Protein AF-0000000078889049 (afdb_homodimer)

Secondary structure (DSSP, 8-state):
-----------------------EEPEEEEEETTS-HHHHTHHHHGGGGGGHHHHHHHHHTTS-GGGHHHHHHHHTTGGGGSPTTHHHHHHHHHHHHT--HHHHHHHHHHHHHS-EEEEEEEE-TT--EEEEEEEE-SSHHHHHHTEEEEEEEETTEEEEEEEEETT--S-SEEEETTTEEEEEEE---S-HHHHHHHHHH-TT-B-HHHHHHHHHHSTT--HHHHHHHHHHS-BSS-EEEEEE-SSTT-EEEEEE-SSSEEEEEE-BGGGTB-EEEE-SS-TTSPPPGGG--HHHHHHHHHHH-GGG-SHHHHHHHHTSTTTS-TTEEEEEEE-TTSGGG-EEEE------/-----------------------EEPEEEEEETTS-HHHHTHHHHGGGGGGHHHHHHHHHTTS-GGGHHHHHHHHTTGGGGSPTTHHHHHHHHHHHHT--HHHHHHHHHHGGGS-EEEEEEEE-TT--EEEEEEEE-SSHHHHHHTEEEEEEEETTEEEEEEEEETT--S-SEEEETTTEEEEEEE---S-HHHHHHHHHH-TT-B-HHHHHHHHHHSTT--HHHHHHHHHHS-BSS-EEEEEE-SSTT-EEEEEE-SSSEEEEEE-BGGGTB-EEEE-SS-TTSPPPGGG--HHHHHHHHHHH-GGG-SHHHHHHHHTSTTTS-TTEEEEEEE-TTSGGG-EEEE------

InterPro domains:
  IPR016699 Acid ceramidase-like [PIRSF017632] (19-340)
  IPR029130 Acid ceramidase, N-terminal [PF15508] (26-80)

Radius of gyration: 31.76 Å; Cα contacts (8 Å, |Δi|>4): 1484; chains: 2; bounding box: 72×90×96 Å

Sequence (704 aa):
MRVNQTLSVFVLISLFSLVSSGPVQAKRFTLNLDLPPEERWNEIIKDYTEYASVLTKDIRKRFPKELLPLVDKLVTNMDQSFPAPFAGEMRGIAKTFRLNVTEIILLNVIYDISAYCTSIVAQDRKGNIFLARNLDYDFSNTLRKITFIVDFMSKGEIIYSGVTMAGMVGLFTAQKPNALTIDLDERDKGYLWENIIIALLNKKAVPVSFEIRKIVSTEGMDFQRAIHELSTVSLIADCYYIVGGIKPDQGVVVTRNRLSTADVWRLDAAKGRWFLVETNYDHWTSPPPSDDRRDPAIKALTSIGQENINATTLFKVLNQHPVLNSHTIFTAIMEANNPGLLNAWVQELDKNMRVNQTLSVFVLISLFSLVSSGPVQAKRFTLNLDLPPEERWNEIIKDYTEYASVLTKDIRKRFPKELLPLVDKLVTNMDQSFPAPFAGEMRGIAKTFRLNVTEIILLNVIYDISAYCTSIVAQDRKGNIFLARNLDYDFSNTLRKITFIVDFMSKGEIIYSGVTMAGMVGLFTAQKPNALTIDLDERDKGYLWENIIIALLNKKAVPVSFEIRKIVSTEGMDFQRAIHELSTVSLIADCYYIVGGIKPDQGVVVTRNRLSTADVWRLDAAKGRWFLVETNYDHWTSPPPSDDRRDPAIKALTSIGQENINATTLFKVLNQHPVLNSHTIFTAIMEANNPGLLNAWVQELDKN

Structure (mmCIF, N/CA/C/O backbone):
data_AF-0000000078889049-model_v1
#
loop_
_entity.id
_entity.type
_entity.pdbx_description
1 polymer 'N-acylethanolamine-hydrolyzing acid amidase'
#
loop_
_atom_site.group_PDB
_atom_site.id
_atom_site.type_symbol
_atom_site.label_atom_id
_atom_site.label_alt_id
_atom_site.label_comp_id
_atom_site.label_asym_id
_atom_site.label_entity_id
_atom_site.label_seq_id
_atom_site.pdbx_PDB_ins_code
_atom_site.Cartn_x
_atom_site.Cartn_y
_atom_site.Cartn_z
_atom_site.occupancy
_atom_site.B_iso_or_equiv
_atom_site.auth_seq_id
_atom_site.auth_comp_id
_atom_site.auth_asym_id
_atom_site.auth_atom_id
_atom_site.pdbx_PDB_model_num
ATOM 1 N N . MET A 1 1 ? -23.141 -44.875 60.094 1 22.72 1 MET A N 1
ATOM 2 C CA . MET A 1 1 ? -22.562 -45.406 58.875 1 22.72 1 MET A CA 1
ATOM 3 C C . MET A 1 1 ? -23.062 -44.625 57.656 1 22.72 1 MET A C 1
ATOM 5 O O . MET A 1 1 ? -24.156 -44.906 57.125 1 22.72 1 MET A O 1
ATOM 9 N N . ARG A 1 2 ? -22.953 -43.188 57.719 1 28.39 2 ARG A N 1
ATOM 10 C CA . ARG A 1 2 ? -23.406 -42.219 56.75 1 28.39 2 ARG A CA 1
ATOM 11 C C . ARG A 1 2 ? -22.75 -42.438 55.406 1 28.39 2 ARG A C 1
ATOM 13 O O . ARG A 1 2 ? -21.531 -42.312 55.281 1 28.39 2 ARG A O 1
ATOM 20 N N . VAL A 1 3 ? -23.406 -43.375 54.562 1 26.67 3 VAL A N 1
ATOM 21 C CA . VAL A 1 3 ? -23.016 -43.812 53.219 1 26.67 3 VAL A CA 1
ATOM 22 C C . VAL A 1 3 ? -22.922 -42.625 52.312 1 26.67 3 VAL A C 1
ATOM 24 O O . VAL A 1 3 ? -23.906 -41.906 52.094 1 26.67 3 VAL A O 1
ATOM 27 N N . ASN A 1 4 ? -21.828 -41.906 52.312 1 29.31 4 ASN A N 1
ATOM 28 C CA . ASN A 1 4 ? -21.469 -40.812 51.438 1 29.31 4 ASN A CA 1
ATOM 29 C C . ASN A 1 4 ? -21.547 -41.188 49.938 1 29.31 4 ASN A C 1
ATOM 31 O O . ASN A 1 4 ? -20.781 -42.062 49.5 1 29.31 4 ASN A O 1
ATOM 35 N N . GLN A 1 5 ? -22.766 -41.25 49.375 1 27.38 5 GLN A N 1
ATOM 36 C CA . GLN A 1 5 ? -23.031 -41.5 47.969 1 27.38 5 GLN A CA 1
ATOM 37 C C . GLN A 1 5 ? -22.297 -40.5 47.062 1 27.38 5 GLN A C 1
ATOM 39 O O . GLN A 1 5 ? -22.531 -39.281 47.156 1 27.38 5 GLN A O 1
ATOM 44 N N . THR A 1 6 ? -21.031 -40.75 46.781 1 28.78 6 THR A N 1
ATOM 45 C CA . THR A 1 6 ? -20.203 -40.031 45.812 1 28.78 6 THR A CA 1
ATOM 46 C C . THR A 1 6 ? -20.844 -40.062 44.438 1 28.78 6 THR A C 1
ATOM 48 O O . THR A 1 6 ? -21.062 -41.125 43.875 1 28.78 6 THR A O 1
ATOM 51 N N . LEU A 1 7 ? -21.766 -39.094 44.062 1 31.11 7 LEU A N 1
ATOM 52 C CA . LEU A 1 7 ? -22.344 -38.938 42.75 1 31.11 7 LEU A CA 1
ATOM 53 C C . LEU A 1 7 ? -21.25 -38.719 41.688 1 31.11 7 LEU A C 1
ATOM 55 O O . LEU A 1 7 ? -20.469 -37.75 41.781 1 31.11 7 LEU A O 1
ATOM 59 N N . SER A 1 8 ? -20.766 -39.812 41.094 1 27 8 SER A N 1
ATOM 60 C CA . SER A 1 8 ? -19.859 -39.719 39.969 1 27 8 SER A CA 1
ATOM 61 C C . SER A 1 8 ? -20.484 -38.969 38.812 1 27 8 SER A C 1
ATOM 63 O O . SER A 1 8 ? -21.547 -39.375 38.281 1 27 8 SER A O 1
ATOM 65 N N . VAL A 1 9 ? -20.344 -37.656 38.688 1 32.5 9 VAL A N 1
ATOM 66 C CA . VAL A 1 9 ? -20.75 -36.875 37.531 1 32.5 9 VAL A CA 1
ATOM 67 C C . VAL A 1 9 ? -20 -37.344 36.281 1 32.5 9 VAL A C 1
ATOM 69 O O . VAL A 1 9 ? -18.781 -37.281 36.219 1 32.5 9 VAL A O 1
ATOM 72 N N . PHE A 1 10 ? -20.562 -38.375 35.625 1 28.44 10 PHE A N 1
ATOM 73 C CA . PHE A 1 10 ? -20.078 -38.719 34.312 1 28.44 10 PHE A CA 1
ATOM 74 C C . PHE A 1 10 ? -20.219 -37.531 33.344 1 28.44 10 PHE A C 1
ATOM 76 O O . PHE A 1 10 ? -21.328 -37.094 33.062 1 28.44 10 PHE A O 1
ATOM 83 N N . VAL A 1 11 ? -19.266 -36.656 33.312 1 30.47 11 VAL A N 1
ATOM 84 C CA . VAL A 1 11 ? -19.234 -35.656 32.25 1 30.47 11 VAL A CA 1
ATOM 85 C C . VAL A 1 11 ? -19.156 -36.344 30.906 1 30.47 11 VAL A C 1
ATOM 87 O O . VAL A 1 11 ? -18.172 -37.062 30.609 1 30.47 11 VAL A O 1
ATOM 90 N N . LEU A 1 12 ? -20.25 -36.656 30.312 1 29.28 12 LEU A N 1
ATOM 91 C CA . LEU A 1 12 ? -20.297 -37.031 28.906 1 29.28 12 LEU A CA 1
ATOM 92 C C . LEU A 1 12 ? -19.625 -35.969 28.047 1 29.28 12 LEU A C 1
ATOM 94 O O . LEU A 1 12 ? -20.141 -34.844 27.938 1 29.28 12 LEU A O 1
ATOM 98 N N . ILE A 1 13 ? -18.344 -36 27.906 1 30.69 13 ILE A N 1
ATOM 99 C CA . ILE A 1 13 ? -17.703 -35.219 26.875 1 30.69 13 ILE A CA 1
ATOM 100 C C . ILE A 1 13 ? -18.219 -35.625 25.5 1 30.69 13 ILE A C 1
ATOM 102 O O . ILE A 1 13 ? -18.031 -36.781 25.078 1 30.69 13 ILE A O 1
ATOM 106 N N . SER A 1 14 ? -19.328 -35.125 25.109 1 32.78 14 SER A N 1
ATOM 107 C CA . SER A 1 14 ? -19.719 -35.25 23.703 1 32.78 14 SER A CA 1
ATOM 108 C C . SER A 1 14 ? -18.578 -34.844 22.766 1 32.78 14 SER A C 1
ATOM 110 O O . SER A 1 14 ? -18.109 -33.719 22.797 1 32.78 14 SER A O 1
ATOM 112 N N . LEU A 1 15 ? -17.766 -35.781 22.422 1 32.84 15 LEU A N 1
ATOM 113 C CA . LEU A 1 15 ? -16.891 -35.594 21.266 1 32.84 15 LEU A CA 1
ATOM 114 C C . LEU A 1 15 ? -17.688 -35.156 20.047 1 32.84 15 LEU A C 1
ATOM 116 O O . LEU A 1 15 ? -18.484 -35.938 19.516 1 32.84 15 LEU A O 1
ATOM 120 N N . PHE A 1 16 ? -18.109 -33.969 19.969 1 33.84 16 PHE A N 1
ATOM 121 C CA . PHE A 1 16 ? -18.531 -33.438 18.656 1 33.84 16 PHE A CA 1
ATOM 122 C C . PHE A 1 16 ? -17.547 -33.844 17.578 1 33.84 16 PHE A C 1
ATOM 124 O O . PHE A 1 16 ? -16.391 -33.438 17.594 1 33.84 16 PHE A O 1
ATOM 131 N N . SER A 1 17 ? -17.625 -35.031 17.094 1 34.09 17 SER A N 1
ATOM 132 C CA . SER A 1 17 ? -16.969 -35.344 15.828 1 34.09 17 SER A CA 1
ATOM 133 C C . SER A 1 17 ? -17.25 -34.25 14.789 1 34.09 17 SER A C 1
ATOM 135 O O . SER A 1 17 ? -18.406 -34 14.445 1 34.09 17 SER A O 1
ATOM 137 N N . LEU A 1 18 ? -16.562 -33.25 14.695 1 39.12 18 LEU A N 1
ATOM 138 C CA . LEU A 1 18 ? -16.531 -32.438 13.492 1 39.12 18 LEU A CA 1
ATOM 139 C C . LEU A 1 18 ? -16.578 -33.281 12.242 1 39.12 18 LEU A C 1
ATOM 141 O O . LEU A 1 18 ? -15.641 -34.031 11.969 1 39.12 18 LEU A O 1
ATOM 145 N N . VAL A 1 19 ? -17.641 -33.875 11.922 1 40.38 19 VAL A N 1
ATOM 146 C CA . VAL A 1 19 ? -17.797 -34.469 10.602 1 40.38 19 VAL A CA 1
ATOM 147 C C . VAL A 1 19 ? -17.266 -33.531 9.531 1 40.38 19 VAL A C 1
ATOM 149 O O . VAL A 1 19 ? -17.844 -32.469 9.281 1 40.38 19 VAL A O 1
ATOM 152 N N . SER A 1 20 ? -16.031 -33.125 9.477 1 49.41 20 SER A N 1
ATOM 153 C CA . SER A 1 20 ? -15.383 -32.469 8.352 1 49.41 20 SER A CA 1
ATOM 154 C C . SER A 1 20 ? -15.742 -33.156 7.031 1 49.41 20 SER A C 1
ATOM 156 O O . SER A 1 20 ? -15.648 -34.375 6.91 1 49.41 20 SER A O 1
ATOM 158 N N . SER A 1 21 ? -16.734 -32.812 6.383 1 61.72 21 SER A N 1
ATOM 159 C CA . SER A 1 21 ? -16.906 -33.344 5.039 1 61.72 21 SER A CA 1
ATOM 160 C C . SER A 1 21 ? -15.57 -33.406 4.297 1 61.72 21 SER A C 1
ATOM 162 O O . SER A 1 21 ? -14.727 -32.531 4.461 1 61.72 21 SER A O 1
ATOM 164 N N . GLY A 1 22 ? -14.914 -34.531 4.152 1 76.56 22 GLY A N 1
ATOM 165 C CA . GLY A 1 22 ? -13.672 -34.875 3.482 1 76.56 22 GLY A CA 1
ATOM 166 C C . GLY A 1 22 ? -13.492 -34.156 2.154 1 76.56 22 GLY A C 1
ATOM 167 O O . GLY A 1 22 ? -14.375 -33.406 1.728 1 76.56 22 GLY A O 1
ATOM 168 N N . PRO A 1 23 ? -12.359 -34.188 1.555 1 90.94 23 PRO A N 1
ATOM 169 C CA . PRO A 1 23 ? -12.078 -33.594 0.236 1 90.94 23 PRO A CA 1
ATOM 170 C C . PRO A 1 23 ? -12.992 -34.156 -0.855 1 90.94 23 PRO A C 1
ATOM 172 O O . PRO A 1 23 ? -13.359 -35.344 -0.822 1 90.94 23 PRO A O 1
ATOM 175 N N . VAL A 1 24 ? -13.469 -33.312 -1.69 1 93.81 24 VAL A N 1
ATOM 176 C CA . VAL A 1 24 ? -14.352 -33.688 -2.791 1 93.81 24 VAL A CA 1
ATOM 177 C C . VAL A 1 24 ? -13.625 -33.5 -4.121 1 93.81 24 VAL A C 1
ATOM 179 O O . VAL A 1 24 ? -12.945 -32.5 -4.324 1 93.81 24 VAL A O 1
ATOM 182 N N . GLN A 1 25 ? -13.867 -34.469 -5.031 1 96.25 25 GLN A N 1
ATOM 183 C CA . GLN A 1 25 ? -13.273 -34.375 -6.359 1 96.25 25 GLN A CA 1
ATOM 184 C C . GLN A 1 25 ? -13.75 -33.125 -7.086 1 96.25 25 GLN A C 1
ATOM 186 O O . GLN A 1 25 ? -14.953 -32.875 -7.191 1 96.25 25 GLN A O 1
ATOM 191 N N . ALA A 1 26 ? -12.805 -32.344 -7.613 1 97.75 26 ALA A N 1
ATOM 192 C CA . ALA A 1 26 ? -13.172 -31.156 -8.375 1 97.75 26 ALA A CA 1
ATOM 193 C C . ALA A 1 26 ? -13.812 -31.516 -9.703 1 97.75 26 ALA A C 1
ATOM 195 O O . ALA A 1 26 ? -13.438 -32.531 -10.328 1 97.75 26 ALA A O 1
ATOM 196 N N . LYS A 1 27 ? -14.734 -30.688 -10.102 1 97.81 27 LYS A N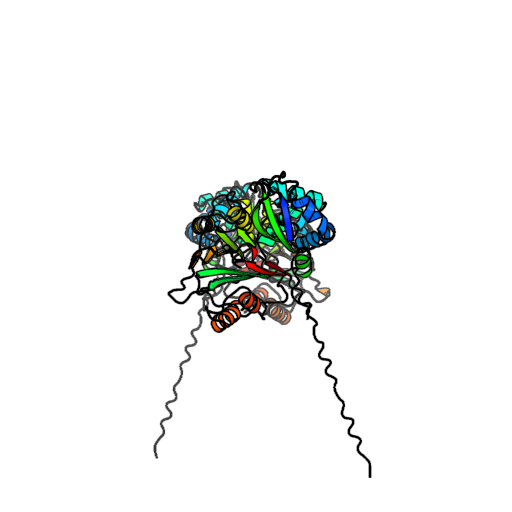 1
ATOM 197 C CA . LYS A 1 27 ? -15.273 -30.859 -11.445 1 97.81 27 LYS A CA 1
ATOM 198 C C . LYS A 1 27 ? -14.18 -30.672 -12.5 1 97.81 27 LYS A C 1
ATOM 200 O O . LYS A 1 27 ? -13.172 -30.016 -12.242 1 97.81 27 LYS A O 1
ATOM 205 N N . ARG A 1 28 ? -14.414 -31.328 -13.602 1 98.31 28 ARG A N 1
ATOM 206 C CA . ARG A 1 28 ? -13.461 -31.219 -14.703 1 98.31 28 ARG A CA 1
ATOM 207 C C . ARG A 1 28 ? -14.164 -30.812 -15.992 1 98.31 28 ARG A C 1
ATOM 209 O O . ARG A 1 28 ? -15.18 -31.391 -16.375 1 98.31 28 ARG A O 1
ATOM 216 N N . PHE A 1 29 ? -13.664 -29.75 -16.625 1 98.5 29 PHE A N 1
ATOM 217 C CA . PHE A 1 29 ? -14.234 -29.219 -17.859 1 98.5 29 PHE A CA 1
ATOM 218 C C . PHE A 1 29 ? -13.203 -29.25 -18.984 1 98.5 29 PHE A C 1
ATOM 220 O O . PHE A 1 29 ? -12.016 -29.453 -18.734 1 98.5 29 PHE A O 1
ATOM 227 N N . THR A 1 30 ? -13.742 -29.125 -20.172 1 98.12 30 THR A N 1
ATOM 228 C CA . THR A 1 30 ? -12.906 -28.891 -21.344 1 98.12 30 THR A CA 1
ATOM 229 C C . THR A 1 30 ? -13.125 -27.484 -21.891 1 98.12 30 THR A C 1
ATOM 231 O O . THR A 1 30 ? -14.258 -27 -21.922 1 98.12 30 THR A O 1
ATOM 234 N N . LEU A 1 31 ? -12.117 -26.812 -22.234 1 98.62 31 LEU A N 1
ATOM 235 C CA . LEU A 1 31 ? -12.148 -25.5 -22.875 1 98.62 31 LEU A CA 1
ATOM 236 C C . LEU A 1 31 ? -11.555 -25.578 -24.281 1 98.62 31 LEU A C 1
ATOM 238 O O . LEU A 1 31 ? -10.422 -26.031 -24.453 1 98.62 31 LEU A O 1
ATOM 242 N N . ASN A 1 32 ? -12.273 -25.141 -25.281 1 98.5 32 ASN A N 1
ATOM 243 C CA . ASN A 1 32 ? -11.867 -25.219 -26.688 1 98.5 32 ASN A CA 1
ATOM 244 C C . ASN A 1 32 ? -11.055 -24 -27.094 1 98.5 32 ASN A C 1
ATOM 246 O O . ASN A 1 32 ? -11.609 -22.906 -27.281 1 98.5 32 ASN A O 1
ATOM 250 N N . LEU A 1 33 ? -9.828 -24.188 -27.359 1 98.38 33 LEU A N 1
ATOM 251 C CA . LEU A 1 33 ? -8.914 -23.094 -27.703 1 98.38 33 LEU A CA 1
ATOM 252 C C . LEU A 1 33 ? -9.125 -22.641 -29.141 1 98.38 33 LEU A C 1
ATOM 254 O O . LEU A 1 33 ? -8.625 -21.578 -29.547 1 98.38 33 LEU A O 1
ATOM 258 N N . ASP A 1 34 ? -9.844 -23.344 -29.891 1 98.12 34 ASP A N 1
ATOM 259 C CA . ASP A 1 34 ? -10.055 -23 -31.297 1 98.12 34 ASP A CA 1
ATOM 260 C C . ASP A 1 34 ? -11.172 -21.969 -31.453 1 98.12 34 ASP A C 1
ATOM 262 O O . ASP A 1 34 ? -11.344 -21.391 -32.531 1 98.12 34 ASP A O 1
ATOM 266 N N . LEU A 1 35 ? -11.883 -21.734 -30.422 1 98.19 35 LEU A N 1
ATOM 267 C CA . LEU A 1 35 ? -12.906 -20.688 -30.422 1 98.19 35 LEU A CA 1
ATOM 268 C C . LEU A 1 35 ? -12.273 -19.312 -30.219 1 98.19 35 LEU A C 1
ATOM 270 O O . LEU A 1 35 ? -11.18 -19.203 -29.672 1 98.19 35 LEU A O 1
ATOM 274 N N . PRO A 1 36 ? -13.031 -18.266 -30.719 1 98.12 36 PRO A N 1
ATOM 275 C CA . PRO A 1 36 ? -12.562 -16.938 -30.344 1 98.12 36 PRO A CA 1
ATOM 276 C C . PRO A 1 36 ? -12.461 -16.75 -28.828 1 98.12 36 PRO A C 1
ATOM 278 O O . PRO A 1 36 ? -13.289 -17.266 -28.078 1 98.12 36 PRO A O 1
ATOM 281 N N . PRO A 1 37 ? -11.477 -16.062 -28.375 1 98.12 37 PRO A N 1
ATOM 282 C CA . PRO A 1 37 ? -11.258 -15.898 -26.938 1 98.12 37 PRO A CA 1
ATOM 283 C C . PRO A 1 37 ? -12.523 -15.492 -26.188 1 98.12 37 PRO A C 1
ATOM 285 O O . PRO A 1 37 ? -12.773 -15.977 -25.078 1 98.12 37 PRO A O 1
ATOM 288 N N . GLU A 1 38 ? -13.391 -14.672 -26.719 1 98.06 38 GLU A N 1
ATOM 289 C CA . GLU A 1 38 ? -14.578 -14.117 -26.062 1 98.06 38 GLU A CA 1
ATOM 290 C C . GLU A 1 38 ? -15.625 -15.203 -25.828 1 98.06 38 GLU A C 1
ATOM 292 O O . GLU A 1 38 ? -16.594 -14.977 -25.094 1 98.06 38 GLU A O 1
ATOM 297 N N . GLU A 1 39 ? -15.367 -16.391 -26.344 1 98.5 39 GLU A N 1
ATOM 298 C CA . GLU A 1 39 ? -16.391 -17.422 -26.25 1 98.5 39 GLU A CA 1
ATOM 299 C C . GLU A 1 39 ? -15.883 -18.641 -25.5 1 98.5 39 GLU A C 1
ATOM 301 O O . GLU A 1 39 ? -16.656 -19.531 -25.156 1 98.5 39 GLU A O 1
ATOM 306 N N . ARG A 1 40 ? -14.672 -18.734 -25.219 1 98.62 40 ARG A N 1
ATOM 307 C CA . ARG A 1 40 ? -14.008 -19.938 -24.766 1 98.62 40 ARG A CA 1
ATOM 308 C C . ARG A 1 40 ? -14.555 -20.391 -23.422 1 98.62 40 ARG A C 1
ATOM 310 O O . ARG A 1 40 ? -14.758 -21.594 -23.188 1 98.62 40 ARG A O 1
ATOM 317 N N . TRP A 1 41 ? -14.805 -19.406 -22.562 1 98.62 41 TRP A N 1
ATOM 318 C CA . TRP A 1 41 ? -15.133 -19.75 -21.172 1 98.62 41 TRP A CA 1
ATOM 319 C C . TRP A 1 41 ? -16.641 -19.828 -20.969 1 98.62 41 TRP A C 1
ATOM 321 O O . TRP A 1 41 ? -17.125 -20.203 -19.906 1 98.62 41 TRP A O 1
ATOM 331 N N . ASN A 1 42 ? -17.453 -19.516 -21.969 1 97.69 42 ASN A N 1
ATOM 332 C CA . ASN A 1 42 ? -18.875 -19.297 -21.812 1 97.69 42 ASN A CA 1
ATOM 333 C C . ASN A 1 42 ? -19.578 -20.531 -21.219 1 97.69 42 ASN A C 1
ATOM 335 O O . ASN A 1 42 ? -20.297 -20.422 -20.234 1 97.69 42 ASN A O 1
ATOM 339 N N . GLU A 1 43 ? -19.312 -21.641 -21.781 1 97.38 43 GLU A N 1
ATOM 340 C CA . GLU A 1 43 ? -20.016 -22.859 -21.375 1 97.38 43 GLU A CA 1
ATOM 341 C C . GLU A 1 43 ? -19.688 -23.219 -19.922 1 97.38 43 GLU A C 1
ATOM 343 O O . GLU A 1 43 ? -20.547 -23.703 -19.188 1 97.38 43 GLU A O 1
ATOM 348 N N . ILE A 1 44 ? -18.531 -23.031 -19.5 1 98.44 44 ILE A N 1
ATOM 349 C CA . ILE A 1 44 ? -18.109 -23.344 -18.125 1 98.44 44 ILE A CA 1
ATOM 350 C C . ILE A 1 44 ? -18.719 -22.344 -17.156 1 98.44 44 ILE A C 1
ATOM 352 O O . ILE A 1 44 ? -19.266 -22.734 -16.125 1 98.44 44 ILE A O 1
ATOM 356 N N . ILE A 1 45 ? -18.656 -21.094 -17.484 1 98.31 45 ILE A N 1
ATOM 357 C CA . ILE A 1 45 ? -19.062 -20.016 -16.594 1 98.31 45 ILE A CA 1
ATOM 358 C C . ILE A 1 45 ? -20.578 -20.078 -16.375 1 98.31 45 ILE A C 1
ATOM 360 O O . ILE A 1 45 ? -21.062 -19.672 -15.32 1 98.31 45 ILE A O 1
ATOM 364 N N . LYS A 1 46 ? -21.312 -20.547 -17.297 1 97.88 46 LYS A N 1
ATOM 365 C CA . LYS A 1 46 ? -22.766 -20.688 -17.156 1 97.88 46 LYS A CA 1
ATOM 366 C C . LYS A 1 46 ? -23.125 -21.5 -15.914 1 97.88 46 LYS A C 1
ATOM 368 O O . LYS A 1 46 ? -24.141 -21.234 -15.273 1 97.88 46 LYS A O 1
ATOM 373 N N . ASP A 1 47 ? -22.25 -22.406 -15.547 1 97.38 47 ASP A N 1
ATOM 374 C CA . ASP A 1 47 ? -22.5 -23.281 -14.398 1 97.38 47 ASP A CA 1
ATOM 375 C C . ASP A 1 47 ? -22.297 -22.531 -13.086 1 97.38 47 ASP A C 1
ATOM 377 O O . ASP A 1 47 ? -22.656 -23.016 -12.016 1 97.38 47 ASP A O 1
ATOM 381 N N . TYR A 1 48 ? -21.828 -21.312 -13.203 1 98.06 48 TYR A N 1
ATOM 382 C CA . TYR A 1 48 ? -21.406 -20.656 -11.969 1 98.06 48 TYR A CA 1
ATOM 383 C C . TYR A 1 48 ? -22 -19.25 -11.883 1 98.06 48 TYR A C 1
ATOM 385 O O . TYR A 1 48 ? -21.547 -18.438 -11.062 1 98.06 48 TYR A O 1
ATOM 393 N N . THR A 1 49 ? -22.938 -18.891 -12.656 1 97.62 49 THR A N 1
ATOM 394 C CA . THR A 1 49 ? -23.484 -17.531 -12.734 1 97.62 49 THR A CA 1
ATOM 395 C C . THR A 1 49 ? -24.078 -17.109 -11.398 1 97.62 49 THR A C 1
ATOM 397 O O . THR A 1 49 ? -24.094 -15.914 -11.07 1 97.62 49 THR A O 1
ATOM 400 N N . GLU A 1 50 ? -24.531 -18.062 -10.609 1 97.12 50 GLU A N 1
ATOM 401 C CA . GLU A 1 50 ? -25.156 -17.734 -9.328 1 97.12 50 GLU A CA 1
ATOM 402 C C . GLU A 1 50 ? -24.156 -17.125 -8.359 1 97.12 50 GLU A C 1
ATOM 404 O O . GLU A 1 50 ? -24.547 -16.5 -7.371 1 97.12 50 GLU A O 1
ATOM 409 N N . TYR A 1 51 ? -22.875 -17.281 -8.648 1 96.62 51 TYR A N 1
ATOM 410 C CA . TYR A 1 51 ? -21.844 -16.812 -7.723 1 96.62 51 TYR A CA 1
ATOM 411 C C . TYR A 1 51 ? -21.344 -15.438 -8.117 1 96.62 51 TYR A C 1
ATOM 413 O O . TYR A 1 51 ? -20.531 -14.836 -7.41 1 96.62 51 TYR A O 1
ATOM 421 N N . ALA A 1 52 ? -21.812 -14.867 -9.211 1 96.19 52 ALA A N 1
ATOM 422 C CA . ALA A 1 52 ? -21.328 -13.602 -9.742 1 96.19 52 ALA A CA 1
ATOM 423 C C . ALA A 1 52 ? -21.469 -12.484 -8.703 1 96.19 52 ALA A C 1
ATOM 425 O O . ALA A 1 52 ? -20.516 -11.734 -8.461 1 96.19 52 ALA A O 1
ATOM 426 N N . SER A 1 53 ? -22.562 -12.391 -8.055 1 94.56 53 SER A N 1
ATOM 427 C CA . SER A 1 53 ? -22.828 -11.32 -7.098 1 94.56 53 SER A CA 1
ATOM 428 C C . SER A 1 53 ? -21.922 -11.43 -5.883 1 94.56 53 SER A C 1
ATOM 430 O O . SER A 1 53 ? -21.391 -10.422 -5.406 1 94.56 53 SER A O 1
ATOM 432 N N . VAL A 1 54 ? -21.766 -12.594 -5.391 1 94.38 54 VAL A N 1
ATOM 433 C CA . VAL A 1 54 ? -20.953 -12.789 -4.199 1 94.38 54 VAL A CA 1
ATOM 434 C C . VAL A 1 54 ? -19.484 -12.492 -4.527 1 94.38 54 VAL A C 1
ATOM 436 O O . VAL A 1 54 ? -18.766 -11.906 -3.709 1 94.38 54 VAL A O 1
ATOM 439 N N . LEU A 1 55 ? -19.078 -12.875 -5.703 1 92.62 55 LEU A N 1
ATOM 440 C CA . LEU A 1 55 ? -17.703 -12.602 -6.129 1 92.62 55 LEU A CA 1
ATOM 441 C C . LEU A 1 55 ? -17.438 -11.102 -6.176 1 92.62 55 LEU A C 1
ATOM 443 O O . LEU A 1 55 ? -16.422 -10.633 -5.66 1 92.62 55 LEU A O 1
ATOM 447 N N . THR A 1 56 ? -18.359 -10.383 -6.727 1 92.31 56 THR A N 1
ATOM 448 C CA . THR A 1 56 ? -18.219 -8.93 -6.832 1 92.31 56 THR A CA 1
ATOM 449 C C . THR A 1 56 ? -18.203 -8.289 -5.449 1 92.31 56 THR A C 1
ATOM 451 O O . THR A 1 56 ? -17.391 -7.391 -5.188 1 92.31 56 THR A O 1
ATOM 454 N N . LYS A 1 57 ? -19.047 -8.727 -4.633 1 92.12 57 LYS A N 1
ATOM 455 C CA . LYS A 1 57 ? -19.109 -8.195 -3.275 1 92.12 57 LYS A CA 1
ATOM 456 C C . LYS A 1 57 ? -17.812 -8.461 -2.514 1 92.12 57 LYS A C 1
ATOM 458 O O . LYS A 1 57 ? -17.312 -7.574 -1.82 1 92.12 57 LYS A O 1
ATOM 463 N N . ASP A 1 58 ? -17.312 -9.703 -2.652 1 87.19 58 ASP A N 1
ATOM 464 C CA . ASP A 1 58 ? -16.094 -10.094 -1.964 1 87.19 58 ASP A CA 1
ATOM 465 C C . ASP A 1 58 ? -14.914 -9.234 -2.422 1 87.19 58 ASP A C 1
ATOM 467 O O . ASP A 1 58 ? -14.07 -8.852 -1.61 1 87.19 58 ASP A O 1
ATOM 471 N N . ILE A 1 59 ? -14.883 -8.938 -3.625 1 87.19 59 ILE A N 1
ATOM 472 C CA . ILE A 1 59 ? -13.797 -8.133 -4.176 1 87.19 59 ILE A CA 1
ATOM 473 C C . ILE A 1 59 ? -13.914 -6.691 -3.678 1 87.19 59 ILE A C 1
ATOM 475 O O . ILE A 1 59 ? -12.93 -6.094 -3.252 1 87.19 59 ILE A O 1
ATOM 479 N N . ARG A 1 60 ? -15.094 -6.18 -3.744 1 88.06 60 ARG A N 1
ATOM 480 C CA . ARG A 1 60 ? -15.32 -4.785 -3.385 1 88.06 60 ARG A CA 1
ATOM 481 C C . ARG A 1 60 ? -15.055 -4.551 -1.9 1 88.06 60 ARG A C 1
ATOM 483 O O . ARG A 1 60 ? -14.617 -3.471 -1.506 1 88.06 60 ARG A O 1
ATOM 490 N N . LYS A 1 61 ? -15.219 -5.523 -1.141 1 87.19 61 LYS A N 1
ATOM 491 C CA . LYS A 1 61 ? -14.984 -5.434 0.298 1 87.19 61 LYS A CA 1
ATOM 492 C C . LYS A 1 61 ? -13.508 -5.207 0.6 1 87.19 61 LYS A C 1
ATOM 494 O O . LYS A 1 61 ? -13.148 -4.777 1.699 1 87.19 61 LYS A O 1
ATOM 499 N N . ARG A 1 62 ? -12.656 -5.484 -0.324 1 83.88 62 ARG A N 1
ATOM 500 C CA . ARG A 1 62 ? -11.219 -5.34 -0.128 1 83.88 62 ARG A CA 1
ATOM 501 C C . ARG A 1 62 ? -10.797 -3.877 -0.212 1 83.88 62 ARG A C 1
ATOM 503 O O . ARG A 1 62 ? -9.672 -3.527 0.151 1 83.88 62 ARG A O 1
ATOM 510 N N . PHE A 1 63 ? -11.727 -3.025 -0.615 1 86.06 63 PHE A N 1
ATOM 511 C CA . PHE A 1 63 ? -11.422 -1.611 -0.798 1 86.06 63 PHE A CA 1
ATOM 512 C C . PHE A 1 63 ? -12.328 -0.746 0.07 1 86.06 63 PHE A C 1
ATOM 514 O O . PHE A 1 63 ? -13.508 -1.061 0.251 1 86.06 63 PHE A O 1
ATOM 521 N N . PRO A 1 64 ? -11.734 0.357 0.574 1 86.69 64 PRO A N 1
ATOM 522 C CA . PRO A 1 64 ? -12.656 1.323 1.175 1 86.69 64 PRO A CA 1
ATOM 523 C C . PRO A 1 64 ? -13.727 1.802 0.198 1 86.69 64 PRO A C 1
ATOM 525 O O . PRO A 1 64 ? -13.43 2.066 -0.969 1 86.69 64 PRO A O 1
ATOM 528 N N . LYS A 1 65 ? -14.914 1.923 0.691 1 89 65 LYS A N 1
ATOM 529 C CA . LYS A 1 65 ? -16.062 2.256 -0.137 1 89 65 LYS A CA 1
ATOM 530 C C . LYS A 1 65 ? -15.836 3.547 -0.917 1 89 65 LYS A C 1
ATOM 532 O O . LYS A 1 65 ? -16.156 3.629 -2.102 1 89 65 LYS A O 1
ATOM 537 N N . GLU A 1 66 ? -15.227 4.508 -0.313 1 88.19 66 GLU A N 1
ATOM 538 C CA . GLU A 1 66 ? -15.07 5.824 -0.922 1 88.19 66 GLU A CA 1
ATOM 539 C C . GLU A 1 66 ? -14.07 5.781 -2.076 1 88.19 66 GLU A C 1
ATOM 541 O O . GLU A 1 66 ? -14.039 6.695 -2.904 1 88.19 66 GLU A O 1
ATOM 546 N N . LEU A 1 67 ? -13.336 4.734 -2.17 1 89.94 67 LEU A N 1
ATOM 547 C CA . LEU A 1 67 ? -12.305 4.664 -3.203 1 89.94 67 LEU A CA 1
ATOM 548 C C . LEU A 1 67 ? -12.766 3.807 -4.375 1 89.94 67 LEU A C 1
ATOM 550 O O . LEU A 1 67 ? -12.117 3.771 -5.418 1 89.94 67 LEU A O 1
ATOM 554 N N . LEU A 1 68 ? -13.867 3.141 -4.234 1 91.19 68 LEU A N 1
ATOM 555 C CA . LEU A 1 68 ? -14.328 2.172 -5.223 1 91.19 68 LEU A CA 1
ATOM 556 C C . LEU A 1 68 ? -14.469 2.822 -6.594 1 91.19 68 LEU A C 1
ATOM 558 O O . LEU A 1 68 ? -14.008 2.271 -7.598 1 91.19 68 LEU A O 1
ATOM 562 N N . PRO A 1 69 ? -15.008 4.066 -6.648 1 91.12 69 PRO A N 1
ATOM 563 C CA . PRO A 1 69 ? -15.109 4.684 -7.973 1 91.12 69 PRO A CA 1
ATOM 564 C C . PRO A 1 69 ? -13.75 4.945 -8.609 1 91.12 69 PRO A C 1
ATOM 566 O O . PRO A 1 69 ? -13.602 4.832 -9.828 1 91.12 69 PRO A O 1
ATOM 569 N N . LEU A 1 70 ? -12.805 5.277 -7.855 1 90.56 70 LEU A N 1
ATOM 570 C CA . LEU A 1 70 ? -11.461 5.535 -8.367 1 90.56 70 LEU A CA 1
ATOM 571 C C . LEU A 1 70 ? -10.781 4.238 -8.789 1 90.56 70 LEU A C 1
ATOM 573 O O . LEU A 1 70 ? -10.07 4.203 -9.797 1 90.56 70 LEU A O 1
ATOM 577 N N . VAL A 1 71 ? -11.016 3.207 -8.047 1 90.19 71 VAL A N 1
ATOM 578 C CA . VAL A 1 71 ? -10.484 1.895 -8.398 1 90.19 71 VAL A CA 1
ATOM 579 C C . VAL A 1 71 ? -11.07 1.438 -9.727 1 90.19 71 VAL A C 1
ATOM 581 O O . VAL A 1 71 ? -10.352 0.958 -10.602 1 90.19 71 VAL A O 1
ATOM 584 N N . ASP A 1 72 ? -12.344 1.64 -9.836 1 90.88 72 ASP A N 1
ATOM 585 C CA . ASP A 1 72 ? -13 1.299 -11.094 1 90.88 72 ASP A CA 1
ATOM 586 C C . ASP A 1 72 ? -12.391 2.066 -12.266 1 90.88 72 ASP A C 1
ATOM 588 O O . ASP A 1 72 ? -12.125 1.494 -13.328 1 90.88 72 ASP A O 1
ATOM 592 N N . LYS A 1 73 ? -12.164 3.299 -12.023 1 89.94 73 LYS A N 1
ATOM 593 C CA . LYS A 1 73 ? -11.555 4.129 -13.055 1 89.94 73 LYS A CA 1
ATOM 594 C C . LYS A 1 73 ? -10.148 3.635 -13.391 1 89.94 73 LYS A C 1
ATOM 596 O O . LYS A 1 73 ? -9.758 3.6 -14.562 1 89.94 73 LYS A O 1
ATOM 601 N N . LEU A 1 74 ? -9.469 3.268 -12.445 1 86.81 74 LEU A N 1
ATOM 602 C CA . LEU A 1 74 ? -8.094 2.816 -12.602 1 86.81 74 LEU A CA 1
ATOM 603 C C . LEU A 1 74 ? -8.023 1.585 -13.5 1 86.81 74 LEU A C 1
ATOM 605 O O . LEU A 1 74 ? -7.105 1.451 -14.312 1 86.81 74 LEU A O 1
ATOM 609 N N . VAL A 1 75 ? -8.977 0.74 -13.344 1 88.25 75 VAL A N 1
ATOM 610 C CA . VAL A 1 75 ? -8.867 -0.545 -14.023 1 88.25 75 VAL A CA 1
ATOM 611 C C . VAL A 1 75 ? -9.664 -0.512 -15.32 1 88.25 75 VAL A C 1
ATOM 613 O O . VAL A 1 75 ? -9.695 -1.492 -16.062 1 88.25 75 VAL A O 1
ATOM 616 N N . THR A 1 76 ? -10.312 0.597 -15.492 1 87.94 76 THR A N 1
ATOM 617 C CA . THR A 1 76 ? -11.07 0.73 -16.734 1 87.94 76 THR A CA 1
ATOM 618 C C . THR A 1 76 ? -10.148 0.585 -17.953 1 87.94 76 THR A C 1
ATOM 620 O O . THR A 1 76 ? -9.094 1.216 -18 1 87.94 76 THR A O 1
ATOM 623 N N . ASN A 1 77 ? -10.414 -0.331 -18.812 1 83.06 77 ASN A N 1
ATOM 624 C CA . ASN A 1 77 ? -9.75 -0.611 -20.078 1 83.06 77 ASN A CA 1
ATOM 625 C C . ASN A 1 77 ? -8.375 -1.245 -19.875 1 83.06 77 ASN A C 1
ATOM 627 O O . ASN A 1 77 ? -7.57 -1.315 -20.797 1 83.06 77 ASN A O 1
ATOM 631 N N . MET A 1 78 ? -8.102 -1.589 -18.656 1 85.19 78 MET A N 1
ATOM 632 C CA . MET A 1 78 ? -6.82 -2.229 -18.375 1 85.19 78 MET A CA 1
ATOM 633 C C . MET A 1 78 ? -6.691 -3.543 -19.141 1 85.19 78 MET A C 1
ATOM 635 O O . MET A 1 78 ? -5.582 -4.023 -19.375 1 85.19 78 MET A O 1
ATOM 639 N N . ASP A 1 79 ? -7.793 -4.199 -19.422 1 85.44 79 ASP A N 1
ATOM 640 C CA . ASP A 1 79 ? -7.773 -5.457 -20.172 1 85.44 79 ASP A CA 1
ATOM 641 C C . ASP A 1 79 ? -7.051 -5.289 -21.5 1 85.44 79 ASP A C 1
ATOM 643 O O . ASP A 1 79 ? -6.406 -6.223 -21.984 1 85.44 79 ASP A O 1
ATOM 647 N N . GLN A 1 80 ? -7.07 -4.125 -22 1 85 80 GLN A N 1
ATOM 648 C CA . GLN A 1 80 ? -6.465 -3.861 -23.297 1 85 80 GLN A CA 1
ATOM 649 C C . GLN A 1 80 ? -4.941 -3.961 -23.234 1 85 80 GLN A C 1
ATOM 651 O O . GLN A 1 80 ? -4.277 -4.121 -24.25 1 85 80 GLN A O 1
ATOM 656 N N . SER A 1 81 ? -4.418 -3.846 -22.078 1 84.12 81 SER A N 1
ATOM 657 C CA . SER A 1 81 ? -2.971 -3.9 -21.922 1 84.12 81 SER A CA 1
ATOM 658 C C . SER A 1 81 ? -2.488 -5.336 -21.734 1 84.12 81 SER A C 1
ATOM 660 O O . SER A 1 81 ? -1.287 -5.605 -21.797 1 84.12 81 SER A O 1
ATOM 662 N N . PHE A 1 82 ? -3.424 -6.266 -21.531 1 88.12 82 PHE A N 1
ATOM 663 C CA . PHE A 1 82 ? -3.037 -7.66 -21.344 1 88.12 82 PHE A CA 1
ATOM 664 C C . PHE A 1 82 ? -2.836 -8.344 -22.703 1 88.12 82 PHE A C 1
ATOM 666 O O . PHE A 1 82 ? -3.57 -8.07 -23.656 1 88.12 82 PHE A O 1
ATOM 673 N N . PRO A 1 83 ? -1.875 -9.172 -22.766 1 88.31 83 PRO A N 1
ATOM 674 C CA . PRO A 1 83 ? -1.689 -9.891 -24.016 1 88.31 83 PRO A CA 1
ATOM 675 C C . PRO A 1 83 ? -2.861 -10.812 -24.344 1 88.31 83 PRO A C 1
ATOM 677 O O . PRO A 1 83 ? -3.566 -11.273 -23.453 1 88.31 83 PRO A O 1
ATOM 680 N N . ALA A 1 84 ? -3.012 -10.945 -25.656 1 90.94 84 ALA A N 1
ATOM 681 C CA . ALA A 1 84 ? -3.965 -11.977 -26.062 1 90.94 84 ALA A CA 1
ATOM 682 C C . ALA A 1 84 ? -3.584 -13.336 -25.469 1 90.94 84 ALA A C 1
ATOM 684 O O . ALA A 1 84 ? -2.4 -13.664 -25.375 1 90.94 84 ALA A O 1
ATOM 685 N N . PRO A 1 85 ? -4.543 -14.062 -25.094 1 96.19 85 PRO A N 1
ATOM 686 C CA . PRO A 1 85 ? -5.984 -13.945 -25.312 1 96.19 85 PRO A CA 1
ATOM 687 C C . PRO A 1 85 ? -6.727 -13.391 -24.094 1 96.19 85 PRO A C 1
ATOM 689 O O . PRO A 1 85 ? -7.961 -13.414 -24.062 1 96.19 85 PRO A O 1
ATOM 692 N N . PHE A 1 86 ? -6.055 -12.945 -23.141 1 96.31 86 PHE A N 1
ATOM 693 C CA . PHE A 1 86 ? -6.605 -12.734 -21.797 1 96.31 86 PHE A CA 1
ATOM 694 C C . PHE A 1 86 ? -7.711 -11.688 -21.844 1 96.31 86 PHE A C 1
ATOM 696 O O . PHE A 1 86 ? -8.781 -11.883 -21.25 1 96.31 86 PHE A O 1
ATOM 703 N N . ALA A 1 87 ? -7.52 -10.648 -22.578 1 95.06 87 ALA A N 1
ATOM 704 C CA . ALA A 1 87 ? -8.516 -9.586 -22.641 1 95.06 87 ALA A CA 1
ATOM 705 C C . ALA A 1 87 ? -9.828 -10.102 -23.219 1 95.06 87 ALA A C 1
ATOM 707 O O . ALA A 1 87 ? -10.898 -9.852 -22.656 1 95.06 87 ALA A O 1
ATOM 708 N N . GLY A 1 88 ? -9.719 -10.773 -24.312 1 97.25 88 GLY A N 1
ATOM 709 C CA . GLY A 1 88 ? -10.922 -11.344 -24.922 1 97.25 88 GLY A CA 1
ATOM 710 C C . GLY A 1 88 ? -11.641 -12.32 -24.016 1 97.25 88 GLY A C 1
ATOM 711 O O . GLY A 1 88 ? -12.867 -12.32 -23.938 1 97.25 88 GLY A O 1
ATOM 712 N N . GLU A 1 89 ? -10.914 -13.133 -23.344 1 98.31 89 GLU A N 1
ATOM 713 C CA . GLU A 1 89 ? -11.508 -14.102 -22.438 1 98.31 89 GLU A CA 1
ATOM 714 C C . GLU A 1 89 ? -12.211 -13.406 -21.266 1 98.31 89 GLU A C 1
ATOM 716 O O . GLU A 1 89 ? -13.305 -13.812 -20.875 1 98.31 89 GLU A O 1
ATOM 721 N N . MET A 1 90 ? -11.648 -12.383 -20.781 1 97.25 90 MET A N 1
ATOM 722 C CA . MET A 1 90 ? -12.266 -11.625 -19.703 1 97.25 90 MET A CA 1
ATOM 723 C C . MET A 1 90 ? -13.586 -11.008 -20.156 1 97.25 90 MET A C 1
ATOM 725 O O . MET A 1 90 ? -14.562 -11 -19.406 1 97.25 90 MET A O 1
ATOM 729 N N . ARG A 1 91 ? -13.578 -10.5 -21.344 1 97.25 91 ARG A N 1
ATOM 730 C CA . ARG A 1 91 ? -14.805 -9.914 -21.875 1 97.25 91 ARG A CA 1
ATOM 731 C C . ARG A 1 91 ? -15.891 -10.977 -22.031 1 97.25 91 ARG A C 1
ATOM 733 O O . ARG A 1 91 ? -17.062 -10.703 -21.75 1 97.25 91 ARG A O 1
ATOM 740 N N . GLY A 1 92 ? -15.508 -12.141 -22.484 1 98.25 92 GLY A N 1
ATOM 741 C CA . GLY A 1 92 ? -16.469 -13.234 -22.562 1 98.25 92 GLY A CA 1
ATOM 742 C C . GLY A 1 92 ? -17.047 -13.625 -21.219 1 98.25 92 GLY A C 1
ATOM 743 O O . GLY A 1 92 ? -18.25 -13.812 -21.094 1 98.25 92 GLY A O 1
ATOM 744 N N . ILE A 1 93 ? -16.188 -13.703 -20.266 1 98.25 93 ILE A N 1
ATOM 745 C CA . ILE A 1 93 ? -16.609 -14.055 -18.906 1 98.25 93 ILE A CA 1
ATOM 746 C C . ILE A 1 93 ? -17.547 -12.977 -18.359 1 98.25 93 ILE A C 1
ATOM 748 O O . ILE A 1 93 ? -18.578 -13.289 -17.781 1 98.25 93 ILE A O 1
ATOM 752 N N . ALA A 1 94 ? -17.141 -11.766 -18.562 1 97.62 94 ALA A N 1
ATOM 753 C CA . ALA A 1 94 ? -17.969 -10.641 -18.094 1 97.62 94 ALA A CA 1
ATOM 754 C C . ALA A 1 94 ? -19.375 -10.727 -18.672 1 97.62 94 ALA A C 1
ATOM 756 O O . ALA A 1 94 ? -20.359 -10.57 -17.938 1 97.62 94 ALA A O 1
ATOM 757 N N . LYS A 1 95 ? -19.469 -10.953 -19.938 1 97.88 95 LYS A N 1
ATOM 758 C CA . LYS A 1 95 ? -20.75 -11.062 -20.594 1 97.88 95 LYS A CA 1
ATOM 759 C C . LYS A 1 95 ? -21.594 -12.188 -20 1 97.88 95 LYS A C 1
ATOM 761 O O . LYS A 1 95 ? -22.766 -12 -19.688 1 97.88 95 LYS A O 1
ATOM 766 N N . THR A 1 96 ? -20.984 -13.328 -19.797 1 98.12 96 THR A N 1
ATOM 767 C CA . THR A 1 96 ? -21.703 -14.5 -19.297 1 98.12 96 THR A CA 1
ATOM 768 C C . THR A 1 96 ? -22.141 -14.289 -17.844 1 98.12 96 THR A C 1
ATOM 770 O O . THR A 1 96 ? -23.25 -14.656 -17.469 1 98.12 96 THR A O 1
ATOM 773 N N . PHE A 1 97 ? -21.281 -13.719 -17.047 1 97.56 97 PHE A N 1
ATOM 774 C CA . PHE A 1 97 ? -21.594 -13.414 -15.664 1 97.56 97 PHE A CA 1
ATOM 775 C C . PHE A 1 97 ? -22.562 -12.242 -15.57 1 97.56 97 PHE A C 1
ATOM 777 O O . PHE A 1 97 ? -23.156 -12 -14.516 1 97.56 97 PHE A O 1
ATOM 784 N N . ARG A 1 98 ? -22.719 -11.492 -16.609 1 96.69 98 ARG A N 1
ATOM 785 C CA . ARG A 1 98 ? -23.453 -10.242 -16.641 1 96.69 98 ARG A CA 1
ATOM 786 C C . ARG A 1 98 ? -22.844 -9.227 -15.68 1 96.69 98 ARG A C 1
ATOM 788 O O . ARG A 1 98 ? -23.547 -8.602 -14.875 1 96.69 98 ARG A O 1
ATOM 795 N N . LEU A 1 99 ? -21.531 -9.188 -15.773 1 96.31 99 LEU A N 1
ATOM 796 C CA . LEU A 1 99 ? -20.75 -8.211 -15.023 1 96.31 99 LEU A CA 1
ATOM 797 C C . LEU A 1 99 ? -20.016 -7.273 -15.969 1 96.31 99 LEU A C 1
ATOM 799 O O . LEU A 1 99 ? -19.938 -7.531 -17.172 1 96.31 99 LEU A O 1
ATOM 803 N N . ASN A 1 100 ? -19.562 -6.16 -15.367 1 94.44 100 ASN A N 1
ATOM 804 C CA . ASN A 1 100 ? -18.656 -5.301 -16.125 1 94.44 100 ASN A CA 1
ATOM 805 C C . ASN A 1 100 ? -17.266 -5.906 -16.234 1 94.44 100 ASN A C 1
ATOM 807 O O . ASN A 1 100 ? -16.812 -6.605 -15.328 1 94.44 100 ASN A O 1
ATOM 811 N N . VAL A 1 101 ? -16.594 -5.633 -17.359 1 95.25 101 VAL A N 1
ATOM 812 C CA . VAL A 1 101 ? -15.234 -6.141 -17.578 1 95.25 101 VAL A CA 1
ATOM 813 C C . VAL A 1 101 ? -14.32 -5.695 -16.438 1 95.25 101 VAL A C 1
ATOM 815 O O . VAL A 1 101 ? -13.43 -6.438 -16.031 1 95.25 101 VAL A O 1
ATOM 818 N N . THR A 1 102 ? -14.594 -4.547 -15.898 1 92.75 102 THR A N 1
ATOM 819 C CA . THR A 1 102 ? -13.805 -4.008 -14.797 1 92.75 102 THR A CA 1
ATOM 820 C C . THR A 1 102 ? -13.859 -4.938 -13.586 1 92.75 102 THR A C 1
ATOM 822 O O . THR A 1 102 ? -12.852 -5.121 -12.898 1 92.75 102 THR A O 1
ATOM 825 N N . GLU A 1 103 ? -14.977 -5.484 -13.375 1 93.44 103 GLU A N 1
ATOM 826 C CA . GLU A 1 103 ? -15.125 -6.41 -12.258 1 93.44 103 GLU A CA 1
ATOM 827 C C . GLU A 1 103 ? -14.305 -7.676 -12.484 1 93.44 103 GLU A C 1
ATOM 829 O O . GLU A 1 103 ? -13.703 -8.211 -11.547 1 93.44 103 GLU A O 1
ATOM 834 N N . ILE A 1 104 ? -14.227 -8.148 -13.664 1 95 104 ILE A N 1
ATOM 835 C CA . ILE A 1 104 ? -13.469 -9.352 -14 1 95 104 ILE A CA 1
ATOM 836 C C . ILE A 1 104 ? -11.969 -9.055 -13.898 1 95 104 ILE A C 1
ATOM 838 O O . ILE A 1 104 ? -11.203 -9.891 -13.414 1 95 104 ILE A O 1
ATOM 842 N N . ILE A 1 105 ? -11.609 -7.871 -14.336 1 92.81 105 ILE A N 1
ATOM 843 C CA . ILE A 1 105 ? -10.211 -7.465 -14.211 1 92.81 105 ILE A CA 1
ATOM 844 C C . ILE A 1 105 ? -9.805 -7.461 -12.742 1 92.81 105 ILE A C 1
ATOM 846 O O . ILE A 1 105 ? -8.773 -8.031 -12.375 1 92.81 105 ILE A O 1
ATOM 850 N N . LEU A 1 106 ? -10.617 -6.859 -11.914 1 90.06 106 LEU A N 1
ATOM 851 C CA . LEU A 1 106 ? -10.328 -6.789 -10.484 1 90.06 106 LEU A CA 1
ATOM 852 C C . LEU A 1 106 ? -10.227 -8.18 -9.875 1 90.06 106 LEU A C 1
ATOM 854 O O . LEU A 1 106 ? -9.336 -8.445 -9.055 1 90.06 106 LEU A O 1
ATOM 858 N N . LEU A 1 107 ? -11.047 -9.023 -10.297 1 90.88 107 LEU A N 1
ATOM 859 C CA . LEU A 1 107 ? -11.023 -10.406 -9.828 1 90.88 107 LEU A CA 1
ATOM 860 C C . LEU A 1 107 ? -9.688 -11.062 -10.156 1 90.88 107 LEU A C 1
ATOM 862 O O . LEU A 1 107 ? -9.07 -11.695 -9.297 1 90.88 107 LEU A O 1
ATOM 866 N N . ASN A 1 108 ? -9.234 -10.898 -11.297 1 90.81 108 ASN A N 1
ATOM 867 C CA . ASN A 1 108 ? -8.016 -11.555 -11.766 1 90.81 108 ASN A CA 1
ATOM 868 C C . ASN A 1 108 ? -6.77 -10.914 -11.148 1 90.81 108 ASN A C 1
ATOM 870 O O . ASN A 1 108 ? -5.77 -11.602 -10.914 1 90.81 108 ASN A O 1
ATOM 874 N N . VAL A 1 109 ? -6.832 -9.688 -10.844 1 83.12 109 VAL A N 1
ATOM 875 C CA . VAL A 1 109 ? -5.672 -8.984 -10.305 1 83.12 109 VAL A CA 1
ATOM 876 C C . VAL A 1 109 ? -5.598 -9.203 -8.789 1 83.12 109 VAL A C 1
ATOM 878 O O . VAL A 1 109 ? -4.523 -9.469 -8.25 1 83.12 109 VAL A O 1
ATOM 881 N N . ILE A 1 110 ? -6.652 -9.047 -8.07 1 79.12 110 ILE A N 1
ATOM 882 C CA . ILE A 1 110 ? -6.672 -9.156 -6.617 1 79.12 110 ILE A CA 1
ATOM 883 C C . ILE A 1 110 ? -6.297 -10.578 -6.203 1 79.12 110 ILE A C 1
ATOM 885 O O . ILE A 1 110 ? -5.531 -10.773 -5.258 1 79.12 110 ILE A O 1
ATOM 889 N N . TYR A 1 111 ? -6.715 -11.438 -6.918 1 68.19 111 TYR A N 1
ATOM 890 C CA . TYR A 1 111 ? -6.414 -12.82 -6.566 1 68.19 111 TYR A CA 1
ATOM 891 C C . TYR A 1 111 ? -4.957 -13.156 -6.863 1 68.19 111 TYR A C 1
ATOM 893 O O . TYR A 1 111 ? -4.359 -14.008 -6.195 1 68.19 111 TYR A O 1
ATOM 901 N N . ASP A 1 112 ? -4.5 -12.414 -7.688 1 73.69 112 ASP A N 1
ATOM 902 C CA . ASP A 1 112 ? -3.107 -12.625 -8.07 1 73.69 112 ASP A CA 1
ATOM 903 C C . ASP A 1 112 ? -2.156 -12.148 -6.977 1 73.69 112 ASP A C 1
ATOM 905 O O . ASP A 1 112 ? -0.999 -12.57 -6.926 1 73.69 112 ASP A O 1
ATOM 909 N N . ILE A 1 113 ? -2.801 -11.43 -6.023 1 67.94 113 ILE A N 1
ATOM 910 C CA . ILE A 1 113 ? -1.875 -10.812 -5.078 1 67.94 113 ILE A CA 1
ATOM 911 C C . ILE A 1 113 ? -2.223 -11.25 -3.658 1 67.94 113 ILE A C 1
ATOM 913 O O . ILE A 1 113 ? -1.627 -10.766 -2.691 1 67.94 113 ILE A O 1
ATOM 917 N N . SER A 1 114 ? -3.178 -12.086 -3.299 1 66.88 114 SER A N 1
ATOM 918 C CA . SER A 1 114 ? -3.605 -12.383 -1.937 1 66.88 114 SER A CA 1
ATOM 919 C C . SER A 1 114 ? -3.686 -13.891 -1.701 1 66.88 114 SER A C 1
ATOM 921 O O . SER A 1 114 ? -4.379 -14.344 -0.79 1 66.88 114 SER A O 1
ATOM 923 N N . ALA A 1 115 ? -2.891 -14.664 -2.117 1 69.5 115 ALA A N 1
ATOM 924 C CA . ALA A 1 115 ? -2.973 -16.109 -1.928 1 69.5 115 ALA A CA 1
ATOM 925 C C . ALA A 1 115 ? -1.987 -16.578 -0.859 1 69.5 115 ALA A C 1
ATOM 927 O O . ALA A 1 115 ? -1.068 -15.844 -0.488 1 69.5 115 ALA A O 1
ATOM 928 N N . TYR A 1 116 ? -2.453 -17.766 -0.184 1 75.5 116 TYR A N 1
ATOM 929 C CA . TYR A 1 116 ? -1.614 -18.531 0.732 1 75.5 116 TYR A CA 1
ATOM 930 C C . TYR A 1 116 ? -1.421 -19.953 0.234 1 75.5 116 TYR A C 1
ATOM 932 O O . TYR A 1 116 ? -2.361 -20.578 -0.262 1 75.5 116 TYR A O 1
ATOM 940 N N . CYS A 1 117 ? -0.159 -20.297 0.114 1 89.25 117 CYS A N 1
ATOM 941 C CA . CYS A 1 117 ? 0.006 -21.547 -0.604 1 89.25 117 CYS A CA 1
ATOM 942 C C . CYS A 1 117 ? 1.081 -22.422 0.047 1 89.25 117 CYS A C 1
ATOM 944 O O . CYS A 1 117 ? 1.853 -21.938 0.877 1 89.25 117 CYS A O 1
ATOM 946 N N . THR A 1 118 ? 0.939 -23.656 -0.1 1 95.88 118 THR A N 1
ATOM 947 C CA . THR A 1 118 ? 1.992 -24.641 0.126 1 95.88 118 THR A CA 1
ATOM 948 C C . THR A 1 118 ? 2.213 -25.5 -1.121 1 95.88 118 THR A C 1
ATOM 950 O O . THR A 1 118 ? 1.263 -26.047 -1.677 1 95.88 118 THR A O 1
ATOM 953 N N . SER A 1 119 ? 3.432 -25.609 -1.536 1 98.5 119 SER A N 1
ATOM 954 C CA . SER A 1 119 ? 3.785 -26.422 -2.701 1 98.5 119 SER A CA 1
ATOM 955 C C . SER A 1 119 ? 4.93 -27.375 -2.387 1 98.5 119 SER A C 1
ATOM 957 O O . SER A 1 119 ? 5.844 -27.031 -1.631 1 98.5 119 SER A O 1
ATOM 959 N N . ILE A 1 120 ? 4.867 -28.562 -2.959 1 98.88 120 ILE A N 1
ATOM 960 C CA . ILE A 1 120 ? 5.902 -29.578 -2.826 1 98.88 120 ILE A CA 1
ATOM 961 C C . ILE A 1 120 ? 6.281 -30.125 -4.207 1 98.88 120 ILE A C 1
ATOM 963 O O . ILE A 1 120 ? 5.418 -30.594 -4.949 1 98.88 120 ILE A O 1
ATOM 967 N N . VAL A 1 121 ? 7.473 -30.016 -4.547 1 98.94 121 VAL A N 1
ATOM 968 C CA . VAL A 1 121 ? 8.008 -30.75 -5.688 1 98.94 121 VAL A CA 1
ATOM 969 C C . VAL A 1 121 ? 8.945 -31.859 -5.199 1 98.94 121 VAL A C 1
ATOM 971 O O . VAL A 1 121 ? 9.844 -31.594 -4.387 1 98.94 121 VAL A O 1
ATOM 974 N N . ALA A 1 122 ? 8.742 -33.094 -5.609 1 98.88 122 ALA A N 1
ATOM 975 C CA . ALA A 1 122 ? 9.469 -34.219 -5.074 1 98.88 122 ALA A CA 1
ATOM 976 C C . ALA A 1 122 ? 9.805 -35.219 -6.176 1 98.88 122 ALA A C 1
ATOM 978 O O . ALA A 1 122 ? 9.078 -35.344 -7.168 1 98.88 122 ALA A O 1
ATOM 979 N N . GLN A 1 123 ? 10.859 -35.938 -5.941 1 98.81 123 GLN A N 1
ATOM 980 C CA . GLN A 1 123 ? 11.344 -37 -6.84 1 98.81 123 GLN A CA 1
ATOM 981 C C . GLN A 1 123 ? 11.344 -38.344 -6.148 1 98.81 123 GLN A C 1
ATOM 983 O O . GLN A 1 123 ? 11.867 -38.5 -5.043 1 98.81 123 GLN A O 1
ATOM 988 N N . ASP A 1 124 ? 10.734 -39.312 -6.773 1 98.44 124 ASP A N 1
ATOM 989 C CA . ASP A 1 124 ? 10.844 -40.656 -6.215 1 98.44 124 ASP A CA 1
ATOM 990 C C . ASP A 1 124 ? 12.141 -41.344 -6.656 1 98.44 124 ASP A C 1
ATOM 992 O O . ASP A 1 124 ? 12.961 -40.719 -7.344 1 98.44 124 ASP A O 1
ATOM 996 N N . ARG A 1 125 ? 12.336 -42.594 -6.266 1 97.56 125 ARG A N 1
ATOM 997 C CA . ARG A 1 125 ? 13.594 -43.281 -6.527 1 97.56 125 ARG A CA 1
ATOM 998 C C . ARG A 1 125 ? 13.719 -43.625 -8.008 1 97.56 125 ARG A C 1
ATOM 1000 O O . ARG A 1 125 ? 14.828 -43.844 -8.5 1 97.56 125 ARG A O 1
ATOM 1007 N N . LYS A 1 126 ? 12.648 -43.656 -8.711 1 97.56 126 LYS A N 1
ATOM 1008 C CA . LYS A 1 126 ? 12.664 -44 -10.133 1 97.56 126 LYS A CA 1
ATOM 1009 C C . LYS A 1 126 ? 12.938 -42.75 -10.977 1 97.56 126 LYS A C 1
ATOM 1011 O O . LYS A 1 126 ? 13.062 -42.844 -12.203 1 97.56 126 LYS A O 1
ATOM 1016 N N . GLY A 1 127 ? 12.961 -41.594 -10.367 1 97.94 127 GLY A N 1
ATOM 1017 C CA . GLY A 1 127 ? 13.266 -40.375 -11.07 1 97.94 127 GLY A CA 1
ATOM 1018 C C . GLY A 1 127 ? 12.031 -39.594 -11.484 1 97.94 127 GLY A C 1
ATOM 1019 O O . GLY A 1 127 ? 12.133 -38.562 -12.156 1 97.94 127 GLY A O 1
ATOM 1020 N N . ASN A 1 128 ? 10.867 -40.094 -11.102 1 98.12 128 ASN A N 1
ATOM 1021 C CA . ASN A 1 128 ? 9.633 -39.344 -11.406 1 98.12 128 ASN A CA 1
ATOM 1022 C C . ASN A 1 128 ? 9.5 -38.094 -10.555 1 98.12 128 ASN A C 1
ATOM 1024 O O . ASN A 1 128 ? 9.836 -38.094 -9.375 1 98.12 128 ASN A O 1
ATOM 1028 N N . ILE A 1 129 ? 9.047 -37.062 -11.195 1 98.81 129 ILE A N 1
ATOM 1029 C CA . ILE A 1 129 ? 8.875 -35.781 -10.5 1 98.81 129 ILE A CA 1
ATOM 1030 C C . ILE A 1 129 ? 7.387 -35.531 -10.266 1 98.81 129 ILE A C 1
ATOM 1032 O O . ILE A 1 129 ? 6.59 -35.531 -11.203 1 98.81 129 ILE A O 1
ATOM 1036 N N . PHE A 1 130 ? 7.027 -35.281 -8.992 1 98.88 130 PHE A N 1
ATOM 1037 C CA . PHE A 1 130 ? 5.668 -34.906 -8.602 1 98.88 130 PHE A CA 1
ATOM 1038 C C . PHE A 1 130 ? 5.605 -33.469 -8.148 1 98.88 130 PHE A C 1
ATOM 1040 O O . PHE A 1 130 ? 6.535 -32.969 -7.504 1 98.88 130 PHE A O 1
ATOM 1047 N N . LEU A 1 131 ? 4.594 -32.812 -8.523 1 98.88 131 LEU A N 1
ATOM 1048 C CA . LEU A 1 131 ? 4.266 -31.484 -7.969 1 98.88 131 LEU A CA 1
ATOM 1049 C C . LEU A 1 131 ? 2.891 -31.5 -7.312 1 98.88 131 LEU A C 1
ATOM 1051 O O . LEU A 1 131 ? 1.903 -31.891 -7.938 1 98.88 131 LEU A O 1
ATOM 1055 N N . ALA A 1 132 ? 2.838 -31.156 -6.074 1 98.88 132 ALA A N 1
ATOM 1056 C CA . ALA A 1 132 ? 1.595 -31.141 -5.309 1 98.88 132 ALA A CA 1
ATOM 1057 C C . ALA A 1 132 ? 1.462 -29.844 -4.512 1 98.88 132 ALA A C 1
ATOM 1059 O O . ALA A 1 132 ? 2.465 -29.25 -4.102 1 98.88 132 ALA A O 1
ATOM 1060 N N . ARG A 1 133 ? 0.168 -29.391 -4.289 1 98 133 ARG A N 1
ATOM 1061 C CA . ARG A 1 133 ? 0.052 -28.109 -3.6 1 98 133 ARG A CA 1
ATOM 1062 C C . ARG A 1 133 ? -1.313 -27.969 -2.936 1 98 133 ARG A C 1
ATOM 1064 O O . ARG A 1 133 ? -2.279 -28.625 -3.342 1 98 133 ARG A O 1
ATOM 1071 N N . ASN A 1 134 ? -1.319 -27.281 -1.835 1 97 134 ASN A N 1
ATOM 1072 C CA . ASN A 1 134 ? -2.529 -26.656 -1.299 1 97 134 ASN A CA 1
ATOM 1073 C C . ASN A 1 134 ? -2.629 -25.188 -1.688 1 97 134 ASN A C 1
ATOM 1075 O O . ASN A 1 134 ? -1.673 -24.438 -1.518 1 97 134 ASN A O 1
ATOM 1079 N N . LEU A 1 135 ? -3.754 -24.844 -2.266 1 96 135 LEU A N 1
ATOM 1080 C CA . LEU A 1 135 ? -4.055 -23.422 -2.418 1 96 135 LEU A CA 1
ATOM 1081 C C . LEU A 1 135 ? -4.926 -22.938 -1.27 1 96 135 LEU A C 1
ATOM 1083 O O . LEU A 1 135 ? -6.02 -23.453 -1.039 1 96 135 LEU A O 1
ATOM 1087 N N . ASP A 1 136 ? -4.402 -22 -0.594 1 92 136 ASP A N 1
ATOM 1088 C CA . ASP A 1 136 ? -5.141 -21.375 0.498 1 92 136 ASP A CA 1
ATOM 1089 C C . ASP A 1 136 ? -5.555 -19.953 0.132 1 92 136 ASP A C 1
ATOM 1091 O O . ASP A 1 136 ? -4.785 -19.219 -0.496 1 92 136 ASP A O 1
ATOM 1095 N N . TYR A 1 137 ? -6.719 -19.625 0.503 1 88.75 137 TYR A N 1
ATOM 1096 C CA . TYR A 1 137 ? -7.215 -18.281 0.223 1 88.75 137 TYR A CA 1
ATOM 1097 C C . TYR A 1 137 ? -8.219 -17.844 1.277 1 88.75 137 TYR A C 1
ATOM 1099 O O . TYR A 1 137 ? -8.836 -18.672 1.949 1 88.75 137 TYR A O 1
ATOM 1107 N N . ASP A 1 138 ? -8.281 -16.516 1.138 1 81.19 138 ASP A N 1
ATOM 1108 C CA . ASP A 1 138 ? -9.42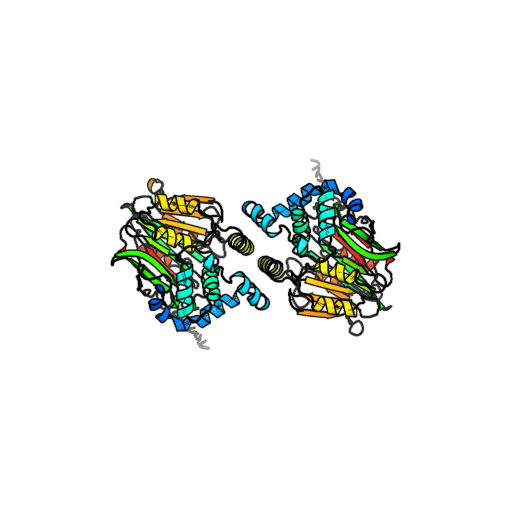2 -15.961 1.872 1 81.19 138 ASP A CA 1
ATOM 1109 C C . ASP A 1 138 ? -10.727 -16.188 1.112 1 81.19 138 ASP A C 1
ATOM 1111 O O . ASP A 1 138 ? -10.711 -16.656 -0.031 1 81.19 138 ASP A O 1
ATOM 1115 N N . PHE A 1 139 ? -11.82 -16.062 1.623 1 82.25 139 PHE A N 1
ATOM 1116 C CA . PHE A 1 139 ? -13.133 -16.266 1.025 1 82.25 139 PHE A CA 1
ATOM 1117 C C . PHE A 1 139 ? -13.312 -17.734 0.629 1 82.25 139 PHE A C 1
ATOM 1119 O O . PHE A 1 139 ? -13.781 -18.031 -0.473 1 82.25 139 PHE A O 1
ATOM 1126 N N . SER A 1 140 ? -12.836 -18.531 1.393 1 86.38 140 SER A N 1
ATOM 1127 C CA . SER A 1 140 ? -12.68 -19.953 1.106 1 86.38 140 SER A CA 1
ATOM 1128 C C . SER A 1 140 ? -14.016 -20.594 0.74 1 86.38 140 SER A C 1
ATOM 1130 O O . SER A 1 140 ? -14.086 -21.406 -0.19 1 86.38 140 SER A O 1
ATOM 1132 N N . ASN A 1 141 ? -15.07 -20.125 1.351 1 87.69 141 ASN A N 1
ATOM 1133 C CA . ASN A 1 141 ? -16.375 -20.734 1.106 1 87.69 141 ASN A CA 1
ATOM 1134 C C . ASN A 1 141 ? -16.812 -20.562 -0.341 1 87.69 141 ASN A C 1
ATOM 1136 O O . ASN A 1 141 ? -17.281 -21.5 -0.979 1 87.69 141 ASN A O 1
ATOM 1140 N N . THR A 1 142 ? -16.641 -19.453 -0.831 1 90.44 142 THR A N 1
ATOM 1141 C CA . THR A 1 142 ? -17.047 -19.172 -2.203 1 90.44 142 THR A CA 1
ATOM 1142 C C . THR A 1 142 ? -16.078 -19.812 -3.197 1 90.44 142 THR A C 1
ATOM 1144 O O . THR A 1 142 ? -16.516 -20.438 -4.164 1 90.44 142 THR A O 1
ATOM 1147 N N . LEU A 1 143 ? -14.828 -19.719 -2.973 1 92.62 143 LEU A N 1
ATOM 1148 C CA . LEU A 1 143 ? -13.828 -20.188 -3.922 1 92.62 143 LEU A CA 1
ATOM 1149 C C . LEU A 1 143 ? -13.867 -21.703 -4.047 1 92.62 143 LEU A C 1
ATOM 1151 O O . LEU A 1 143 ? -13.633 -22.25 -5.125 1 92.62 143 LEU A O 1
ATOM 1155 N N . ARG A 1 144 ? -14.195 -22.375 -2.998 1 94.5 144 ARG A N 1
ATOM 1156 C CA . ARG A 1 144 ? -14.344 -23.828 -3.031 1 94.5 144 ARG A CA 1
ATOM 1157 C C . ARG A 1 144 ? -15.445 -24.25 -3.994 1 94.5 144 ARG A C 1
ATOM 1159 O O . ARG A 1 144 ? -15.312 -25.25 -4.695 1 94.5 144 ARG A O 1
ATOM 1166 N N . LYS A 1 145 ? -16.422 -23.484 -4.059 1 95.12 145 LYS A N 1
ATOM 1167 C CA . LYS A 1 145 ? -17.609 -23.828 -4.84 1 95.12 145 LYS A CA 1
ATOM 1168 C C . LYS A 1 145 ? -17.375 -23.578 -6.328 1 95.12 145 LYS A C 1
ATOM 1170 O O . LYS A 1 145 ? -18.125 -24.078 -7.172 1 95.12 145 LYS A O 1
ATOM 1175 N N . ILE A 1 146 ? -16.328 -22.828 -6.602 1 96.5 146 ILE A N 1
ATOM 1176 C CA . ILE A 1 146 ? -16.203 -22.422 -8 1 96.5 146 ILE A CA 1
ATOM 1177 C C . ILE A 1 146 ? -14.859 -22.922 -8.547 1 96.5 146 ILE A C 1
ATOM 1179 O O . ILE A 1 146 ? -14.375 -22.422 -9.57 1 96.5 146 ILE A O 1
ATOM 1183 N N . THR A 1 147 ? -14.195 -23.797 -7.859 1 97 147 THR A N 1
ATOM 1184 C CA . THR A 1 147 ? -12.922 -24.391 -8.266 1 97 147 THR A CA 1
ATOM 1185 C C . THR A 1 147 ? -13.156 -25.594 -9.156 1 97 147 THR A C 1
ATOM 1187 O O . THR A 1 147 ? -14.039 -26.422 -8.883 1 97 147 THR A O 1
ATOM 1190 N N . PHE A 1 148 ? -12.383 -25.75 -10.18 1 98.5 148 PHE A N 1
ATOM 1191 C CA . PHE A 1 148 ? -12.492 -26.891 -11.086 1 98.5 148 PHE A CA 1
ATOM 1192 C C . PHE A 1 148 ? -11.188 -27.125 -11.828 1 98.5 148 PHE A C 1
ATOM 1194 O O . PHE A 1 148 ? -10.289 -26.281 -11.805 1 98.5 148 PHE A O 1
ATOM 1201 N N . ILE A 1 149 ? -11.086 -28.266 -12.422 1 98.75 149 ILE A N 1
ATOM 1202 C CA . ILE A 1 149 ? -10.023 -28.609 -13.359 1 98.75 149 ILE A CA 1
ATOM 1203 C C . ILE A 1 149 ? -10.461 -28.25 -14.781 1 98.75 149 ILE A C 1
ATOM 1205 O O . ILE A 1 149 ? -11.625 -28.469 -15.148 1 98.75 149 ILE A O 1
ATOM 1209 N N . VAL A 1 150 ? -9.57 -27.75 -15.586 1 98.75 150 VAL A N 1
ATOM 1210 C CA . VAL A 1 150 ? -9.906 -27.453 -16.969 1 98.75 150 VAL A CA 1
ATOM 1211 C C . VAL A 1 150 ? -8.844 -28.031 -17.906 1 98.75 150 VAL A C 1
ATOM 1213 O O . VAL A 1 150 ? -7.645 -27.859 -17.672 1 98.75 150 VAL A O 1
ATOM 1216 N N . ASP A 1 151 ? -9.25 -28.781 -18.906 1 98.75 151 ASP A N 1
ATOM 1217 C CA . ASP A 1 151 ? -8.414 -29.234 -20 1 98.75 151 ASP A CA 1
ATOM 1218 C C . ASP A 1 151 ? -8.547 -28.312 -21.219 1 98.75 151 ASP A C 1
ATOM 1220 O O . ASP A 1 151 ? -9.625 -28.219 -21.812 1 98.75 151 ASP A O 1
ATOM 1224 N N . PHE A 1 152 ? -7.477 -27.641 -21.578 1 98.81 152 PHE A N 1
ATOM 1225 C CA . PHE A 1 152 ? -7.449 -26.781 -22.75 1 98.81 152 PHE A CA 1
ATOM 1226 C C . PHE A 1 152 ? -7.125 -27.578 -24 1 98.81 152 PHE A C 1
ATOM 1228 O O . PHE A 1 152 ? -6.043 -28.156 -24.109 1 98.81 152 PHE A O 1
ATOM 1235 N N . MET A 1 153 ? -8.047 -27.547 -24.906 1 98.44 153 MET A N 1
ATOM 1236 C CA . MET A 1 153 ? -7.941 -28.438 -26.062 1 98.44 153 MET A CA 1
ATOM 1237 C C . MET A 1 153 ? -7.848 -27.656 -27.359 1 98.44 153 MET A C 1
ATOM 1239 O O . MET A 1 153 ? -8.438 -26.578 -27.484 1 98.44 153 MET A O 1
ATOM 1243 N N . SER A 1 154 ? -7.199 -28.125 -28.219 1 98 154 SER A N 1
ATOM 1244 C CA . SER A 1 154 ? -7.145 -27.688 -29.609 1 98 154 SER A CA 1
ATOM 1245 C C . SER A 1 154 ? -7.094 -28.875 -30.562 1 98 154 SER A C 1
ATOM 1247 O O . SER A 1 154 ? -6.355 -29.828 -30.328 1 98 154 SER A O 1
ATOM 1249 N N . LYS A 1 155 ? -7.977 -28.812 -31.609 1 96.69 155 LYS A N 1
ATOM 1250 C CA . LYS A 1 155 ? -8.047 -29.859 -32.625 1 96.69 155 LYS A CA 1
ATOM 1251 C C . LYS A 1 155 ? -8.188 -31.234 -32 1 96.69 155 LYS A C 1
ATOM 1253 O O . LYS A 1 155 ? -7.492 -32.188 -32.375 1 96.69 155 LYS A O 1
ATOM 1258 N N . GLY A 1 156 ? -8.844 -31.281 -30.875 1 94.31 156 GLY A N 1
ATOM 1259 C CA . GLY A 1 156 ? -9.219 -32.562 -30.281 1 94.31 156 GLY A CA 1
ATOM 1260 C C . GLY A 1 156 ? -8.195 -33.062 -29.297 1 94.31 156 GLY A C 1
ATOM 1261 O O . GLY A 1 156 ? -8.359 -34.156 -28.734 1 94.31 156 GLY A O 1
ATOM 1262 N N . GLU A 1 157 ? -7.148 -32.344 -29.078 1 97 157 GLU A N 1
ATOM 1263 C CA . GLU A 1 157 ? -6.098 -32.781 -28.156 1 97 157 GLU A CA 1
ATOM 1264 C C . GLU A 1 157 ? -5.965 -31.828 -26.969 1 97 157 GLU A C 1
ATOM 1266 O O . GLU A 1 157 ? -6.141 -30.625 -27.109 1 97 157 GLU A O 1
ATOM 1271 N N . ILE A 1 158 ? -5.566 -32.469 -25.891 1 97.88 158 ILE A N 1
ATOM 1272 C CA . ILE A 1 158 ? -5.27 -31.656 -24.719 1 97.88 158 ILE A CA 1
ATOM 1273 C C . ILE A 1 158 ? -3.895 -31 -24.891 1 97.88 158 ILE A C 1
ATOM 1275 O O . ILE A 1 158 ? -2.883 -31.703 -24.984 1 97.88 158 ILE A O 1
ATOM 1279 N N . ILE A 1 159 ? -3.848 -29.703 -24.891 1 98.44 159 ILE A N 1
ATOM 1280 C CA . ILE A 1 159 ? -2.596 -28.969 -25.031 1 98.44 159 ILE A CA 1
ATOM 1281 C C . ILE A 1 159 ? -1.984 -28.734 -23.656 1 98.44 159 ILE A C 1
ATOM 1283 O O . ILE A 1 159 ? -0.777 -28.906 -23.469 1 98.44 159 ILE A O 1
ATOM 1287 N N . TYR A 1 160 ? -2.768 -28.344 -22.734 1 98.81 160 TYR A N 1
ATOM 1288 C CA . TYR A 1 160 ? -2.41 -28.203 -21.328 1 98.81 160 TYR A CA 1
ATOM 1289 C C . TYR A 1 160 ? -3.648 -28.266 -20.453 1 98.81 160 TYR A C 1
ATOM 1291 O O . TYR A 1 160 ? -4.773 -28.312 -20.953 1 98.81 160 TYR A O 1
ATOM 1299 N N . SER A 1 161 ? -3.434 -28.375 -19.125 1 98.81 161 SER A N 1
ATOM 1300 C CA . SER A 1 161 ? -4.5 -28.422 -18.125 1 98.81 161 SER A CA 1
ATOM 1301 C C . SER A 1 161 ? -4.16 -27.562 -16.922 1 98.81 161 SER A C 1
ATOM 1303 O O . SER A 1 161 ? -3 -27.203 -16.703 1 98.81 161 SER A O 1
ATOM 1305 N N . GLY A 1 162 ? -5.18 -27.203 -16.188 1 98.56 162 GLY A N 1
ATOM 1306 C CA . GLY A 1 162 ? -4.953 -26.438 -14.984 1 98.56 162 GLY A CA 1
ATOM 1307 C C . GLY A 1 162 ? -6.086 -26.547 -13.977 1 98.56 162 GLY A C 1
ATOM 1308 O O . GLY A 1 162 ? -7.133 -27.125 -14.273 1 98.56 162 GLY A O 1
ATOM 1309 N N . VAL A 1 163 ? -5.812 -26.156 -12.797 1 98.19 163 VAL A N 1
ATOM 1310 C CA . VAL A 1 163 ? -6.824 -25.953 -11.766 1 98.19 163 VAL A CA 1
ATOM 1311 C C . VAL A 1 163 ? -7.051 -24.453 -11.555 1 98.19 163 VAL A C 1
ATOM 1313 O O . VAL A 1 163 ? -6.102 -23.703 -11.367 1 98.19 163 VAL A O 1
ATOM 1316 N N . THR A 1 164 ? -8.273 -24.062 -11.641 1 96.69 164 THR A N 1
ATOM 1317 C CA . THR A 1 164 ? -8.594 -22.641 -11.547 1 96.69 164 THR A CA 1
ATOM 1318 C C . THR A 1 164 ? -9.984 -22.438 -10.953 1 96.69 164 THR A C 1
ATOM 1320 O O . THR A 1 164 ? -10.562 -23.359 -10.375 1 96.69 164 THR A O 1
ATOM 1323 N N . MET A 1 165 ? -10.438 -21.203 -10.938 1 95.81 165 MET A N 1
ATOM 1324 C CA . MET A 1 165 ? -11.75 -20.828 -10.422 1 95.81 165 MET A CA 1
ATOM 1325 C C . MET A 1 165 ? -12.531 -20.031 -11.461 1 95.81 165 MET A C 1
ATOM 1327 O O . MET A 1 165 ? -11.945 -19.359 -12.305 1 95.81 165 MET A O 1
ATOM 1331 N N . ALA A 1 166 ? -13.805 -20.125 -11.289 1 97.06 166 ALA A N 1
ATOM 1332 C CA . ALA A 1 166 ? -14.672 -19.406 -12.219 1 97.06 166 ALA A CA 1
ATOM 1333 C C . ALA A 1 166 ? -14.391 -17.906 -12.18 1 97.06 166 ALA A C 1
ATOM 1335 O O . ALA A 1 166 ? -14.359 -17.312 -11.102 1 97.06 166 ALA A O 1
ATOM 1336 N N . GLY A 1 167 ? -14.148 -17.375 -13.359 1 95.88 167 GLY A N 1
ATOM 1337 C CA . GLY A 1 167 ? -13.891 -15.945 -13.461 1 95.88 167 GLY A CA 1
ATOM 1338 C C . GLY A 1 167 ? -12.422 -15.625 -13.664 1 95.88 167 GLY A C 1
ATOM 1339 O O . GLY A 1 167 ? -12.07 -14.5 -14.031 1 95.88 167 GLY A O 1
ATOM 1340 N N . MET A 1 168 ? -11.594 -16.609 -13.453 1 95.31 168 MET A N 1
ATOM 1341 C CA . MET A 1 168 ? -10.156 -16.422 -13.625 1 95.31 168 MET A CA 1
ATOM 1342 C C . MET A 1 168 ? -9.711 -16.875 -15.016 1 95.31 168 MET A C 1
ATOM 1344 O O . MET A 1 168 ? -10.18 -17.891 -15.516 1 95.31 168 MET A O 1
ATOM 1348 N N . VAL A 1 169 ? -8.852 -16.047 -15.555 1 96.88 169 VAL A N 1
ATOM 1349 C CA . VAL A 1 169 ? -8.359 -16.438 -16.875 1 96.88 169 VAL A CA 1
ATOM 1350 C C . VAL A 1 169 ? -6.91 -16.906 -16.766 1 96.88 169 VAL A C 1
ATOM 1352 O O . VAL A 1 169 ? -6.402 -17.578 -17.656 1 96.88 169 VAL A O 1
ATOM 1355 N N . GLY A 1 170 ? -6.207 -16.453 -15.711 1 95.38 170 GLY A N 1
ATOM 1356 C CA . GLY A 1 170 ? -4.891 -16.984 -15.414 1 95.38 170 GLY A CA 1
ATOM 1357 C C . GLY A 1 170 ? -4.938 -18.359 -14.758 1 95.38 170 GLY A C 1
ATOM 1358 O O . GLY A 1 170 ? -6.02 -18.891 -14.5 1 95.38 170 GLY A O 1
ATOM 1359 N N . LEU A 1 171 ? -3.77 -18.922 -14.555 1 96.62 171 LEU A N 1
ATOM 1360 C CA . LEU A 1 171 ? -3.668 -20.203 -13.867 1 96.62 171 LEU A CA 1
ATOM 1361 C C . LEU A 1 171 ? -2.678 -20.109 -12.703 1 96.62 171 LEU A C 1
ATOM 1363 O O . LEU A 1 171 ? -1.628 -19.484 -12.828 1 96.62 171 LEU A O 1
ATOM 1367 N N . PHE A 1 172 ? -3.051 -20.812 -11.609 1 94.5 17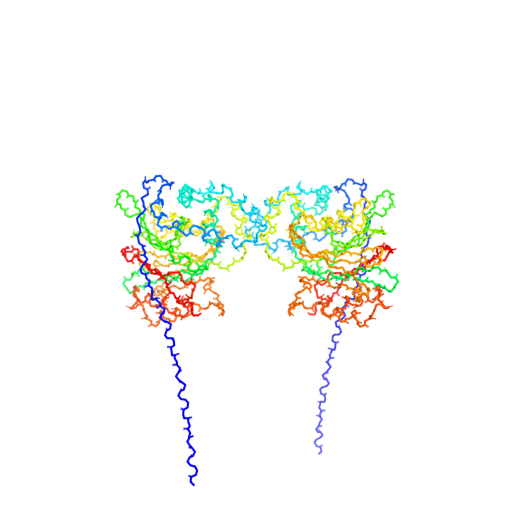2 PHE A N 1
ATOM 1368 C CA . PHE A 1 172 ? -2.158 -20.906 -10.461 1 94.5 172 PHE A CA 1
ATOM 1369 C C . PHE A 1 172 ? -1.516 -22.281 -10.383 1 94.5 172 PHE A C 1
ATOM 1371 O O . PHE A 1 172 ? -0.513 -22.453 -9.688 1 94.5 172 PHE A O 1
ATOM 1378 N N . THR A 1 173 ? -2.143 -23.219 -10.992 1 98.06 173 THR A N 1
ATOM 1379 C CA . THR A 1 173 ? -1.73 -24.625 -11.047 1 98.06 173 THR A CA 1
ATOM 1380 C C . THR A 1 173 ? -1.942 -25.188 -12.453 1 98.06 173 THR A C 1
ATOM 1382 O O . THR A 1 173 ? -3.066 -25.203 -12.953 1 98.06 173 THR A O 1
ATOM 1385 N N . ALA A 1 174 ? -0.86 -25.672 -13.039 1 98.88 174 ALA A N 1
ATOM 1386 C CA . ALA A 1 174 ? -1.021 -26.078 -14.43 1 98.88 174 ALA A CA 1
ATOM 1387 C C . ALA A 1 174 ? -0.035 -27.172 -14.797 1 98.88 174 ALA A C 1
ATOM 1389 O O . ALA A 1 174 ? 0.944 -27.406 -14.078 1 98.88 174 ALA A O 1
ATOM 1390 N N . GLN A 1 175 ? -0.369 -27.844 -15.906 1 98.88 175 GLN A N 1
ATOM 1391 C CA . GLN A 1 175 ? 0.442 -28.938 -16.438 1 98.88 175 GLN A CA 1
ATOM 1392 C C . GLN A 1 175 ? 0.473 -28.891 -17.969 1 98.88 175 GLN A C 1
ATOM 1394 O O . GLN A 1 175 ? -0.563 -28.719 -18.609 1 98.88 175 GLN A O 1
ATOM 1399 N N . LYS A 1 176 ? 1.59 -28.891 -18.484 1 98.88 176 LYS A N 1
ATOM 1400 C CA . LYS A 1 176 ? 1.798 -29.234 -19.891 1 98.88 176 LYS A CA 1
ATOM 1401 C C . LYS A 1 176 ? 2.229 -30.688 -20.047 1 98.88 176 LYS A C 1
ATOM 1403 O O . LYS A 1 176 ? 3.346 -31.062 -19.688 1 98.88 176 LYS A O 1
ATOM 1408 N N . PRO A 1 177 ? 1.361 -31.531 -20.656 1 98.44 177 PRO A N 1
ATOM 1409 C CA . PRO A 1 177 ? 1.659 -32.969 -20.734 1 98.44 177 PRO A CA 1
ATOM 1410 C C . PRO A 1 177 ? 3.025 -33.25 -21.359 1 98.44 177 PRO A C 1
ATOM 1412 O O . PRO A 1 177 ? 3.375 -32.656 -22.391 1 98.44 177 PRO A O 1
ATOM 1415 N N . ASN A 1 178 ? 3.744 -34.125 -20.609 1 98.06 178 ASN A N 1
ATOM 1416 C CA . ASN A 1 178 ? 5.027 -34.656 -21.078 1 98.06 178 ASN A CA 1
ATOM 1417 C C . ASN A 1 178 ? 6.078 -33.531 -21.172 1 98.06 178 ASN A C 1
ATOM 1419 O O . ASN A 1 178 ? 7.02 -33.625 -21.953 1 98.06 178 ASN A O 1
ATOM 1423 N N . ALA A 1 179 ? 5.879 -32.5 -20.438 1 98.69 179 ALA A N 1
ATOM 1424 C CA . ALA A 1 179 ? 6.852 -31.406 -20.484 1 98.69 179 ALA A CA 1
ATOM 1425 C C . ALA A 1 179 ? 7.125 -30.859 -19.078 1 98.69 179 ALA A C 1
ATOM 1427 O O . ALA A 1 179 ? 8.25 -30.953 -18.578 1 98.69 179 ALA A O 1
ATOM 1428 N N . LEU A 1 180 ? 6.051 -30.312 -18.422 1 98.88 180 LEU A N 1
ATOM 1429 C CA . LEU A 1 180 ? 6.309 -29.734 -17.109 1 98.88 180 LEU A CA 1
ATOM 1430 C C . LEU A 1 180 ? 5.008 -29.531 -16.344 1 98.88 180 LEU A C 1
ATOM 1432 O O . LEU A 1 180 ? 3.924 -29.562 -16.938 1 98.88 180 LEU A O 1
ATOM 1436 N N . THR A 1 181 ? 5.105 -29.406 -15.047 1 98.94 181 THR A N 1
ATOM 1437 C CA . THR A 1 181 ? 4.086 -28.922 -14.125 1 98.94 181 THR A CA 1
ATOM 1438 C C . THR A 1 181 ? 4.539 -27.625 -13.453 1 98.94 181 THR A C 1
ATOM 1440 O O . THR A 1 181 ? 5.742 -27.391 -13.312 1 98.94 181 THR A O 1
ATOM 1443 N N . ILE A 1 182 ? 3.535 -26.781 -13.109 1 98.88 182 ILE A N 1
ATOM 1444 C CA . ILE A 1 182 ? 3.906 -25.516 -12.516 1 98.88 182 ILE A CA 1
ATOM 1445 C C . ILE A 1 182 ? 2.797 -25.031 -11.578 1 98.88 182 ILE A C 1
ATOM 1447 O O . ILE A 1 182 ? 1.612 -25.188 -11.883 1 98.88 182 ILE A O 1
ATOM 1451 N N . ASP A 1 183 ? 3.152 -24.484 -10.461 1 97.94 183 ASP A N 1
ATOM 1452 C CA . ASP A 1 183 ? 2.184 -23.781 -9.625 1 97.94 183 ASP A CA 1
ATOM 1453 C C . ASP A 1 183 ? 2.801 -22.531 -9 1 97.94 183 ASP A C 1
ATOM 1455 O O . ASP A 1 183 ? 3.973 -22.234 -9.242 1 97.94 183 ASP A O 1
ATOM 1459 N N . LEU A 1 184 ? 1.93 -21.781 -8.391 1 96.06 184 LEU A N 1
ATOM 1460 C CA . LEU A 1 184 ? 2.266 -20.453 -7.895 1 96.06 184 LEU A CA 1
ATOM 1461 C C . LEU A 1 184 ? 2.045 -20.359 -6.387 1 96.06 184 LEU A C 1
ATOM 1463 O O . LEU A 1 184 ? 1.019 -20.812 -5.879 1 96.06 184 LEU A O 1
ATOM 1467 N N . ASP A 1 185 ? 3.051 -19.812 -5.66 1 95.69 185 ASP A N 1
ATOM 1468 C CA . ASP A 1 185 ? 2.842 -19.391 -4.281 1 95.69 185 ASP A CA 1
ATOM 1469 C C . ASP A 1 185 ? 3.098 -17.891 -4.125 1 95.69 185 ASP A C 1
ATOM 1471 O O . ASP A 1 185 ? 3.967 -17.328 -4.793 1 95.69 185 ASP A O 1
ATOM 1475 N N . GLU A 1 186 ? 2.373 -17.344 -3.205 1 92.81 186 GLU A N 1
ATOM 1476 C CA . GLU A 1 186 ? 2.576 -15.93 -2.887 1 92.81 186 GLU A CA 1
ATOM 1477 C C . GLU A 1 186 ? 3.898 -15.719 -2.156 1 92.81 186 GLU A C 1
ATOM 1479 O O . GLU A 1 186 ? 4.254 -16.484 -1.262 1 92.81 186 GLU A O 1
ATOM 1484 N N . ARG A 1 187 ? 4.641 -14.789 -2.586 1 93 187 ARG A N 1
ATOM 1485 C CA . ARG A 1 187 ? 5.762 -14.273 -1.805 1 93 187 ARG A CA 1
ATOM 1486 C C . ARG A 1 187 ? 5.363 -13.016 -1.046 1 93 187 ARG A C 1
ATOM 1488 O O . ARG A 1 187 ? 5.363 -11.914 -1.609 1 93 187 ARG A O 1
ATOM 1495 N N . ASP A 1 188 ? 5.016 -13.203 0.17 1 84.25 188 ASP A N 1
ATOM 1496 C CA . ASP A 1 188 ? 4.379 -12.164 0.975 1 84.25 188 ASP A CA 1
ATOM 1497 C C . ASP A 1 188 ? 5.395 -11.109 1.411 1 84.25 188 ASP A C 1
ATOM 1499 O O . ASP A 1 188 ? 5.773 -11.055 2.584 1 84.25 188 ASP A O 1
ATOM 1503 N N . LYS A 1 189 ? 5.777 -10.383 0.505 1 81.75 189 LYS A N 1
ATOM 1504 C CA . LYS A 1 189 ? 6.719 -9.289 0.732 1 81.75 189 LYS A CA 1
ATOM 1505 C C . LYS A 1 189 ? 6.25 -8.008 0.047 1 81.75 189 LYS A C 1
ATOM 1507 O O . LYS A 1 189 ? 5.477 -8.062 -0.912 1 81.75 189 LYS A O 1
ATOM 1512 N N . GLY A 1 190 ? 6.648 -6.906 0.683 1 79 190 GLY A N 1
ATOM 1513 C CA . GLY A 1 190 ? 6.355 -5.617 0.074 1 79 190 GLY A CA 1
ATOM 1514 C C . GLY A 1 190 ? 4.945 -5.137 0.35 1 79 190 GLY A C 1
ATOM 1515 O O . GLY A 1 190 ? 4.324 -5.547 1.332 1 79 190 GLY A O 1
ATOM 1516 N N . TYR A 1 191 ? 4.559 -4.129 -0.535 1 82.88 191 TYR A N 1
ATOM 1517 C CA . TYR A 1 191 ? 3.273 -3.473 -0.309 1 82.88 191 TYR A CA 1
ATOM 1518 C C . TYR A 1 191 ? 2.471 -3.387 -1.603 1 82.88 191 TYR A C 1
ATOM 1520 O O . TYR A 1 191 ? 3.041 -3.383 -2.695 1 82.88 191 TYR A O 1
ATOM 1528 N N . LEU A 1 192 ? 1.183 -3.377 -1.42 1 82.44 192 LEU A N 1
ATOM 1529 C CA . LEU A 1 192 ? 0.269 -3.328 -2.557 1 82.44 192 LEU A CA 1
ATOM 1530 C C . LEU A 1 192 ? 0.594 -2.148 -3.465 1 82.44 192 LEU A C 1
ATOM 1532 O O . LEU A 1 192 ? 0.457 -2.244 -4.688 1 82.44 192 LEU A O 1
ATOM 1536 N N . TRP A 1 193 ? 1.024 -1.033 -2.91 1 85.81 193 TRP A N 1
ATOM 1537 C CA . TRP A 1 193 ? 1.322 0.14 -3.725 1 85.81 193 TRP A CA 1
ATOM 1538 C C . TRP A 1 193 ? 2.434 -0.161 -4.727 1 85.81 193 TRP A C 1
ATOM 1540 O O . TRP A 1 193 ? 2.449 0.392 -5.828 1 85.81 193 TRP A O 1
ATOM 1550 N N . GLU A 1 194 ? 3.336 -0.979 -4.375 1 87.75 194 GLU A N 1
ATOM 1551 C CA . GLU A 1 194 ? 4.398 -1.377 -5.293 1 87.75 194 GLU A CA 1
ATOM 1552 C C . GLU A 1 194 ? 3.836 -2.123 -6.5 1 87.75 194 GLU A C 1
ATOM 1554 O O . GLU A 1 194 ? 4.234 -1.865 -7.637 1 87.75 194 GLU A O 1
ATOM 1559 N N . ASN A 1 195 ? 2.918 -3.021 -6.246 1 88.06 195 ASN A N 1
ATOM 1560 C CA . ASN A 1 195 ? 2.248 -3.74 -7.324 1 88.06 195 ASN A CA 1
ATOM 1561 C C . ASN A 1 195 ? 1.503 -2.785 -8.258 1 88.06 195 ASN A C 1
ATOM 1563 O O . ASN A 1 195 ? 1.554 -2.938 -9.477 1 88.06 195 ASN A O 1
ATOM 1567 N N . ILE A 1 196 ? 0.835 -1.862 -7.676 1 85.38 196 ILE A N 1
ATOM 1568 C CA . ILE A 1 196 ? 0.04 -0.908 -8.445 1 85.38 196 ILE A CA 1
ATOM 1569 C C . ILE A 1 196 ? 0.951 -0.095 -9.359 1 85.38 196 ILE A C 1
ATOM 1571 O O . ILE A 1 196 ? 0.647 0.092 -10.539 1 85.38 196 ILE A O 1
ATOM 1575 N N . ILE A 1 197 ? 2.076 0.36 -8.859 1 88.19 197 ILE A N 1
ATOM 1576 C CA . ILE A 1 197 ? 2.99 1.197 -9.625 1 88.19 197 ILE A CA 1
ATOM 1577 C C . ILE A 1 197 ? 3.543 0.406 -10.812 1 88.19 197 ILE A C 1
ATOM 1579 O O . ILE A 1 197 ? 3.609 0.916 -11.93 1 88.19 197 ILE A O 1
ATOM 1583 N N . ILE A 1 198 ? 3.902 -0.823 -10.578 1 88.62 198 ILE A N 1
ATOM 1584 C CA . ILE A 1 198 ? 4.422 -1.654 -11.656 1 88.62 198 ILE A CA 1
ATOM 1585 C C . ILE A 1 198 ? 3.33 -1.893 -12.703 1 88.62 198 ILE A C 1
ATOM 1587 O O . ILE A 1 198 ? 3.561 -1.729 -13.898 1 88.62 198 ILE A O 1
ATOM 1591 N N . ALA A 1 199 ? 2.18 -2.242 -12.25 1 86.25 199 ALA A N 1
ATOM 1592 C CA . ALA A 1 199 ? 1.066 -2.527 -13.156 1 86.25 199 ALA A CA 1
ATOM 1593 C C . ALA A 1 199 ? 0.744 -1.319 -14.023 1 86.25 199 ALA A C 1
ATOM 1595 O O . ALA A 1 199 ? 0.41 -1.468 -15.203 1 86.25 199 ALA A O 1
ATOM 1596 N N . LEU A 1 200 ? 0.854 -0.142 -13.477 1 84.62 200 LEU A N 1
ATOM 1597 C CA . LEU A 1 200 ? 0.465 1.077 -14.172 1 84.62 200 LEU A CA 1
ATOM 1598 C C . LEU A 1 200 ? 1.572 1.54 -15.117 1 84.62 200 LEU A C 1
ATOM 1600 O O . LEU A 1 200 ? 1.296 2.074 -16.188 1 84.62 200 LEU A O 1
ATOM 1604 N N . LEU A 1 201 ? 2.844 1.312 -14.703 1 88.62 201 LEU A N 1
ATOM 1605 C CA . LEU A 1 201 ? 3.885 2.088 -15.367 1 88.62 201 LEU A CA 1
ATOM 1606 C C . LEU A 1 201 ? 4.855 1.174 -16.109 1 88.62 201 LEU A C 1
ATOM 1608 O O . LEU A 1 201 ? 5.645 1.638 -16.938 1 88.62 201 LEU A O 1
ATOM 1612 N N . ASN A 1 202 ? 4.867 -0.051 -15.711 1 89.75 202 ASN A N 1
ATOM 1613 C CA . ASN A 1 202 ? 5.691 -1.005 -16.438 1 89.75 202 ASN A CA 1
ATOM 1614 C C . ASN A 1 202 ? 4.867 -1.811 -17.438 1 89.75 202 ASN A C 1
ATOM 1616 O O . ASN A 1 202 ? 4.289 -2.84 -17.094 1 89.75 202 ASN A O 1
ATOM 1620 N N . LYS A 1 203 ? 4.93 -1.478 -18.656 1 88.06 203 LYS A N 1
ATOM 1621 C CA . LYS A 1 203 ? 4.09 -2.064 -19.688 1 88.06 203 LYS A CA 1
ATOM 1622 C C . LYS A 1 203 ? 4.52 -3.496 -20 1 88.06 203 LYS A C 1
ATOM 1624 O O . LYS A 1 203 ? 3.775 -4.25 -20.641 1 88.06 203 LYS A O 1
ATOM 1629 N N . LYS A 1 204 ? 5.645 -3.834 -19.562 1 91.38 204 LYS A N 1
ATOM 1630 C CA . LYS A 1 204 ? 6.148 -5.18 -19.828 1 91.38 204 LYS A CA 1
ATOM 1631 C C . LYS A 1 204 ? 5.742 -6.152 -18.734 1 91.38 204 LYS A C 1
ATOM 1633 O O . LYS A 1 204 ? 5.863 -7.367 -18.891 1 91.38 204 LYS A O 1
ATOM 1638 N N . ALA A 1 205 ? 5.359 -5.629 -17.656 1 91.75 205 ALA A N 1
ATOM 1639 C CA . ALA A 1 205 ? 5.043 -6.488 -16.516 1 91.75 205 ALA A CA 1
ATOM 1640 C C . ALA A 1 205 ? 3.711 -7.203 -16.719 1 91.75 205 ALA A C 1
ATOM 1642 O O . ALA A 1 205 ? 2.758 -6.617 -17.25 1 91.75 205 ALA A O 1
ATOM 1643 N N . VAL A 1 206 ? 3.658 -8.469 -16.297 1 92.5 206 VAL A N 1
ATOM 1644 C CA . VAL A 1 206 ? 2.449 -9.273 -16.453 1 92.5 206 VAL A CA 1
ATOM 1645 C C . VAL A 1 206 ? 2.031 -9.836 -15.094 1 92.5 206 VAL A C 1
ATOM 1647 O O . VAL A 1 206 ? 2.865 -10.008 -14.203 1 92.5 206 VAL A O 1
ATOM 1650 N N . PRO A 1 207 ? 0.66 -10.133 -14.961 1 93.19 207 PRO A N 1
ATOM 1651 C CA . PRO A 1 207 ? 0.249 -10.859 -13.758 1 93.19 207 PRO A CA 1
ATOM 1652 C C . PRO A 1 207 ? 0.937 -12.219 -13.625 1 93.19 207 PRO A C 1
ATOM 1654 O O . PRO A 1 207 ? 1.19 -12.883 -14.633 1 93.19 207 PRO A O 1
ATOM 1657 N N . VAL A 1 208 ? 1.179 -12.625 -12.469 1 94.75 208 VAL A N 1
ATOM 1658 C CA . VAL A 1 208 ? 1.959 -13.828 -12.211 1 94.75 208 VAL A CA 1
ATOM 1659 C C . VAL A 1 208 ? 1.213 -15.047 -12.75 1 94.75 208 VAL A C 1
ATOM 1661 O O . VAL A 1 208 ? 1.827 -15.969 -13.289 1 94.75 208 VAL A O 1
ATOM 1664 N N . SER A 1 209 ? -0.079 -15.078 -12.641 1 95.75 209 SER A N 1
ATOM 1665 C CA . SER A 1 209 ? -0.867 -16.219 -13.109 1 95.75 209 SER A CA 1
ATOM 1666 C C . SER A 1 209 ? -0.923 -16.266 -14.633 1 95.75 209 SER A C 1
ATOM 1668 O O . SER A 1 209 ? -1.076 -17.344 -15.219 1 95.75 209 SER A O 1
ATOM 1670 N N . PHE A 1 210 ? -0.854 -15.109 -15.273 1 96.12 210 PHE A N 1
ATOM 1671 C CA . PHE A 1 210 ? -0.84 -15.062 -16.734 1 96.12 210 PHE A CA 1
ATOM 1672 C C . PHE A 1 210 ? 0.437 -15.68 -17.281 1 96.12 210 PHE A C 1
ATOM 1674 O O . PHE A 1 210 ? 0.417 -16.328 -18.328 1 96.12 210 PHE A O 1
ATOM 1681 N N . GLU A 1 211 ? 1.489 -15.461 -16.578 1 96.81 211 GLU A N 1
ATOM 1682 C CA . GLU A 1 211 ? 2.76 -16.031 -17.016 1 96.81 211 GLU A CA 1
ATOM 1683 C C . GLU A 1 211 ? 2.721 -17.547 -17 1 96.81 211 GLU A C 1
ATOM 1685 O O . GLU A 1 211 ? 3.271 -18.203 -17.891 1 96.81 211 GLU A O 1
ATOM 1690 N N . ILE A 1 212 ? 2.094 -18.109 -16.047 1 97.88 212 ILE A N 1
ATOM 1691 C CA . ILE A 1 212 ? 1.955 -19.562 -15.984 1 97.88 212 ILE A CA 1
ATOM 1692 C C . ILE A 1 212 ? 1.19 -20.047 -17.203 1 97.88 212 ILE A C 1
ATOM 1694 O O . ILE A 1 212 ? 1.602 -21.016 -17.859 1 97.88 212 ILE A O 1
ATOM 1698 N N . ARG A 1 213 ? 0.112 -19.422 -17.469 1 97.88 213 ARG A N 1
ATOM 1699 C CA . ARG A 1 213 ? -0.67 -19.812 -18.641 1 97.88 213 ARG A CA 1
ATOM 1700 C C . ARG A 1 213 ? 0.155 -19.703 -19.922 1 97.88 213 ARG A C 1
ATOM 1702 O O . ARG A 1 213 ? 0.079 -20.562 -20.797 1 97.88 213 ARG A O 1
ATOM 1709 N N . LYS A 1 214 ? 0.874 -18.641 -20.047 1 97.69 214 LYS A N 1
ATOM 1710 C CA . LYS A 1 214 ? 1.749 -18.484 -21.203 1 97.69 214 LYS A CA 1
ATOM 1711 C C . LYS A 1 214 ? 2.744 -19.641 -21.297 1 97.69 214 LYS A C 1
ATOM 1713 O O . LYS A 1 214 ? 2.943 -20.203 -22.391 1 97.69 214 LYS A O 1
ATOM 1718 N N . ILE A 1 215 ? 3.365 -19.969 -20.25 1 98.62 215 ILE A N 1
ATOM 1719 C CA . ILE A 1 215 ? 4.379 -21.016 -20.219 1 98.62 215 ILE A CA 1
ATOM 1720 C C . ILE A 1 215 ? 3.787 -22.328 -20.734 1 98.62 215 ILE A C 1
ATOM 1722 O O . ILE A 1 215 ? 4.336 -22.938 -21.656 1 98.62 215 ILE A O 1
ATOM 1726 N N . VAL A 1 216 ? 2.662 -22.734 -20.25 1 98.75 216 VAL A N 1
ATOM 1727 C CA . VAL A 1 216 ? 2.15 -24.062 -20.578 1 98.75 216 VAL A CA 1
ATOM 1728 C C . VAL A 1 216 ? 1.471 -24.047 -21.938 1 98.75 216 VAL A C 1
ATOM 1730 O O . VAL A 1 216 ? 1.272 -25.094 -22.562 1 98.75 216 VAL A O 1
ATOM 1733 N N . SER A 1 217 ? 1.105 -22.891 -22.406 1 98.06 217 SER A N 1
ATOM 1734 C CA . SER A 1 217 ? 0.43 -22.797 -23.703 1 98.06 217 SER A CA 1
ATOM 1735 C C . SER A 1 217 ? 1.434 -22.688 -24.844 1 98.06 217 SER A C 1
ATOM 1737 O O . SER A 1 217 ? 1.069 -22.844 -26.016 1 98.06 217 SER A O 1
ATOM 1739 N N . THR A 1 218 ? 2.635 -22.406 -24.516 1 97.88 218 THR A N 1
ATOM 1740 C CA . THR A 1 218 ? 3.643 -22.172 -25.531 1 97.88 218 THR A CA 1
ATOM 1741 C C . THR A 1 218 ? 4.086 -23.5 -26.172 1 97.88 218 THR A C 1
ATOM 1743 O O . THR A 1 218 ? 4.488 -24.422 -25.453 1 97.88 218 THR A O 1
ATOM 1746 N N . GLU A 1 219 ? 4.062 -23.5 -27.453 1 97 219 GLU A N 1
ATOM 1747 C CA . GLU A 1 219 ? 4.469 -24.688 -28.188 1 97 219 GLU A CA 1
ATOM 1748 C C . GLU A 1 219 ? 5.949 -25 -27.969 1 97 219 GLU A C 1
ATOM 1750 O O . GLU A 1 219 ? 6.789 -24.094 -28.016 1 97 219 GLU A O 1
ATOM 1755 N N . GLY A 1 220 ? 6.211 -26.219 -27.688 1 97.31 220 GLY A N 1
ATOM 1756 C CA . GLY A 1 220 ? 7.586 -26.672 -27.562 1 97.31 220 GLY A CA 1
ATOM 1757 C C . GLY A 1 220 ? 8.219 -26.297 -26.234 1 97.31 220 GLY A C 1
ATOM 1758 O O . GLY A 1 220 ? 9.414 -26.5 -26.031 1 97.31 220 GLY A O 1
ATOM 1759 N N . MET A 1 221 ? 7.516 -25.75 -25.359 1 98.38 221 MET A N 1
ATOM 1760 C CA . MET A 1 221 ? 8.047 -25.375 -24.047 1 98.38 221 MET A CA 1
ATOM 1761 C C . MET A 1 221 ? 8.531 -26.609 -23.297 1 98.38 221 MET A C 1
ATOM 1763 O O . MET A 1 221 ? 7.863 -27.656 -23.297 1 98.38 221 MET A O 1
ATOM 1767 N N . ASP A 1 222 ? 9.703 -26.453 -22.672 1 98.31 222 ASP A N 1
ATOM 1768 C CA . ASP A 1 222 ? 10.211 -27.5 -21.797 1 98.31 222 ASP A CA 1
ATOM 1769 C C . ASP A 1 222 ? 10.688 -26.922 -20.469 1 98.31 222 ASP A C 1
ATOM 1771 O O . ASP A 1 222 ? 10.562 -25.719 -20.234 1 98.31 222 ASP A O 1
ATOM 1775 N N . PHE A 1 223 ? 11.203 -27.812 -19.672 1 98.62 223 PHE A N 1
ATOM 1776 C CA . PHE A 1 223 ? 11.562 -27.469 -18.297 1 98.62 223 PHE A CA 1
ATOM 1777 C C . PHE A 1 223 ? 12.602 -26.359 -18.266 1 98.62 223 PHE A C 1
ATOM 1779 O O . PHE A 1 223 ? 12.422 -25.359 -17.594 1 98.62 223 PHE A O 1
ATOM 1786 N N . GLN A 1 224 ? 13.602 -26.469 -18.984 1 98.56 224 GLN A N 1
ATOM 1787 C CA . GLN A 1 224 ? 14.703 -25.516 -18.938 1 98.56 224 GLN A CA 1
ATOM 1788 C C . GLN A 1 224 ? 14.273 -24.156 -19.5 1 98.56 224 GLN A C 1
ATOM 1790 O O . GLN A 1 224 ? 14.594 -23.125 -18.922 1 98.56 224 GLN A O 1
ATOM 1795 N N . ARG A 1 225 ? 13.609 -24.203 -20.609 1 98.62 225 ARG A N 1
ATOM 1796 C CA . ARG A 1 225 ? 13.117 -22.969 -21.203 1 98.62 225 ARG A CA 1
ATOM 1797 C C . ARG A 1 225 ? 12.148 -22.266 -20.266 1 98.62 225 ARG A C 1
ATOM 1799 O O . ARG A 1 225 ? 12.172 -21.031 -20.156 1 98.62 225 ARG A O 1
ATOM 1806 N N . ALA A 1 226 ? 11.328 -22.984 -19.609 1 98.88 226 ALA A N 1
ATOM 1807 C CA . ALA A 1 226 ? 10.375 -22.422 -18.656 1 98.88 226 ALA A CA 1
ATOM 1808 C C . ALA A 1 226 ? 11.102 -21.688 -17.531 1 98.88 226 ALA A C 1
ATOM 1810 O O . ALA A 1 226 ? 10.758 -20.562 -17.203 1 98.88 226 ALA A O 1
ATOM 1811 N N . ILE A 1 227 ? 12.117 -22.328 -16.984 1 98.81 227 ILE A N 1
ATOM 1812 C CA . ILE A 1 227 ? 12.867 -21.734 -15.875 1 98.81 227 ILE A CA 1
ATOM 1813 C C . ILE A 1 227 ? 13.508 -20.422 -16.344 1 98.81 227 ILE A C 1
ATOM 1815 O O . ILE A 1 227 ? 13.5 -19.438 -15.609 1 98.81 227 ILE A O 1
ATOM 1819 N N . HIS A 1 228 ? 14.023 -20.469 -17.516 1 98.62 228 HIS A N 1
ATOM 1820 C CA . HIS A 1 228 ? 14.648 -19.266 -18.047 1 98.62 228 HIS A CA 1
ATOM 1821 C C . HIS A 1 228 ? 13.641 -18.141 -18.172 1 98.62 228 HIS A C 1
ATOM 1823 O O . HIS A 1 228 ? 13.898 -17.016 -17.734 1 98.62 228 HIS A O 1
ATOM 1829 N N . GLU A 1 229 ? 12.523 -18.391 -18.781 1 98.38 229 GLU A N 1
ATOM 1830 C CA . GLU A 1 229 ? 11.492 -17.375 -18.969 1 98.38 229 GLU A CA 1
ATOM 1831 C C . GLU A 1 229 ? 10.977 -16.859 -17.625 1 98.38 229 GLU A C 1
ATOM 1833 O O . GLU A 1 229 ? 10.852 -15.648 -17.422 1 98.38 229 GLU A O 1
ATOM 1838 N N . LEU A 1 230 ? 10.742 -17.766 -16.703 1 98.69 230 LEU A N 1
ATOM 1839 C CA . LEU A 1 230 ? 10.211 -17.391 -15.391 1 98.69 230 LEU A CA 1
ATOM 1840 C C . LEU A 1 230 ? 11.219 -16.562 -14.602 1 98.69 230 LEU A C 1
ATOM 1842 O O . LEU A 1 230 ? 10.844 -15.781 -13.734 1 98.69 230 LEU A O 1
ATOM 1846 N N . SER A 1 231 ? 12.484 -16.766 -14.898 1 98.56 231 SER A N 1
ATOM 1847 C CA . SER A 1 231 ? 13.539 -16.078 -14.164 1 98.56 231 SER A CA 1
ATOM 1848 C C . SER A 1 231 ? 13.773 -14.68 -14.711 1 98.56 231 SER A C 1
ATOM 1850 O O . SER A 1 231 ? 14.484 -13.875 -14.102 1 98.56 231 SER A O 1
ATOM 1852 N N . THR A 1 232 ? 13.148 -14.32 -15.867 1 97.88 232 THR A N 1
ATOM 1853 C CA . THR A 1 232 ? 13.539 -13.07 -16.516 1 97.88 232 THR A CA 1
ATOM 1854 C C . THR A 1 232 ? 12.328 -12.172 -16.75 1 97.88 232 THR A C 1
ATOM 1856 O O . THR A 1 232 ? 12.469 -10.961 -16.922 1 97.88 232 THR A O 1
ATOM 1859 N N . VAL A 1 233 ? 11.156 -12.719 -16.719 1 97.38 233 VAL A N 1
ATOM 1860 C CA . VAL A 1 233 ? 9.938 -11.977 -17.016 1 97.38 233 VAL A CA 1
ATOM 1861 C C . VAL A 1 233 ? 9.703 -10.906 -15.961 1 97.38 233 VAL A C 1
ATOM 1863 O O . VAL A 1 233 ? 10.039 -11.102 -14.789 1 97.38 233 VAL A O 1
ATOM 1866 N N . SER A 1 234 ? 9.188 -9.711 -16.391 1 95.38 234 SER A N 1
ATOM 1867 C CA . SER A 1 234 ? 8.734 -8.695 -15.445 1 95.38 234 SER A CA 1
ATOM 1868 C C . SER A 1 234 ? 7.344 -9.016 -14.906 1 95.38 234 SER A C 1
ATOM 1870 O O . SER A 1 234 ? 6.41 -9.258 -15.68 1 95.38 234 SER A O 1
ATOM 1872 N N . LEU A 1 235 ? 7.277 -9.023 -13.586 1 94.25 235 LEU A N 1
ATOM 1873 C CA . LEU A 1 235 ? 6.031 -9.43 -12.945 1 94.25 235 LEU A CA 1
ATOM 1874 C C . LEU A 1 235 ? 5.426 -8.273 -12.156 1 94.25 235 LEU A C 1
ATOM 1876 O O . LEU A 1 235 ? 6.148 -7.391 -11.688 1 94.25 235 LEU A O 1
ATOM 1880 N N . ILE A 1 236 ? 4.152 -8.328 -12.016 1 90.5 236 ILE A N 1
ATOM 1881 C CA . ILE A 1 236 ? 3.449 -7.297 -11.258 1 90.5 236 ILE A CA 1
ATOM 1882 C C . ILE A 1 236 ? 3.66 -7.516 -9.766 1 90.5 236 ILE A C 1
ATOM 1884 O O . ILE A 1 236 ? 3.795 -6.551 -9 1 90.5 236 ILE A O 1
ATOM 1888 N N . ALA A 1 237 ? 3.748 -8.766 -9.375 1 92.12 237 ALA A N 1
ATOM 1889 C CA . ALA A 1 237 ? 3.904 -9.109 -7.961 1 92.12 237 ALA A CA 1
ATOM 1890 C C . ALA A 1 237 ? 5.043 -10.102 -7.758 1 92.12 237 ALA A C 1
ATOM 1892 O O . ALA A 1 237 ? 5.414 -10.828 -8.68 1 92.12 237 ALA A O 1
ATOM 1893 N N . ASP A 1 238 ? 5.582 -10.102 -6.5 1 93.25 238 ASP A N 1
ATOM 1894 C CA . ASP A 1 238 ? 6.531 -11.141 -6.117 1 93.25 238 ASP A CA 1
ATOM 1895 C C . ASP A 1 238 ? 5.844 -12.5 -6.004 1 93.25 238 ASP A C 1
ATOM 1897 O O . ASP A 1 238 ? 4.664 -12.578 -5.656 1 93.25 238 ASP A O 1
ATOM 1901 N N . CYS A 1 239 ? 6.648 -13.539 -6.285 1 95.5 239 CYS A N 1
ATOM 1902 C CA . CYS A 1 239 ? 6.016 -14.852 -6.199 1 95.5 239 CYS A CA 1
ATOM 1903 C C . CYS A 1 239 ? 7.062 -15.961 -6.18 1 95.5 239 CYS A C 1
ATOM 1905 O O . CYS A 1 239 ? 8.258 -15.688 -6.293 1 95.5 239 CYS A O 1
ATOM 1907 N N . TYR A 1 240 ? 6.574 -17.141 -5.891 1 97.44 240 TYR A N 1
ATOM 1908 C CA . TYR A 1 240 ? 7.324 -18.359 -6.117 1 97.44 240 TYR A CA 1
ATOM 1909 C C . TYR A 1 240 ? 6.703 -19.172 -7.25 1 97.44 240 TYR A C 1
ATOM 1911 O O . TYR A 1 240 ? 5.52 -19.516 -7.203 1 97.44 240 TYR A O 1
ATOM 1919 N N . TYR A 1 241 ? 7.484 -19.484 -8.211 1 98.38 241 TYR A N 1
ATOM 1920 C CA . TYR A 1 241 ? 7.082 -20.484 -9.188 1 98.38 241 TYR A CA 1
ATOM 1921 C C . TYR A 1 241 ? 7.703 -21.844 -8.867 1 98.38 241 TYR A C 1
ATOM 1923 O O . TYR A 1 241 ? 8.93 -21.953 -8.75 1 98.38 241 TYR A O 1
ATOM 1931 N N . ILE A 1 242 ? 6.902 -22.812 -8.742 1 98.88 242 ILE A N 1
ATOM 1932 C CA . ILE A 1 242 ? 7.379 -24.172 -8.531 1 98.88 242 ILE A CA 1
ATOM 1933 C C . ILE A 1 242 ? 7.137 -25 -9.797 1 98.88 242 ILE A C 1
ATOM 1935 O O . ILE A 1 242 ? 6.008 -25.078 -10.289 1 98.88 242 ILE A O 1
ATOM 1939 N N . VAL A 1 243 ? 8.219 -25.578 -10.258 1 98.94 243 VAL A N 1
ATOM 1940 C CA . VAL A 1 243 ? 8.133 -26.266 -11.547 1 98.94 243 VAL A CA 1
ATOM 1941 C C . VAL A 1 243 ? 8.672 -27.688 -11.422 1 98.94 243 VAL A C 1
ATOM 1943 O O . VAL A 1 243 ? 9.703 -27.906 -10.773 1 98.94 243 VAL A O 1
ATOM 1946 N N . GLY A 1 244 ? 8 -28.641 -11.977 1 98.94 244 GLY A N 1
ATOM 1947 C CA . GLY A 1 244 ? 8.461 -30.016 -12.133 1 98.94 244 GLY A CA 1
ATOM 1948 C C . GLY A 1 244 ? 8.578 -30.438 -13.586 1 98.94 244 GLY A C 1
ATOM 1949 O O . GLY A 1 244 ? 7.695 -30.156 -14.398 1 98.94 244 GLY A O 1
ATOM 1950 N N . GLY A 1 245 ? 9.648 -31.047 -13.914 1 98.81 245 GLY A N 1
ATOM 1951 C CA . GLY A 1 245 ? 9.875 -31.547 -15.266 1 98.81 245 GLY A CA 1
ATOM 1952 C C . GLY A 1 245 ? 9.625 -33.031 -15.398 1 98.81 245 GLY A C 1
ATOM 1953 O O . GLY A 1 245 ? 8.812 -33.594 -14.672 1 98.81 245 GLY A O 1
ATOM 1954 N N . ILE A 1 246 ? 10.289 -33.688 -16.469 1 98.69 246 ILE A N 1
ATOM 1955 C CA . ILE A 1 246 ? 9.992 -35.062 -16.797 1 98.69 246 ILE A CA 1
ATOM 1956 C C . ILE A 1 246 ? 11.25 -35.938 -16.609 1 98.69 246 ILE A C 1
ATOM 1958 O O . ILE A 1 246 ? 11.234 -37.125 -16.875 1 98.69 246 ILE A O 1
ATOM 1962 N N . LYS A 1 247 ? 12.336 -35.344 -16.188 1 98.44 247 LYS A N 1
ATOM 1963 C CA . LYS A 1 247 ? 13.594 -36.031 -15.945 1 98.44 247 LYS A CA 1
ATOM 1964 C C . LYS A 1 247 ? 14.031 -35.875 -14.492 1 98.44 247 LYS A C 1
ATOM 1966 O O . LYS A 1 247 ? 13.602 -34.969 -13.805 1 98.44 247 LYS A O 1
ATOM 1971 N N . PRO A 1 248 ? 14.883 -36.844 -14.062 1 98.31 248 PRO A N 1
ATOM 1972 C CA . PRO A 1 248 ? 15.406 -36.719 -12.703 1 98.31 248 PRO A CA 1
ATOM 1973 C C . PRO A 1 248 ? 16 -35.344 -12.414 1 98.31 248 PRO A C 1
ATOM 1975 O O . PRO A 1 248 ? 16.656 -34.75 -13.281 1 98.31 248 PRO A O 1
ATOM 1978 N N . ASP A 1 249 ? 15.664 -34.812 -11.227 1 98.56 249 ASP A N 1
ATOM 1979 C CA . ASP A 1 249 ? 16.203 -33.594 -10.641 1 98.56 249 ASP A CA 1
ATOM 1980 C C . ASP A 1 249 ? 15.562 -32.344 -11.289 1 98.56 249 ASP A C 1
ATOM 1982 O O . ASP A 1 249 ? 15.961 -31.234 -11.008 1 98.56 249 ASP A O 1
ATOM 1986 N N . GLN A 1 250 ? 14.562 -32.625 -12.141 1 98.81 250 GLN A N 1
ATOM 1987 C CA . GLN A 1 250 ? 13.867 -31.5 -12.734 1 98.81 250 GLN A CA 1
ATOM 1988 C C . GLN A 1 250 ? 12.734 -31.016 -11.828 1 98.81 250 GLN A C 1
ATOM 1990 O O . GLN A 1 250 ? 11.562 -31.062 -12.211 1 98.81 250 GLN A O 1
ATOM 1995 N N . GLY A 1 251 ? 13.047 -30.531 -10.695 1 98.88 251 GLY A N 1
ATOM 1996 C CA . GLY A 1 251 ? 12.219 -29.812 -9.734 1 98.88 251 GLY A CA 1
ATOM 1997 C C . GLY A 1 251 ? 12.867 -28.547 -9.227 1 98.88 251 GLY A C 1
ATOM 1998 O O . GLY A 1 251 ? 14.055 -28.531 -8.891 1 98.88 251 GLY A O 1
ATOM 1999 N N . VAL A 1 252 ? 12.109 -27.469 -9.242 1 98.94 252 VAL A N 1
ATOM 2000 C CA . VAL A 1 252 ? 12.75 -26.203 -8.922 1 98.94 252 VAL A CA 1
ATOM 2001 C C . VAL A 1 252 ? 11.734 -25.25 -8.305 1 98.94 252 VAL A C 1
ATOM 2003 O O . VAL A 1 252 ? 10.539 -25.344 -8.602 1 98.94 252 VAL A O 1
ATOM 2006 N N . VAL A 1 253 ? 12.188 -24.406 -7.43 1 98.88 253 VAL A N 1
ATOM 2007 C CA . VAL A 1 253 ? 11.477 -23.219 -6.973 1 98.88 253 VAL A CA 1
ATOM 2008 C C . VAL A 1 253 ? 12.195 -21.969 -7.465 1 98.88 253 VAL A C 1
ATOM 2010 O O . VAL A 1 253 ? 13.344 -21.719 -7.098 1 98.88 253 VAL A O 1
ATOM 2013 N N . VAL A 1 254 ? 11.531 -21.25 -8.297 1 98.81 254 VAL A N 1
ATOM 2014 C CA . VAL A 1 254 ? 12.055 -19.969 -8.727 1 98.81 254 VAL A CA 1
ATOM 2015 C C . VAL A 1 254 ? 11.477 -18.859 -7.855 1 98.81 254 VAL A C 1
ATOM 2017 O O . VAL A 1 254 ? 10.289 -18.531 -7.953 1 98.81 254 VAL A O 1
ATOM 2020 N N . THR A 1 255 ? 12.297 -18.266 -6.992 1 98.56 255 THR A N 1
ATOM 2021 C CA . THR A 1 255 ? 11.906 -17.141 -6.148 1 98.56 255 THR A CA 1
ATOM 2022 C C . THR A 1 255 ? 12.055 -15.82 -6.898 1 98.56 255 THR A C 1
ATOM 2024 O O . THR A 1 255 ? 13.164 -15.43 -7.262 1 98.56 255 THR A O 1
ATOM 2027 N N . ARG A 1 256 ? 10.891 -15.148 -7 1 96.81 256 ARG A N 1
ATOM 2028 C CA . ARG A 1 256 ? 10.898 -13.961 -7.855 1 96.81 256 ARG A CA 1
ATOM 2029 C C . ARG A 1 256 ? 10.562 -12.711 -7.055 1 96.81 256 ARG A C 1
ATOM 2031 O O . ARG A 1 256 ? 9.602 -12.695 -6.285 1 96.81 256 ARG A O 1
ATOM 2038 N N . ASN A 1 257 ? 11.445 -11.719 -7.262 1 94.81 257 ASN A N 1
ATOM 2039 C CA . ASN A 1 257 ? 10.977 -10.344 -7.117 1 94.81 257 ASN A CA 1
ATOM 2040 C C . ASN A 1 257 ? 10.195 -9.883 -8.344 1 94.81 257 ASN A C 1
ATOM 2042 O O . ASN A 1 257 ? 10.047 -10.641 -9.312 1 94.81 257 ASN A O 1
ATOM 2046 N N . ARG A 1 258 ? 9.719 -8.742 -8.32 1 93.44 258 ARG A N 1
ATOM 2047 C CA . ARG A 1 258 ? 8.922 -8.266 -9.445 1 93.44 258 ARG A CA 1
ATOM 2048 C C . ARG A 1 258 ? 9.773 -8.148 -10.711 1 93.44 258 ARG A C 1
ATOM 2050 O O . ARG A 1 258 ? 9.367 -8.602 -11.781 1 93.44 258 ARG A O 1
ATOM 2057 N N . LEU A 1 259 ? 11 -7.676 -10.555 1 94.44 259 LEU A N 1
ATOM 2058 C CA . LEU A 1 259 ? 11.781 -7.387 -11.758 1 94.44 259 LEU A CA 1
ATOM 2059 C C . LEU A 1 259 ? 13.094 -8.164 -11.75 1 94.44 259 LEU A C 1
ATOM 2061 O O . LEU A 1 259 ? 13.938 -7.961 -12.625 1 94.44 259 LEU A O 1
ATOM 2065 N N . SER A 1 260 ? 13.289 -8.977 -10.812 1 95.44 260 SER A N 1
ATOM 2066 C CA . SER A 1 260 ? 14.516 -9.766 -10.734 1 95.44 260 SER A CA 1
ATOM 2067 C C . SER A 1 260 ? 14.258 -11.109 -10.055 1 95.44 260 SER A C 1
ATOM 2069 O O . SER A 1 260 ? 13.195 -11.32 -9.469 1 95.44 260 SER A O 1
ATOM 2071 N N . THR A 1 261 ? 15.258 -11.984 -10.203 1 98.06 261 THR A N 1
ATOM 2072 C CA . THR A 1 261 ? 15.203 -13.281 -9.547 1 98.06 261 THR A CA 1
ATOM 2073 C C . THR A 1 261 ? 16.016 -13.266 -8.258 1 98.06 261 THR A C 1
ATOM 2075 O O . THR A 1 261 ? 17.188 -12.883 -8.258 1 98.06 261 THR A O 1
ATOM 2078 N N . ALA A 1 262 ? 15.398 -13.633 -7.211 1 97.5 262 ALA A N 1
ATOM 2079 C CA . ALA A 1 262 ? 16.078 -13.664 -5.922 1 97.5 262 ALA A CA 1
ATOM 2080 C C . ALA A 1 262 ? 16.844 -14.977 -5.727 1 97.5 262 ALA A C 1
ATOM 2082 O O . ALA A 1 262 ? 17.906 -15 -5.102 1 97.5 262 ALA A O 1
ATOM 2083 N N . ASP A 1 263 ? 16.234 -16.078 -6.223 1 98.62 263 ASP A N 1
ATOM 2084 C CA . ASP A 1 263 ? 16.859 -17.391 -6.031 1 98.62 263 ASP A CA 1
ATOM 2085 C C . ASP A 1 263 ? 16.25 -18.422 -6.984 1 98.62 263 ASP A C 1
ATOM 2087 O O . ASP A 1 263 ? 15.094 -18.312 -7.383 1 98.62 263 ASP A O 1
ATOM 2091 N N . VAL A 1 264 ? 17.047 -19.375 -7.391 1 98.75 264 VAL A N 1
ATOM 2092 C CA . VAL A 1 264 ? 16.625 -20.578 -8.094 1 98.75 264 VAL A CA 1
ATOM 2093 C C . VAL A 1 264 ? 17.078 -21.812 -7.32 1 98.75 264 VAL A C 1
ATOM 2095 O O . VAL A 1 264 ? 18.25 -22.172 -7.328 1 98.75 264 VAL A O 1
ATOM 2098 N N . TRP A 1 265 ? 16.109 -22.453 -6.676 1 98.81 265 TRP A N 1
ATOM 2099 C CA . TRP A 1 265 ? 16.344 -23.562 -5.754 1 98.81 265 TRP A CA 1
ATOM 2100 C C . TRP A 1 265 ? 15.945 -24.891 -6.379 1 98.81 265 TRP A C 1
ATOM 2102 O O . TRP A 1 265 ? 14.766 -25.125 -6.645 1 98.81 265 TRP A O 1
ATOM 2112 N N . ARG A 1 266 ? 16.906 -25.828 -6.566 1 98.75 266 ARG A N 1
ATOM 2113 C CA . ARG A 1 266 ? 16.672 -27.031 -7.379 1 98.75 266 ARG A CA 1
ATOM 2114 C C . ARG A 1 266 ? 16.781 -28.297 -6.531 1 98.75 266 ARG A C 1
ATOM 2116 O O . ARG A 1 266 ? 17.484 -28.312 -5.527 1 98.75 266 ARG A O 1
ATOM 2123 N N . LEU A 1 267 ? 16.062 -29.328 -7.012 1 98.81 267 LEU A N 1
ATOM 2124 C CA . LEU A 1 267 ? 16.281 -30.672 -6.504 1 98.81 267 LEU A CA 1
ATOM 2125 C C . LEU A 1 267 ? 17.719 -31.109 -6.77 1 98.81 267 LEU A C 1
ATOM 2127 O O . LEU A 1 267 ? 18.328 -30.688 -7.758 1 98.81 267 LEU A O 1
ATOM 2131 N N . ASP A 1 268 ? 18.188 -31.812 -5.895 1 98.44 268 ASP A N 1
ATOM 2132 C CA . ASP A 1 268 ? 19.469 -32.5 -5.992 1 98.44 268 ASP A CA 1
ATOM 2133 C C . ASP A 1 268 ? 19.438 -33.812 -5.219 1 98.44 268 ASP A C 1
ATOM 2135 O O . ASP A 1 268 ? 19.984 -33.906 -4.109 1 98.44 268 ASP A O 1
ATOM 2139 N N . ALA A 1 269 ? 18.875 -34.812 -5.863 1 97.06 269 ALA A N 1
ATOM 2140 C CA . ALA A 1 269 ? 18.609 -36.062 -5.172 1 97.06 269 ALA A CA 1
ATOM 2141 C C . ALA A 1 269 ? 19.906 -36.719 -4.723 1 97.06 269 ALA A C 1
ATOM 2143 O O . ALA A 1 269 ? 19.938 -37.375 -3.674 1 97.06 269 ALA A O 1
ATOM 2144 N N . ALA A 1 270 ? 20.938 -36.594 -5.492 1 96.62 270 ALA A N 1
ATOM 2145 C CA . ALA A 1 270 ? 22.219 -37.188 -5.156 1 96.62 270 ALA A CA 1
ATOM 2146 C C . ALA A 1 270 ? 22.75 -36.656 -3.83 1 96.62 270 ALA A C 1
ATOM 2148 O O . ALA A 1 270 ? 23.469 -37.344 -3.113 1 96.62 270 ALA A O 1
ATOM 2149 N N . LYS A 1 271 ? 22.375 -35.5 -3.494 1 97.44 271 LYS A N 1
ATOM 2150 C CA . LYS A 1 271 ? 22.812 -34.875 -2.244 1 97.44 271 LYS A CA 1
ATOM 2151 C C . LYS A 1 271 ? 21.734 -34.969 -1.176 1 97.44 271 LYS A C 1
ATOM 2153 O O . LYS A 1 271 ? 21.781 -34.25 -0.172 1 97.44 271 LYS A O 1
ATOM 2158 N N . GLY A 1 272 ? 20.703 -35.656 -1.461 1 96.88 272 GLY A N 1
ATOM 2159 C CA . GLY A 1 272 ? 19.672 -35.938 -0.473 1 96.88 272 GLY A CA 1
ATOM 2160 C C . GLY A 1 272 ? 18.5 -34.969 -0.56 1 96.88 272 GLY A C 1
ATOM 2161 O O . GLY A 1 272 ? 17.547 -35.062 0.215 1 96.88 272 GLY A O 1
ATOM 2162 N N . ARG A 1 273 ? 18.547 -34 -1.447 1 98.56 273 ARG A N 1
ATOM 2163 C CA . ARG A 1 273 ? 17.469 -33.031 -1.6 1 98.56 273 ARG A CA 1
ATOM 2164 C C . ARG A 1 273 ? 16.469 -33.469 -2.66 1 98.56 273 ARG A C 1
ATOM 2166 O O . ARG A 1 273 ? 16.391 -32.875 -3.738 1 98.56 273 ARG A O 1
ATOM 2173 N N . TRP A 1 274 ? 15.711 -34.469 -2.32 1 98.81 274 TRP A N 1
ATOM 2174 C CA . TRP A 1 274 ? 14.797 -35.094 -3.277 1 98.81 274 TRP A CA 1
ATOM 2175 C C . TRP A 1 274 ? 13.414 -34.469 -3.203 1 98.81 274 TRP A C 1
ATOM 2177 O O . TRP A 1 274 ? 12.492 -34.906 -3.904 1 98.81 274 TRP A O 1
ATOM 2187 N N . PHE A 1 275 ? 13.305 -33.469 -2.359 1 98.88 275 PHE A N 1
ATOM 2188 C CA . PHE A 1 275 ? 12.078 -32.688 -2.336 1 98.88 275 PHE A CA 1
ATOM 2189 C C . PHE A 1 275 ? 12.375 -31.234 -1.949 1 98.88 275 PHE A C 1
ATOM 2191 O O . PHE A 1 275 ? 13.422 -30.953 -1.359 1 98.88 275 PHE A O 1
ATOM 2198 N N . LEU A 1 276 ? 11.484 -30.391 -2.359 1 98.88 276 LEU A N 1
ATOM 2199 C CA . LEU A 1 276 ? 11.422 -29 -1.928 1 98.88 276 LEU A CA 1
ATOM 2200 C C . LEU A 1 276 ? 10.023 -28.656 -1.417 1 98.88 276 LEU A C 1
ATOM 2202 O O . LEU A 1 276 ? 9.023 -29.062 -2.004 1 98.88 276 LEU A O 1
ATOM 2206 N N . VAL A 1 277 ? 10 -27.969 -0.318 1 98.75 277 VAL A N 1
ATOM 2207 C CA . VAL A 1 277 ? 8.742 -27.453 0.217 1 98.75 277 VAL A CA 1
ATOM 2208 C C . VAL A 1 277 ? 8.766 -25.922 0.205 1 98.75 277 VAL A C 1
ATOM 2210 O O . VAL A 1 277 ? 9.672 -25.297 0.778 1 98.75 277 VAL A O 1
ATOM 2213 N N . GLU A 1 278 ? 7.773 -25.344 -0.499 1 98.19 278 GLU A N 1
ATOM 2214 C CA . GLU A 1 278 ? 7.656 -23.891 -0.557 1 98.19 278 GLU A CA 1
ATOM 2215 C C . GLU A 1 278 ? 6.301 -23.422 -0.039 1 98.19 278 GLU A C 1
ATOM 2217 O O . GLU A 1 278 ? 5.262 -23.984 -0.414 1 98.19 278 GLU A O 1
ATOM 2222 N N . THR A 1 279 ? 6.328 -22.484 0.84 1 96.25 279 THR A N 1
ATOM 2223 C CA . THR A 1 279 ? 5.109 -21.828 1.296 1 96.25 279 THR A CA 1
ATOM 2224 C C . THR A 1 279 ? 5.117 -20.344 0.904 1 96.25 279 THR A C 1
ATOM 2226 O O . THR A 1 279 ? 5.281 -20.016 -0.271 1 96.25 279 THR A O 1
ATOM 2229 N N . ASN A 1 280 ? 4.91 -19.406 1.889 1 94.25 280 ASN A N 1
ATOM 2230 C CA . ASN A 1 280 ? 4.777 -18.016 1.488 1 94.25 280 ASN A CA 1
ATOM 2231 C C . ASN A 1 280 ? 5.926 -17.156 2.027 1 94.25 280 ASN A C 1
ATOM 2233 O O . ASN A 1 280 ? 5.785 -15.945 2.176 1 94.25 280 ASN A O 1
ATOM 2237 N N . TYR A 1 281 ? 6.988 -17.844 2.455 1 94.06 281 TYR A N 1
ATOM 2238 C CA . TYR A 1 281 ? 8.195 -17.172 2.926 1 94.06 281 TYR A CA 1
ATOM 2239 C C . TYR A 1 281 ? 9.445 -17.844 2.363 1 94.06 281 TYR A C 1
ATOM 2241 O O . TYR A 1 281 ? 9.414 -19.031 2.012 1 94.06 281 TYR A O 1
ATOM 2249 N N . ASP A 1 282 ? 10.492 -17.078 2.295 1 96.56 282 ASP A N 1
ATOM 2250 C CA . ASP A 1 282 ? 11.719 -17.562 1.656 1 96.56 282 ASP A CA 1
ATOM 2251 C C . ASP A 1 282 ? 12.266 -18.797 2.371 1 96.56 282 ASP A C 1
ATOM 2253 O O . ASP A 1 282 ? 12.266 -18.859 3.602 1 96.56 282 ASP A O 1
ATOM 2257 N N . HIS A 1 283 ? 12.711 -19.75 1.593 1 96.56 283 HIS A N 1
ATOM 2258 C CA . HIS A 1 283 ? 13.148 -21.016 2.172 1 96.56 283 HIS A CA 1
ATOM 2259 C C . HIS A 1 283 ? 14.391 -20.828 3.029 1 96.56 283 HIS A C 1
ATOM 2261 O O . HIS A 1 283 ? 14.719 -21.688 3.857 1 96.56 283 HIS A O 1
ATOM 2267 N N . TRP A 1 284 ? 15.07 -19.688 2.855 1 97.12 284 TRP A N 1
ATOM 2268 C CA . TRP A 1 284 ? 16.281 -19.422 3.635 1 97.12 284 TRP A CA 1
ATOM 2269 C C . TRP A 1 284 ? 15.945 -18.641 4.902 1 97.12 284 TRP A C 1
ATOM 2271 O O . TRP A 1 284 ? 16.844 -18.25 5.656 1 97.12 284 TRP A O 1
ATOM 2281 N N . THR A 1 285 ? 14.711 -18.328 5.137 1 95.19 285 THR A N 1
ATOM 2282 C CA . THR A 1 285 ? 14.289 -17.688 6.375 1 95.19 285 THR A CA 1
ATOM 2283 C C . THR A 1 285 ? 13.531 -18.656 7.266 1 95.19 285 THR A C 1
ATOM 2285 O O . THR A 1 285 ? 12.953 -19.641 6.773 1 95.19 285 THR A O 1
ATOM 2288 N N . SER A 1 286 ? 13.484 -18.375 8.602 1 95 286 SER A N 1
ATOM 2289 C CA . SER A 1 286 ? 12.672 -19.172 9.508 1 95 286 SER A CA 1
ATOM 2290 C C . SER A 1 286 ? 11.188 -18.891 9.32 1 95 286 SER A C 1
ATOM 2292 O O . SER A 1 286 ? 10.789 -17.734 9.133 1 95 286 SER A O 1
ATOM 2294 N N . PRO A 1 287 ? 10.445 -19.984 9.305 1 93.75 287 PRO A N 1
ATOM 2295 C CA . PRO A 1 287 ? 9 -19.734 9.203 1 93.75 287 PRO A CA 1
ATOM 2296 C C . PRO A 1 287 ? 8.469 -18.859 10.336 1 93.75 287 PRO A C 1
ATOM 2298 O O . PRO A 1 287 ? 8.898 -19 11.477 1 93.75 287 PRO A O 1
ATOM 2301 N N . PRO A 1 288 ? 7.613 -18 10.023 1 92.06 288 PRO A N 1
ATOM 2302 C CA . PRO A 1 288 ? 6.992 -17.25 11.117 1 92.06 288 PRO A CA 1
ATOM 2303 C C . PRO A 1 288 ? 6.141 -18.125 12.031 1 92.06 288 PRO A C 1
ATOM 2305 O O . PRO A 1 288 ? 5.465 -19.047 11.555 1 92.06 288 PRO A O 1
ATOM 2308 N N . PRO A 1 289 ? 6.098 -17.781 13.266 1 91 289 PRO A N 1
ATOM 2309 C CA . PRO A 1 289 ? 5.328 -18.594 14.203 1 91 289 PRO A CA 1
ATOM 2310 C C . PRO A 1 289 ? 3.842 -18.656 13.852 1 91 289 PRO A C 1
ATOM 2312 O O . PRO A 1 289 ? 3.184 -19.672 14.102 1 91 289 PRO A O 1
ATOM 2315 N N . SER A 1 290 ? 3.311 -17.672 13.297 1 88.62 290 SER A N 1
ATOM 2316 C CA . SER A 1 290 ? 1.888 -17.578 12.984 1 88.62 290 SER A CA 1
ATOM 2317 C C . SER A 1 290 ? 1.527 -18.438 11.773 1 88.62 290 SER A C 1
ATOM 2319 O O . SER A 1 290 ? 0.349 -18.672 11.508 1 88.62 290 SER A O 1
ATOM 2321 N N . ASP A 1 291 ? 2.521 -18.922 11.055 1 90.06 291 ASP A N 1
ATOM 2322 C CA . ASP A 1 291 ? 2.299 -19.703 9.844 1 90.06 291 ASP A CA 1
ATOM 2323 C C . ASP A 1 291 ? 3.459 -20.672 9.594 1 90.06 291 ASP A C 1
ATOM 2325 O O . ASP A 1 291 ? 4.199 -20.516 8.617 1 90.06 291 ASP A O 1
ATOM 2329 N N . ASP A 1 292 ? 3.518 -21.672 10.367 1 94 292 ASP A N 1
ATOM 2330 C CA . ASP A 1 292 ? 4.562 -22.656 10.117 1 94 292 ASP A CA 1
ATOM 2331 C C . ASP A 1 292 ? 3.979 -23.922 9.5 1 94 292 ASP A C 1
ATOM 2333 O O . ASP A 1 292 ? 3.865 -24.953 10.172 1 94 292 ASP A O 1
ATOM 2337 N N . ARG A 1 293 ? 3.756 -23.906 8.273 1 95.81 293 ARG A N 1
ATOM 2338 C CA . ARG A 1 293 ? 3.307 -25.078 7.508 1 95.81 293 ARG A CA 1
ATOM 2339 C C . ARG A 1 293 ? 4.492 -25.844 6.926 1 95.81 293 ARG A C 1
ATOM 2341 O O . ARG A 1 293 ? 4.383 -27.031 6.621 1 95.81 293 ARG A O 1
ATOM 2348 N N . ARG A 1 294 ? 5.598 -25.219 6.797 1 97.44 294 ARG A N 1
ATOM 2349 C CA . ARG A 1 294 ? 6.762 -25.781 6.117 1 97.44 294 ARG A CA 1
ATOM 2350 C C . ARG A 1 294 ? 7.398 -26.891 6.938 1 97.44 294 ARG A C 1
ATOM 2352 O O . ARG A 1 294 ? 7.656 -27.984 6.418 1 97.44 294 ARG A O 1
ATOM 2359 N N . ASP A 1 295 ? 7.656 -26.641 8.227 1 97.31 295 ASP A N 1
ATOM 2360 C CA . ASP A 1 295 ? 8.375 -27.609 9.055 1 97.31 295 ASP A CA 1
ATOM 2361 C C . ASP A 1 295 ? 7.578 -28.906 9.195 1 97.31 295 ASP A C 1
ATOM 2363 O O . ASP A 1 295 ? 8.125 -29.984 9.008 1 97.31 295 ASP A O 1
ATOM 2367 N N . PRO A 1 296 ? 6.324 -28.828 9.453 1 97.62 296 PRO A N 1
ATOM 2368 C CA . PRO A 1 296 ? 5.551 -30.078 9.5 1 97.62 296 PRO A CA 1
ATOM 2369 C C . PRO A 1 296 ? 5.562 -30.828 8.172 1 97.62 296 PRO A C 1
ATOM 2371 O O . PRO A 1 296 ? 5.617 -32.062 8.164 1 97.62 296 PRO A O 1
ATOM 2374 N N . ALA A 1 297 ? 5.449 -30.156 7.105 1 98.44 297 ALA A N 1
ATOM 2375 C CA . ALA A 1 297 ? 5.5 -30.812 5.801 1 98.44 297 ALA A CA 1
ATOM 2376 C C . ALA A 1 297 ? 6.836 -31.516 5.586 1 98.44 297 ALA A C 1
ATOM 2378 O O . ALA A 1 297 ? 6.871 -32.656 5.133 1 98.44 297 ALA A O 1
ATOM 2379 N N . ILE A 1 298 ? 7.898 -30.844 5.914 1 98.38 298 ILE A N 1
ATOM 2380 C CA . ILE A 1 298 ? 9.234 -31.391 5.766 1 98.38 298 ILE A CA 1
ATOM 2381 C C . ILE A 1 298 ? 9.383 -32.625 6.641 1 98.38 298 ILE A C 1
ATOM 2383 O O . ILE A 1 298 ? 9.914 -33.656 6.195 1 98.38 298 ILE A O 1
ATOM 2387 N N . LYS A 1 299 ? 8.953 -32.469 7.859 1 98.38 299 LYS A N 1
ATOM 2388 C CA . LYS A 1 299 ? 9.016 -33.594 8.781 1 98.38 299 LYS A CA 1
ATOM 2389 C C . LYS A 1 299 ? 8.266 -34.812 8.219 1 98.38 299 LYS A C 1
ATOM 2391 O O . LYS A 1 299 ? 8.758 -35.938 8.273 1 98.38 299 LYS A O 1
ATOM 2396 N N . ALA A 1 300 ? 7.109 -34.562 7.719 1 98.62 300 ALA A N 1
ATOM 2397 C CA . ALA A 1 300 ? 6.297 -35.656 7.152 1 98.62 300 ALA A CA 1
ATOM 2398 C C . ALA A 1 300 ? 6.992 -36.281 5.957 1 98.62 300 ALA A C 1
ATOM 2400 O O . ALA A 1 300 ? 7.027 -37.5 5.84 1 98.62 300 ALA A O 1
ATOM 2401 N N . LEU A 1 301 ? 7.516 -35.5 5.082 1 98.75 301 LEU A N 1
ATOM 2402 C CA . LEU A 1 301 ? 8.203 -36 3.898 1 98.75 301 LEU A CA 1
ATOM 2403 C C . LEU A 1 301 ? 9.43 -36.844 4.289 1 98.75 301 LEU A C 1
ATOM 2405 O O . LEU A 1 301 ? 9.672 -37.906 3.717 1 98.75 301 LEU A O 1
ATOM 2409 N N . THR A 1 302 ? 10.141 -36.312 5.23 1 98.31 302 THR A N 1
ATOM 2410 C CA . THR A 1 302 ? 11.328 -37 5.711 1 98.31 302 THR A CA 1
ATOM 2411 C C . THR A 1 302 ? 10.953 -38.375 6.289 1 98.31 302 THR A C 1
ATOM 2413 O O . THR A 1 302 ? 11.648 -39.375 6.047 1 98.31 302 THR A O 1
ATOM 2416 N N . SER A 1 303 ? 9.953 -38.344 7 1 98.25 303 SER A N 1
ATOM 2417 C CA . SER A 1 303 ? 9.484 -39.594 7.602 1 98.25 303 SER A CA 1
ATOM 2418 C C . SER A 1 303 ? 9.055 -40.594 6.531 1 98.25 303 SER A C 1
ATOM 2420 O O . SER A 1 303 ? 9.297 -41.812 6.664 1 98.25 303 SER A O 1
ATOM 2422 N N . ILE A 1 304 ? 8.367 -40.188 5.59 1 98 304 ILE A N 1
ATOM 2423 C CA . ILE A 1 304 ? 7.914 -41.031 4.488 1 98 304 ILE A CA 1
ATOM 2424 C C . ILE A 1 304 ? 9.117 -41.625 3.76 1 98 304 ILE A C 1
ATOM 2426 O O . ILE A 1 304 ? 9.148 -42.812 3.467 1 98 304 ILE A O 1
ATOM 2430 N N . GLY A 1 305 ? 10.07 -40.812 3.406 1 98.06 305 GLY A N 1
ATOM 2431 C CA . GLY A 1 305 ? 11.258 -41.219 2.684 1 98.06 305 GLY A CA 1
ATOM 2432 C C . GLY A 1 305 ? 11.07 -41.25 1.178 1 98.06 305 GLY A C 1
ATOM 2433 O O . GLY A 1 305 ? 9.945 -41.406 0.692 1 98.06 305 GLY A O 1
ATOM 2434 N N . GLN A 1 306 ? 12.125 -41.188 0.465 1 98.12 306 GLN A N 1
ATOM 2435 C CA . GLN A 1 306 ? 12.109 -41.062 -0.99 1 98.12 306 GLN A CA 1
ATOM 2436 C C . GLN A 1 306 ? 11.555 -42.344 -1.627 1 98.12 306 GLN A C 1
ATOM 2438 O O . GLN A 1 306 ? 10.938 -42.281 -2.691 1 98.12 306 GLN A O 1
ATOM 2443 N N . GLU A 1 307 ? 11.703 -43.469 -1.019 1 97.5 307 GLU A N 1
ATOM 2444 C CA . GLU A 1 307 ? 11.289 -44.75 -1.555 1 97.5 307 GLU A CA 1
ATOM 2445 C C . GLU A 1 307 ? 9.773 -44.875 -1.574 1 97.5 307 GLU A C 1
ATOM 2447 O O . GLU A 1 307 ? 9.219 -45.688 -2.348 1 97.5 307 GLU A O 1
ATOM 2452 N N . ASN A 1 308 ? 9.195 -44.062 -0.771 1 98.12 308 ASN A N 1
ATOM 2453 C CA . ASN A 1 308 ? 7.758 -44.281 -0.579 1 98.12 308 ASN A CA 1
ATOM 2454 C C . ASN A 1 308 ? 6.957 -43.094 -1.093 1 98.12 308 ASN A C 1
ATOM 2456 O O . ASN A 1 308 ? 5.727 -43.062 -1.007 1 98.12 308 ASN A O 1
ATOM 2460 N N . ILE A 1 309 ? 7.617 -42.094 -1.631 1 98 309 ILE A N 1
ATOM 2461 C CA . ILE A 1 309 ? 6.898 -40.906 -2.055 1 98 309 ILE A CA 1
ATOM 2462 C C . ILE A 1 309 ? 6.133 -41.188 -3.344 1 98 309 ILE A C 1
ATOM 2464 O O . ILE A 1 309 ? 6.648 -41.844 -4.246 1 98 309 ILE A O 1
ATOM 2468 N N . ASN A 1 310 ? 4.938 -40.875 -3.381 1 97.5 310 ASN A N 1
ATOM 2469 C CA . ASN A 1 310 ? 4.023 -40.969 -4.516 1 97.5 310 ASN A CA 1
ATOM 2470 C C . ASN A 1 310 ? 2.816 -40.062 -4.34 1 97.5 310 ASN A C 1
ATOM 2472 O O . ASN A 1 310 ? 2.77 -39.25 -3.398 1 97.5 310 ASN A O 1
ATOM 2476 N N . ALA A 1 311 ? 1.885 -40.125 -5.273 1 97.69 311 ALA A N 1
ATOM 2477 C CA . ALA A 1 311 ? 0.721 -39.25 -5.234 1 97.69 311 ALA A CA 1
ATOM 2478 C C . ALA A 1 311 ? -0.046 -39.406 -3.924 1 97.69 311 ALA A C 1
ATOM 2480 O O . ALA A 1 311 ? -0.474 -38.438 -3.322 1 97.69 311 ALA A O 1
ATOM 2481 N N . THR A 1 312 ? -0.19 -40.594 -3.479 1 97.69 312 THR A N 1
ATOM 2482 C CA . THR A 1 312 ? -0.969 -40.875 -2.283 1 97.69 312 THR A CA 1
ATOM 2483 C C . THR A 1 312 ? -0.295 -40.312 -1.041 1 97.69 312 THR A C 1
ATOM 2485 O O . THR A 1 312 ? -0.95 -39.688 -0.21 1 97.69 312 THR A O 1
ATOM 2488 N N . THR A 1 313 ? 0.967 -40.562 -0.941 1 98.31 313 THR A N 1
ATOM 2489 C CA . THR A 1 313 ? 1.669 -40.094 0.245 1 98.31 313 THR A CA 1
ATOM 2490 C C . THR A 1 313 ? 1.798 -38.562 0.223 1 98.31 313 THR A C 1
ATOM 2492 O O . THR A 1 313 ? 1.778 -37.938 1.273 1 98.31 313 THR A O 1
ATOM 2495 N N . LEU A 1 314 ? 1.96 -38.031 -0.958 1 98.31 314 LEU A N 1
ATOM 2496 C CA . LEU A 1 314 ? 1.953 -36.562 -1.062 1 98.31 314 LEU A CA 1
ATOM 2497 C C . LEU A 1 314 ? 0.618 -36 -0.595 1 98.31 314 LEU A C 1
ATOM 2499 O O . LEU A 1 314 ? 0.584 -35 0.122 1 98.31 314 LEU A O 1
ATOM 2503 N N . PHE A 1 315 ? -0.444 -36.594 -1.021 1 97.81 315 PHE A N 1
ATOM 2504 C CA . PHE A 1 315 ? -1.771 -36.156 -0.59 1 97.81 315 PHE A CA 1
ATOM 2505 C C . PHE A 1 315 ? -1.88 -36.188 0.93 1 97.81 315 PHE A C 1
ATOM 2507 O O . PHE A 1 315 ? -2.441 -35.25 1.531 1 97.81 315 PHE A O 1
ATOM 2514 N N . LYS A 1 316 ? -1.348 -37.188 1.524 1 97.31 316 LYS A N 1
ATOM 2515 C CA . LYS A 1 316 ? -1.384 -37.312 2.979 1 97.31 316 LYS A CA 1
ATOM 2516 C C . LYS A 1 316 ? -0.614 -36.188 3.646 1 97.31 316 LYS A C 1
ATOM 2518 O O . LYS A 1 316 ? -1.063 -35.625 4.652 1 97.31 316 LYS A O 1
ATOM 2523 N N . VAL A 1 317 ? 0.52 -35.875 3.107 1 98.25 317 VAL A N 1
ATOM 2524 C CA . VAL A 1 317 ? 1.326 -34.812 3.654 1 98.25 317 VAL A CA 1
ATOM 2525 C C . VAL A 1 317 ? 0.538 -33.5 3.602 1 98.25 317 VAL A C 1
ATOM 2527 O O . VAL A 1 317 ? 0.5 -32.75 4.582 1 98.25 317 VAL A O 1
ATOM 2530 N N . LEU A 1 318 ? -0.145 -33.219 2.49 1 98 318 LEU A N 1
ATOM 2531 C CA . LEU A 1 318 ? -0.854 -31.953 2.271 1 98 318 LEU A CA 1
ATOM 2532 C C . LEU A 1 318 ? -2.154 -31.922 3.07 1 98 318 LEU A C 1
ATOM 2534 O O . LEU A 1 318 ? -2.734 -30.844 3.268 1 98 318 LEU A O 1
ATOM 2538 N N . ASN A 1 319 ? -2.57 -33.094 3.564 1 96.25 319 ASN A N 1
ATOM 2539 C CA . ASN A 1 319 ? -3.85 -33.156 4.262 1 96.25 319 ASN A CA 1
ATOM 2540 C C . ASN A 1 319 ? -3.66 -33.25 5.773 1 96.25 319 ASN A C 1
ATOM 2542 O O . ASN A 1 319 ? -4.598 -33.594 6.504 1 96.25 319 ASN A O 1
ATOM 2546 N N . GLN A 1 320 ? -2.566 -32.938 6.203 1 94.94 320 GLN A N 1
ATOM 2547 C CA . GLN A 1 320 ? -2.363 -32.875 7.648 1 94.94 320 GLN A CA 1
ATOM 2548 C C . GLN A 1 320 ? -2.291 -31.453 8.141 1 94.94 320 GLN A C 1
ATOM 2550 O O . GLN A 1 320 ? -1.744 -30.578 7.453 1 94.94 320 GLN A O 1
ATOM 2555 N N . HIS A 1 321 ? -2.697 -31.297 9.344 1 92.88 321 HIS A N 1
ATOM 2556 C CA . HIS A 1 321 ? -2.562 -30 9.984 1 92.88 321 HIS A CA 1
ATOM 2557 C C . HIS A 1 321 ? -1.119 -29.734 10.398 1 92.88 321 HIS A C 1
ATOM 2559 O O . HIS A 1 321 ? -0.435 -30.625 10.883 1 92.88 321 HIS A O 1
ATOM 2565 N N . PRO A 1 322 ? -0.609 -28.578 10.18 1 94.94 322 PRO A N 1
ATOM 2566 C CA . PRO A 1 322 ? -1.28 -27.344 9.734 1 94.94 322 PRO A CA 1
ATOM 2567 C C . PRO A 1 322 ? -1.105 -27.094 8.242 1 94.94 322 PRO A C 1
ATOM 2569 O O . PRO A 1 322 ? -1.422 -26 7.758 1 94.94 322 PRO A O 1
ATOM 2572 N N . VAL A 1 323 ? -0.566 -28.078 7.52 1 96.31 323 VAL A N 1
ATOM 2573 C CA . VAL A 1 323 ? -0.423 -27.906 6.074 1 96.31 323 VAL A CA 1
ATOM 2574 C C . VAL A 1 323 ? -1.795 -27.703 5.438 1 96.31 323 VAL A C 1
ATOM 2576 O O . VAL A 1 323 ? -1.968 -26.812 4.598 1 96.31 323 VAL A O 1
ATOM 2579 N N . LEU A 1 324 ? -2.639 -28.578 5.852 1 95.25 324 LEU A N 1
ATOM 2580 C CA . LEU A 1 324 ? -4.055 -28.328 5.605 1 95.25 324 LEU A CA 1
ATOM 2581 C C . LEU A 1 324 ? -4.645 -27.422 6.684 1 95.25 324 LEU A C 1
ATOM 2583 O O . LEU A 1 324 ? -4.398 -27.625 7.875 1 95.25 324 LEU A O 1
ATOM 2587 N N . ASN A 1 325 ? -5.367 -26.453 6.273 1 91.88 325 ASN A N 1
ATOM 2588 C CA . ASN A 1 325 ? -5.992 -25.562 7.234 1 91.88 325 ASN A CA 1
ATOM 2589 C C . ASN A 1 325 ? -7.34 -25.047 6.73 1 91.88 325 ASN A C 1
ATOM 2591 O O . ASN A 1 325 ? -7.785 -25.438 5.648 1 91.88 325 ASN A O 1
ATOM 2595 N N . SER A 1 326 ? -7.988 -24.234 7.508 1 89.75 326 SER A N 1
ATOM 2596 C CA . SER A 1 326 ? -9.359 -23.828 7.223 1 89.75 326 SER A CA 1
ATOM 2597 C C . SER A 1 326 ? -9.43 -22.953 5.98 1 89.75 326 SER A C 1
ATOM 2599 O O . SER A 1 326 ? -10.508 -22.766 5.402 1 89.75 326 SER A O 1
ATOM 2601 N N . HIS A 1 327 ? -8.328 -22.438 5.504 1 91.38 327 HIS A N 1
ATOM 2602 C CA . HIS A 1 327 ? -8.305 -21.547 4.34 1 91.38 327 HIS A CA 1
ATOM 2603 C C . HIS A 1 327 ? -8.016 -22.328 3.062 1 91.38 327 HIS A C 1
ATOM 2605 O O . HIS A 1 327 ? -8.031 -21.766 1.968 1 91.38 327 HIS A O 1
ATOM 2611 N N . THR A 1 328 ? -7.727 -23.594 3.213 1 94.81 328 THR A N 1
ATOM 2612 C CA . THR A 1 328 ? -7.367 -24.375 2.037 1 94.81 328 THR A CA 1
ATOM 2613 C C . THR A 1 328 ? -8.57 -24.547 1.116 1 94.81 328 THR A C 1
ATOM 2615 O O . THR A 1 328 ? -9.625 -25.016 1.552 1 94.81 328 THR A O 1
ATOM 2618 N N . ILE A 1 329 ? -8.375 -24.203 -0.1 1 95.31 329 ILE A N 1
ATOM 2619 C CA . ILE A 1 329 ? -9.422 -24.328 -1.112 1 95.31 329 ILE A CA 1
ATOM 2620 C C . ILE A 1 329 ? -9.375 -25.719 -1.734 1 95.31 329 ILE A C 1
ATOM 2622 O O . ILE A 1 329 ? -10.383 -26.422 -1.776 1 95.31 329 ILE A O 1
ATOM 2626 N N . PHE A 1 330 ? -8.203 -26.062 -2.154 1 96.88 330 PHE A N 1
ATOM 2627 C CA . PHE A 1 330 ? -8.07 -27.375 -2.785 1 96.88 330 PHE A CA 1
ATOM 2628 C C . PHE A 1 330 ? -6.656 -27.906 -2.619 1 96.88 330 PHE A C 1
ATOM 2630 O O . PHE A 1 330 ? -5.734 -27.172 -2.289 1 96.88 330 PHE A O 1
ATOM 2637 N N . THR A 1 331 ? -6.52 -29.203 -2.814 1 98.06 331 THR A N 1
ATOM 2638 C CA . THR A 1 331 ? -5.266 -29.922 -2.984 1 98.06 331 THR A CA 1
ATOM 2639 C C . THR A 1 331 ? -5.145 -30.469 -4.406 1 98.06 331 THR A C 1
ATOM 2641 O O . THR A 1 331 ? -6.102 -31.016 -4.949 1 98.06 331 THR A O 1
ATOM 2644 N N . ALA A 1 332 ? -4.008 -30.219 -4.988 1 98.69 332 ALA A N 1
ATOM 2645 C CA . ALA A 1 332 ? -3.783 -30.734 -6.34 1 98.69 332 ALA A CA 1
ATOM 2646 C C . ALA A 1 332 ? -2.482 -31.516 -6.418 1 98.69 332 ALA A C 1
ATOM 2648 O O . ALA A 1 332 ? -1.528 -31.234 -5.691 1 98.69 332 ALA A O 1
ATOM 2649 N N . ILE A 1 333 ? -2.434 -32.531 -7.258 1 98.81 333 ILE A N 1
ATOM 2650 C CA . ILE A 1 333 ? -1.254 -33.344 -7.527 1 98.81 333 ILE A CA 1
ATOM 2651 C C . ILE A 1 333 ? -1.08 -33.5 -9.039 1 98.81 333 ILE A C 1
ATOM 2653 O O . ILE A 1 333 ? -2.045 -33.781 -9.75 1 98.81 333 ILE A O 1
ATOM 2657 N N . MET A 1 334 ? 0.161 -33.344 -9.453 1 98.88 334 MET A N 1
ATOM 2658 C CA . MET A 1 334 ? 0.473 -33.406 -10.883 1 98.88 334 MET A CA 1
ATOM 2659 C C . MET A 1 334 ? 1.762 -34.188 -11.117 1 98.88 334 MET A C 1
ATOM 2661 O O . MET A 1 334 ? 2.617 -34.25 -10.234 1 98.88 334 MET A O 1
ATOM 2665 N N . GLU A 1 335 ? 1.853 -34.75 -12.281 1 98.81 335 GLU A N 1
ATOM 2666 C CA . GLU A 1 335 ? 3.045 -35.375 -12.82 1 98.81 335 GLU A CA 1
ATOM 2667 C C . GLU A 1 335 ? 3.098 -35.25 -14.344 1 98.81 335 GLU A C 1
ATOM 2669 O O . GLU A 1 335 ? 2.314 -35.875 -15.055 1 98.81 335 GLU A O 1
ATOM 2674 N N . ALA A 1 336 ? 4.07 -34.562 -14.82 1 98.38 336 ALA A N 1
ATOM 2675 C CA . ALA A 1 336 ? 4.102 -34.219 -16.25 1 98.38 336 ALA A CA 1
ATOM 2676 C C . ALA A 1 336 ? 4.293 -35.469 -17.094 1 98.38 336 ALA A C 1
ATOM 2678 O O . ALA A 1 336 ? 3.771 -35.562 -18.219 1 98.38 336 ALA A O 1
ATOM 2679 N N . ASN A 1 337 ? 5.027 -36.406 -16.609 1 97.44 337 ASN A N 1
ATOM 2680 C CA . ASN A 1 337 ? 5.316 -37.625 -17.359 1 97.44 337 ASN A CA 1
ATOM 2681 C C . ASN A 1 337 ? 4.145 -38.594 -17.328 1 97.44 337 ASN A C 1
ATOM 2683 O O . ASN A 1 337 ? 4.113 -39.562 -18.078 1 97.44 337 ASN A O 1
ATOM 2687 N N . ASN A 1 338 ? 3.268 -38.438 -16.5 1 97.94 338 ASN A N 1
ATOM 2688 C CA . ASN A 1 338 ? 1.987 -39.125 -16.375 1 97.94 338 ASN A CA 1
ATOM 2689 C C . ASN A 1 338 ? 0.827 -38.156 -16.266 1 97.94 338 ASN A C 1
ATOM 2691 O O . ASN A 1 338 ? 0.182 -38.062 -15.219 1 97.94 338 ASN A O 1
ATOM 2695 N N . PRO A 1 339 ? 0.483 -37.562 -17.391 1 97.44 339 PRO A N 1
ATOM 2696 C CA . PRO A 1 339 ? -0.414 -36.406 -17.359 1 97.44 339 PRO A CA 1
ATOM 2697 C C . PRO A 1 339 ? -1.793 -36.75 -16.797 1 97.44 339 PRO A C 1
ATOM 2699 O O . PRO A 1 339 ? -2.488 -35.875 -16.281 1 97.44 339 PRO A O 1
ATOM 2702 N N . GLY A 1 340 ? -2.162 -37.938 -16.891 1 96.75 340 GLY A N 1
ATOM 2703 C CA . GLY A 1 340 ? -3.453 -38.344 -16.359 1 96.75 340 GLY A CA 1
ATOM 2704 C C . GLY A 1 340 ? -3.543 -38.281 -14.852 1 96.75 340 GLY A C 1
ATOM 2705 O O . GLY A 1 340 ? -4.637 -38.312 -14.281 1 96.75 340 GLY A O 1
ATOM 2706 N N . LEU A 1 341 ? -2.471 -38.156 -14.188 1 97.5 341 LEU A N 1
ATOM 2707 C CA . LEU A 1 341 ? -2.428 -38.094 -12.734 1 97.5 341 LEU A CA 1
ATOM 2708 C C . LEU A 1 341 ? -2.943 -36.75 -12.227 1 97.5 341 LEU A C 1
ATOM 2710 O O . LEU A 1 341 ? -3.297 -36.625 -11.055 1 97.5 341 LEU A O 1
ATOM 2714 N N . LEU A 1 342 ? -2.918 -35.75 -13.062 1 98.5 342 LEU A N 1
ATOM 2715 C CA . LEU A 1 342 ? -3.404 -34.438 -12.609 1 98.5 342 LEU A CA 1
ATOM 2716 C C . LEU A 1 342 ? -4.805 -34.562 -12.016 1 98.5 342 LEU A C 1
ATOM 2718 O O . LEU A 1 342 ? -5.727 -35.031 -12.688 1 98.5 342 LEU A O 1
ATOM 2722 N N . ASN A 1 343 ? -4.887 -34.156 -10.828 1 98.12 343 ASN A N 1
ATOM 2723 C CA . ASN A 1 343 ? -6.16 -34.156 -10.109 1 98.12 343 ASN A CA 1
ATOM 2724 C C . ASN A 1 343 ? -6.188 -33.062 -9.031 1 98.12 343 ASN A C 1
ATOM 2726 O O . ASN A 1 343 ? -5.145 -32.531 -8.656 1 98.12 343 ASN A O 1
ATOM 2730 N N . ALA A 1 344 ? -7.375 -32.75 -8.617 1 98.5 344 ALA A N 1
ATOM 2731 C CA . ALA A 1 344 ? -7.582 -31.75 -7.559 1 98.5 344 ALA A CA 1
ATOM 2732 C C . ALA A 1 344 ? -8.797 -32.094 -6.715 1 98.5 344 ALA A C 1
ATOM 2734 O O . ALA A 1 344 ? -9.812 -32.562 -7.238 1 98.5 344 ALA A O 1
ATOM 2735 N N . TRP A 1 345 ? -8.688 -31.953 -5.465 1 98 345 TRP A N 1
ATOM 2736 C CA . TRP A 1 345 ? -9.766 -32.156 -4.504 1 98 345 TRP A CA 1
ATOM 2737 C C . TRP A 1 345 ? -10.078 -30.891 -3.732 1 98 345 TRP A C 1
ATOM 2739 O O . TRP A 1 345 ? -9.188 -30.297 -3.117 1 98 345 TRP A O 1
ATOM 2749 N N . VAL A 1 346 ? -11.297 -30.469 -3.787 1 97.31 346 VAL A N 1
ATOM 2750 C CA . VAL A 1 346 ? -11.75 -29.312 -3.018 1 97.31 346 VAL A CA 1
ATOM 2751 C C . VAL A 1 346 ? -11.875 -29.688 -1.543 1 97.31 346 VAL A C 1
ATOM 2753 O O . VAL A 1 346 ? -12.469 -30.719 -1.208 1 97.31 346 VAL A O 1
ATOM 2756 N N . GLN A 1 347 ? -11.289 -28.797 -0.744 1 93.75 347 GLN A N 1
ATOM 2757 C CA . GLN A 1 347 ? -11.242 -29.125 0.68 1 93.75 347 GLN A CA 1
ATOM 2758 C C . GLN A 1 347 ? -12.445 -28.531 1.411 1 93.75 347 GLN A C 1
ATOM 2760 O O . GLN A 1 347 ? -12.773 -27.359 1.234 1 93.75 347 GLN A O 1
ATOM 2765 N N . GLU A 1 348 ? -13.344 -29.312 2.004 1 83.38 348 GLU A N 1
ATOM 2766 C CA . GLU A 1 348 ? -14.508 -28.859 2.756 1 83.38 348 GLU A CA 1
ATOM 2767 C C . GLU A 1 348 ? -14.281 -29 4.258 1 83.38 348 GLU A C 1
ATOM 2769 O O . GLU A 1 348 ? -14.453 -30.078 4.828 1 83.38 348 GLU A O 1
ATOM 2774 N N . LEU A 1 349 ? -13.508 -28.109 4.766 1 70.94 349 LEU A N 1
ATOM 2775 C CA . LEU A 1 349 ? -13.234 -28.219 6.195 1 70.94 349 LEU A CA 1
ATOM 2776 C C . LEU A 1 349 ? -14.305 -27.516 7.016 1 70.94 349 LEU A C 1
ATOM 2778 O O . LEU A 1 349 ? -14.852 -26.5 6.582 1 70.94 349 LEU A O 1
ATOM 2782 N N . ASP A 1 350 ? -14.984 -28.188 7.797 1 54.12 350 ASP A N 1
ATOM 2783 C CA . ASP A 1 350 ? -16.016 -27.641 8.672 1 54.12 350 ASP A CA 1
ATOM 2784 C C . ASP A 1 350 ? -15.461 -26.484 9.508 1 54.12 350 ASP A C 1
ATOM 2786 O O . ASP A 1 350 ? -14.289 -26.5 9.898 1 54.12 350 ASP A O 1
ATOM 2790 N N . LYS A 1 351 ? -16.016 -25.328 9.398 1 50.09 351 LYS A N 1
ATOM 2791 C CA . LYS A 1 351 ? -15.781 -24.203 10.297 1 50.09 351 LYS A CA 1
ATOM 2792 C C . LYS A 1 351 ? -15.781 -24.656 11.758 1 50.09 351 LYS A C 1
ATOM 2794 O O . LYS A 1 351 ? -16.75 -25.281 12.219 1 50.09 351 LYS A O 1
ATOM 2799 N N . ASN A 1 352 ? -14.781 -25.359 12.328 1 37.19 352 ASN A N 1
ATOM 2800 C CA . ASN A 1 352 ? -14.922 -25.344 13.781 1 37.19 352 ASN A CA 1
ATOM 2801 C C . ASN A 1 352 ? -14.844 -23.922 14.336 1 37.19 352 ASN A C 1
ATOM 2803 O O . ASN A 1 352 ? -13.992 -23.141 13.922 1 37.19 352 ASN A O 1
ATOM 2807 N N . MET B 1 1 ? 47.25 -11.32 63.906 1 22.94 1 MET B N 1
ATOM 2808 C CA . MET B 1 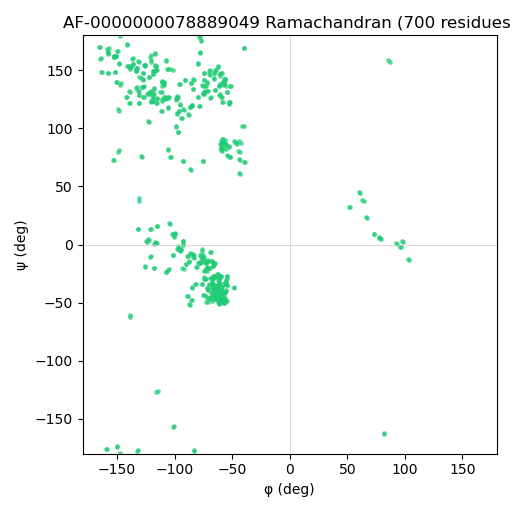1 ? 46.312 -10.219 63.688 1 22.94 1 MET B CA 1
ATOM 2809 C C . MET B 1 1 ? 46.219 -9.883 62.188 1 22.94 1 MET B C 1
ATOM 2811 O O . MET B 1 1 ? 47.062 -9.172 61.656 1 22.94 1 MET B O 1
ATOM 2815 N N . ARG B 1 2 ? 45.875 -10.961 61.312 1 28.25 2 ARG B N 1
ATOM 2816 C CA . ARG B 1 2 ? 45.719 -10.938 59.875 1 28.25 2 ARG B CA 1
ATOM 2817 C C . ARG B 1 2 ? 44.625 -9.969 59.438 1 28.25 2 ARG B C 1
ATOM 2819 O O . ARG B 1 2 ? 43.438 -10.172 59.781 1 28.25 2 ARG B O 1
ATOM 2826 N N . VAL B 1 3 ? 45.031 -8.609 59.344 1 27.39 3 VAL B N 1
ATOM 2827 C CA . VAL B 1 3 ? 44.219 -7.449 59 1 27.39 3 VAL B CA 1
ATOM 2828 C C . VAL B 1 3 ? 43.531 -7.676 57.656 1 27.39 3 VAL B C 1
ATOM 2830 O O . VAL B 1 3 ? 44.219 -7.875 56.625 1 27.39 3 VAL B O 1
ATOM 2833 N N . ASN B 1 4 ? 42.406 -8.297 57.625 1 29.19 4 ASN B N 1
ATOM 2834 C CA . ASN B 1 4 ? 41.469 -8.508 56.5 1 29.19 4 ASN B CA 1
ATOM 2835 C C . ASN B 1 4 ? 41.094 -7.188 55.844 1 29.19 4 ASN B C 1
ATOM 2837 O O . ASN B 1 4 ? 40.406 -6.352 56.469 1 29.19 4 ASN B O 1
ATOM 2841 N N . GLN B 1 5 ? 42 -6.59 55.031 1 26.97 5 GLN B N 1
ATOM 2842 C CA . GLN B 1 5 ? 41.75 -5.363 54.281 1 26.97 5 GLN B CA 1
ATOM 2843 C C . GLN B 1 5 ? 40.562 -5.539 53.312 1 26.97 5 GLN B C 1
ATOM 2845 O O . GLN B 1 5 ? 40.625 -6.391 52.406 1 26.97 5 GLN B O 1
ATOM 2850 N N . THR B 1 6 ? 39.375 -5.387 53.781 1 29.31 6 THR B N 1
ATOM 2851 C CA . THR B 1 6 ? 38.125 -5.316 53 1 29.31 6 THR B CA 1
ATOM 2852 C C . THR B 1 6 ? 38.219 -4.219 51.969 1 29.31 6 THR B C 1
ATOM 2854 O O . THR B 1 6 ? 38.375 -3.043 52.281 1 29.31 6 THR B O 1
ATOM 2857 N N . LEU B 1 7 ? 38.781 -4.484 50.719 1 30.91 7 LEU B N 1
ATOM 2858 C CA . LEU B 1 7 ? 38.812 -3.557 49.594 1 30.91 7 LEU B CA 1
ATOM 2859 C C . LEU B 1 7 ? 37.406 -3.133 49.188 1 30.91 7 LEU B C 1
ATOM 2861 O O . LEU B 1 7 ? 36.562 -3.975 48.844 1 30.91 7 LEU B O 1
ATOM 2865 N N . SER B 1 8 ? 36.906 -2.066 49.812 1 27.2 8 SER B N 1
ATOM 2866 C CA . SER B 1 8 ? 35.656 -1.429 49.375 1 27.2 8 SER B CA 1
ATOM 2867 C C . SER B 1 8 ? 35.719 -1.013 47.906 1 27.2 8 SER B C 1
ATOM 2869 O O . SER B 1 8 ? 36.594 -0.224 47.531 1 27.2 8 SER B O 1
ATOM 2871 N N . VAL B 1 9 ? 35.344 -1.854 46.969 1 32.5 9 VAL B N 1
ATOM 2872 C CA . VAL B 1 9 ? 35.188 -1.504 45.562 1 32.5 9 VAL B CA 1
ATOM 2873 C C . VAL B 1 9 ? 34.156 -0.401 45.406 1 32.5 9 VAL B C 1
ATOM 2875 O O . VAL B 1 9 ? 32.969 -0.6 45.75 1 32.5 9 VAL B O 1
ATOM 2878 N N . PHE B 1 10 ? 34.594 0.835 45.625 1 28.66 10 PHE B N 1
ATOM 2879 C CA . PHE B 1 10 ? 33.719 1.951 45.25 1 28.66 10 PHE B CA 1
ATOM 2880 C C . PHE B 1 10 ? 33.375 1.882 43.75 1 28.66 10 PHE B C 1
ATOM 2882 O O . PHE B 1 10 ? 34.281 1.952 42.906 1 28.66 10 PHE B O 1
ATOM 2889 N N . VAL B 1 11 ? 32.344 1.186 43.406 1 30.67 11 VAL B N 1
ATOM 2890 C CA . VAL B 1 11 ? 31.812 1.273 42.062 1 30.67 11 VAL B CA 1
ATOM 2891 C C . VAL B 1 11 ? 31.406 2.711 41.75 1 30.67 11 VAL B C 1
ATOM 2893 O O . VAL B 1 11 ? 30.5 3.248 42.406 1 30.67 11 VAL B O 1
ATOM 2896 N N . LEU B 1 12 ? 32.312 3.518 41.312 1 29.86 12 LEU B N 1
ATOM 2897 C CA . LEU B 1 12 ? 31.938 4.801 40.719 1 29.86 12 LEU B CA 1
ATOM 2898 C C . LEU B 1 12 ? 30.906 4.609 39.594 1 29.86 12 LEU B C 1
ATOM 2900 O O . LEU B 1 12 ? 31.219 4.02 38.562 1 29.86 12 LEU B O 1
ATOM 2904 N N . ILE B 1 13 ? 29.672 4.539 39.969 1 31.25 13 ILE B N 1
ATOM 2905 C CA . ILE B 1 13 ? 28.625 4.684 38.969 1 31.25 13 ILE B CA 1
ATOM 2906 C C . ILE B 1 13 ? 28.75 6.039 38.281 1 31.25 13 ILE B C 1
ATOM 2908 O O . ILE B 1 13 ? 28.594 7.082 38.906 1 31.25 13 ILE B O 1
ATOM 2912 N N . SER B 1 14 ? 29.625 6.148 37.344 1 32.62 14 SER B N 1
ATOM 2913 C CA . SER B 1 14 ? 29.578 7.32 36.469 1 32.62 14 SER B CA 1
ATOM 2914 C C . SER B 1 14 ? 28.172 7.578 35.969 1 32.62 14 SER B C 1
ATOM 2916 O O . SER B 1 14 ? 27.594 6.738 35.25 1 32.62 14 SER B O 1
ATOM 2918 N N . LEU B 1 15 ? 27.422 8.305 36.688 1 32.47 15 LEU B N 1
ATOM 2919 C CA . LEU B 1 15 ? 26.234 8.906 36.125 1 32.47 15 LEU B CA 1
ATOM 2920 C C . LEU B 1 15 ? 26.562 9.656 34.844 1 32.47 15 LEU B C 1
ATOM 2922 O O . LEU B 1 15 ? 27.266 10.672 34.875 1 32.47 15 LEU B O 1
ATOM 2926 N N . PHE B 1 16 ? 26.781 8.984 33.781 1 34.25 16 PHE B N 1
ATOM 2927 C CA . PHE B 1 16 ? 26.75 9.68 32.5 1 34.25 16 PHE B CA 1
ATOM 2928 C C . PHE B 1 16 ? 25.547 10.609 32.406 1 34.25 16 PHE B C 1
ATOM 2930 O O . PHE B 1 16 ? 24.406 10.156 32.438 1 34.25 16 PHE B O 1
ATOM 2937 N N . SER B 1 17 ? 25.641 11.742 32.969 1 34.12 17 SER B N 1
ATOM 2938 C CA . SER B 1 17 ? 24.688 12.789 32.594 1 34.12 17 SER B CA 1
ATOM 2939 C C . SER B 1 17 ? 24.547 12.883 31.078 1 34.12 17 SER B C 1
ATOM 2941 O O . SER B 1 17 ? 25.516 13.133 30.375 1 34.12 17 SER B O 1
ATOM 2943 N N . LEU B 1 18 ? 23.734 12.18 30.484 1 38.94 18 LEU B N 1
ATOM 2944 C CA . LEU B 1 18 ? 23.266 12.508 29.156 1 38.94 18 LEU B CA 1
ATOM 2945 C C . LEU B 1 18 ? 23.047 14.008 29 1 38.94 18 LEU B C 1
ATOM 2947 O O . LEU B 1 18 ? 22.172 14.578 29.641 1 38.94 18 LEU B O 1
ATOM 2951 N N . VAL B 1 19 ? 24.047 14.789 28.953 1 40.25 19 VAL B N 1
ATOM 2952 C CA . VAL B 1 19 ? 23.875 16.188 28.547 1 40.25 19 VAL B CA 1
ATOM 2953 C C . VAL B 1 19 ? 22.969 16.266 27.328 1 40.25 19 VAL B C 1
ATOM 2955 O O . VAL B 1 19 ? 23.344 15.836 26.234 1 40.25 19 VAL B O 1
ATOM 2958 N N . SER B 1 20 ? 21.75 15.867 27.312 1 49.41 20 SER B N 1
ATOM 2959 C CA . SER B 1 20 ? 20.75 16.188 26.297 1 49.41 20 SER B CA 1
ATOM 2960 C C . SER B 1 20 ? 20.828 17.656 25.891 1 49.41 20 SER B C 1
ATOM 2962 O O . SER B 1 20 ? 20.828 18.547 26.75 1 49.41 20 SER B O 1
ATOM 2964 N N . SER B 1 21 ? 21.578 18.047 25 1 61.59 21 SER B N 1
ATOM 2965 C CA . SER B 1 21 ? 21.453 19.438 24.547 1 61.59 21 SER B CA 1
ATOM 2966 C C . SER B 1 21 ? 20 19.859 24.438 1 61.59 21 SER B C 1
ATOM 2968 O O . SER B 1 21 ? 19.141 19.062 24.062 1 61.59 21 SER B O 1
ATOM 2970 N N . GLY B 1 22 ? 19.438 20.609 25.375 1 76.88 22 GLY B N 1
ATOM 2971 C CA . GLY B 1 22 ? 18.109 21.188 25.5 1 76.88 22 GLY B CA 1
ATOM 2972 C C . GLY B 1 22 ? 17.562 21.719 24.203 1 76.88 22 GLY B C 1
ATOM 2973 O O . GLY B 1 22 ? 18.234 21.656 23.156 1 76.88 22 GLY B O 1
ATOM 2974 N N . PRO B 1 23 ? 16.328 22.062 24.109 1 91.06 23 PRO B N 1
ATOM 2975 C CA . PRO B 1 23 ? 15.695 22.672 22.938 1 91.06 23 PRO B CA 1
ATOM 2976 C C . PRO B 1 23 ? 16.391 23.953 22.484 1 91.06 23 PRO B C 1
ATOM 2978 O O . PRO B 1 23 ? 16.875 24.719 23.328 1 91.06 23 PRO B O 1
ATOM 2981 N N . VAL B 1 24 ? 16.578 24.094 21.219 1 93.94 24 VAL B N 1
ATOM 2982 C CA . VAL B 1 24 ? 17.234 25.266 20.625 1 93.94 24 VAL B CA 1
ATOM 2983 C C . VAL B 1 24 ? 16.203 26.078 19.844 1 93.94 24 VAL B C 1
ATOM 2985 O O . VAL B 1 24 ? 15.383 25.516 19.109 1 93.94 24 VAL B O 1
ATOM 2988 N N . GLN B 1 25 ? 16.328 27.422 19.984 1 96.25 25 GLN B N 1
ATOM 2989 C CA . GLN B 1 25 ? 15.438 28.312 19.234 1 96.25 25 GLN B CA 1
ATOM 2990 C C . GLN B 1 25 ? 15.594 28.109 17.734 1 96.25 25 GLN B C 1
ATOM 2992 O O . GLN B 1 25 ? 16.703 28.156 17.203 1 96.25 25 GLN B O 1
ATOM 2997 N N . ALA B 1 26 ? 14.484 27.922 17.047 1 97.75 26 ALA B N 1
ATOM 2998 C CA . ALA B 1 26 ? 14.539 27.781 15.594 1 97.75 26 ALA B CA 1
ATOM 2999 C C . ALA B 1 26 ? 14.898 29.094 14.914 1 97.75 26 ALA B C 1
ATOM 3001 O O . ALA B 1 26 ? 14.5 30.172 15.383 1 97.75 26 ALA B O 1
ATOM 3002 N N . LYS B 1 27 ? 15.609 28.969 13.82 1 97.81 27 LYS B N 1
ATOM 3003 C CA . LYS B 1 27 ? 15.836 30.156 13.016 1 97.81 27 LYS B CA 1
ATOM 3004 C C . LYS B 1 27 ? 14.516 30.719 12.484 1 97.81 27 LYS B C 1
ATOM 3006 O O . LYS B 1 27 ? 13.531 30 12.375 1 97.81 27 LYS B O 1
ATOM 3011 N N . ARG B 1 28 ? 14.562 32 12.25 1 98.31 28 ARG B N 1
ATOM 3012 C CA . ARG B 1 28 ? 13.383 32.656 11.719 1 98.31 28 ARG B CA 1
ATOM 3013 C C . ARG B 1 28 ? 13.719 33.469 10.461 1 98.31 28 ARG B C 1
ATOM 3015 O O . ARG B 1 28 ? 14.68 34.219 10.445 1 98.31 28 ARG B O 1
ATOM 3022 N N . PHE B 1 29 ? 12.977 33.219 9.383 1 98.5 29 PHE B N 1
ATOM 3023 C CA . PHE B 1 29 ? 13.195 33.875 8.102 1 98.5 29 PHE B CA 1
ATOM 3024 C C . PHE B 1 29 ? 11.945 34.625 7.668 1 98.5 29 PHE B C 1
ATOM 3026 O O . PHE B 1 29 ? 10.867 34.438 8.234 1 98.5 29 PHE B O 1
ATOM 3033 N N . THR B 1 30 ? 12.188 35.531 6.742 1 98.12 30 THR B N 1
ATOM 3034 C CA . THR B 1 30 ? 11.086 36.156 6.035 1 98.12 30 THR B CA 1
ATOM 3035 C C . THR B 1 30 ? 11.023 35.688 4.582 1 98.12 30 THR B C 1
ATOM 3037 O O . THR B 1 30 ? 12.062 35.531 3.934 1 98.12 30 THR B O 1
ATOM 3040 N N . LEU B 1 31 ? 9.898 35.406 4.094 1 98.62 31 LEU B N 1
ATOM 3041 C CA . LEU B 1 31 ? 9.648 35.062 2.695 1 98.62 31 LEU B CA 1
ATOM 3042 C C . LEU B 1 31 ? 8.758 36.125 2.033 1 98.62 31 LEU B C 1
ATOM 3044 O O . LEU B 1 31 ? 7.668 36.406 2.529 1 98.62 31 LEU B O 1
ATOM 3048 N N . ASN B 1 32 ? 9.188 36.688 0.938 1 98.5 32 ASN B N 1
ATOM 3049 C CA . ASN B 1 32 ? 8.484 37.75 0.235 1 98.5 32 ASN B CA 1
ATOM 3050 C C . ASN B 1 32 ? 7.473 37.219 -0.763 1 98.5 32 ASN B C 1
ATOM 3052 O O . ASN B 1 32 ? 7.852 36.719 -1.823 1 98.5 32 ASN B O 1
ATOM 3056 N N . LEU B 1 33 ? 6.238 37.406 -0.511 1 98.38 33 LEU B N 1
ATOM 3057 C CA . LEU B 1 33 ? 5.16 36.875 -1.338 1 98.38 33 LEU B CA 1
ATOM 3058 C C . LEU B 1 33 ? 4.992 37.688 -2.613 1 98.38 33 LEU B C 1
ATOM 3060 O O . LEU B 1 33 ? 4.305 37.25 -3.543 1 98.38 33 LEU B O 1
ATOM 3064 N N . ASP B 1 34 ? 5.586 38.781 -2.691 1 98.12 34 ASP B N 1
ATOM 3065 C CA . ASP B 1 34 ? 5.434 39.656 -3.852 1 98.12 34 ASP B CA 1
ATOM 3066 C C . ASP B 1 34 ? 6.375 39.25 -4.98 1 98.12 34 ASP B C 1
ATOM 3068 O O . ASP B 1 34 ? 6.238 39.688 -6.113 1 98.12 34 ASP B O 1
ATOM 3072 N N . LEU B 1 35 ? 7.277 38.375 -4.691 1 98.19 35 LEU B N 1
ATOM 3073 C CA . LEU B 1 35 ? 8.156 37.812 -5.719 1 98.19 35 LEU B CA 1
ATOM 3074 C C . LEU B 1 35 ? 7.445 36.719 -6.5 1 98.19 35 LEU B C 1
ATOM 3076 O O . LEU B 1 35 ? 6.496 36.094 -6.004 1 98.19 35 LEU B O 1
ATOM 3080 N N . PRO B 1 36 ? 7.949 36.5 -7.77 1 98.12 36 PRO B N 1
ATOM 3081 C CA . PRO B 1 36 ? 7.438 35.312 -8.453 1 98.12 36 PRO B CA 1
ATOM 3082 C C . PRO B 1 36 ? 7.656 34.031 -7.652 1 98.12 36 PRO B C 1
ATOM 3084 O O . PRO B 1 36 ? 8.688 33.906 -6.992 1 98.12 36 PRO B O 1
ATOM 3087 N N . PRO B 1 37 ? 6.734 33.156 -7.676 1 98.06 37 PRO B N 1
ATOM 3088 C CA . PRO B 1 37 ? 6.832 31.938 -6.871 1 98.06 37 PRO B CA 1
ATOM 3089 C C . PRO B 1 37 ? 8.18 31.234 -7.02 1 98.06 37 PRO B C 1
ATOM 3091 O O . PRO B 1 37 ? 8.727 30.719 -6.035 1 98.06 37 PRO B O 1
ATOM 3094 N N . GLU B 1 38 ? 8.805 31.203 -8.164 1 98 38 GLU B N 1
ATOM 3095 C CA . GLU B 1 38 ? 10.047 30.484 -8.469 1 98 38 GLU B CA 1
ATOM 3096 C C . GLU B 1 38 ? 11.234 31.109 -7.734 1 98 38 GLU B C 1
ATOM 3098 O O . GLU B 1 38 ? 12.312 30.516 -7.688 1 98 38 GLU B O 1
ATOM 3103 N N . GLU B 1 39 ? 10.992 32.219 -7.078 1 98.56 39 GLU B N 1
ATOM 3104 C CA . GLU B 1 39 ? 12.117 32.938 -6.473 1 98.56 39 GLU B CA 1
ATOM 3105 C C . GLU B 1 39 ? 11.922 33.094 -4.965 1 98.56 39 GLU B C 1
ATOM 3107 O O . GLU B 1 39 ? 12.852 33.469 -4.25 1 98.56 39 GLU B O 1
ATOM 3112 N N . ARG B 1 40 ? 10.828 32.812 -4.449 1 98.62 40 ARG B N 1
ATOM 3113 C CA . ARG B 1 40 ? 10.414 33.156 -3.094 1 98.62 40 ARG B CA 1
ATOM 3114 C C . ARG B 1 40 ? 11.305 32.469 -2.057 1 98.62 40 ARG B C 1
ATOM 3116 O O . ARG B 1 40 ? 11.68 33.094 -1.056 1 98.62 40 ARG B O 1
ATOM 3123 N N . TRP B 1 41 ? 11.641 31.219 -2.342 1 98.62 41 TRP B N 1
ATOM 3124 C CA . TRP B 1 41 ? 12.305 30.422 -1.321 1 98.62 41 TRP B CA 1
ATOM 3125 C C . TRP B 1 41 ? 13.82 30.484 -1.484 1 98.62 41 TRP B C 1
ATOM 3127 O O . TRP B 1 41 ? 14.562 29.953 -0.652 1 98.62 41 TRP B O 1
ATOM 3137 N N . ASN B 1 42 ? 14.336 31.125 -2.506 1 97.75 42 ASN B N 1
ATOM 3138 C CA . ASN B 1 42 ? 15.742 31.031 -2.9 1 97.75 42 ASN B CA 1
ATOM 3139 C C . ASN B 1 42 ? 16.672 31.438 -1.765 1 97.75 42 ASN B C 1
ATOM 3141 O O . ASN B 1 42 ? 17.594 30.688 -1.411 1 97.75 42 ASN B O 1
ATOM 3145 N N . GLU B 1 43 ? 16.406 32.562 -1.185 1 97.38 43 GLU B N 1
ATOM 3146 C CA . GLU B 1 43 ? 17.312 33.094 -0.173 1 97.38 43 GLU B CA 1
ATOM 3147 C C . GLU B 1 43 ? 17.359 32.188 1.057 1 97.38 43 GLU B C 1
ATOM 3149 O O . GLU B 1 43 ? 18.422 32.031 1.679 1 97.38 43 GLU B O 1
ATOM 3154 N N . ILE B 1 44 ? 16.312 31.609 1.428 1 98.44 44 ILE B N 1
ATOM 3155 C CA . ILE B 1 44 ? 16.25 30.734 2.592 1 98.44 44 ILE B CA 1
ATOM 3156 C C . ILE B 1 44 ? 16.953 29.406 2.283 1 98.44 44 ILE B C 1
ATOM 3158 O O . ILE B 1 44 ? 17.781 28.938 3.074 1 98.44 44 ILE B O 1
ATOM 3162 N N . ILE B 1 45 ? 16.703 28.859 1.142 1 98.38 45 ILE B N 1
ATOM 3163 C CA . ILE B 1 45 ? 17.172 27.531 0.773 1 98.38 45 ILE B CA 1
ATOM 3164 C C . ILE B 1 45 ? 18.688 27.562 0.6 1 98.38 45 ILE B C 1
ATOM 3166 O O . ILE B 1 45 ? 19.375 26.562 0.824 1 98.38 45 ILE B O 1
ATOM 3170 N N . LYS B 1 46 ? 19.25 28.656 0.236 1 97.94 46 LYS B N 1
ATOM 3171 C CA . LYS B 1 46 ? 20.703 28.797 0.096 1 97.94 46 LYS B CA 1
ATOM 3172 C C . LYS B 1 46 ? 21.422 28.406 1.383 1 97.94 46 LYS B C 1
ATOM 3174 O O . LYS B 1 46 ? 22.531 27.859 1.34 1 97.94 46 LYS B O 1
ATOM 3179 N N . ASP B 1 47 ? 20.766 28.625 2.498 1 97.38 47 ASP B N 1
ATOM 3180 C CA . ASP B 1 47 ? 21.375 28.328 3.795 1 97.38 47 ASP B CA 1
ATOM 3181 C C . ASP B 1 47 ? 21.375 26.828 4.07 1 97.38 47 ASP B C 1
ATOM 3183 O O . ASP B 1 47 ? 22.031 26.375 5.008 1 97.38 47 ASP B O 1
ATOM 3187 N N . TYR B 1 48 ? 20.781 26.094 3.182 1 98.06 48 TYR B N 1
ATOM 3188 C CA . TYR B 1 48 ? 20.578 24.688 3.523 1 98.06 48 TYR B CA 1
ATOM 3189 C C . TYR B 1 48 ? 21.016 23.781 2.379 1 98.06 48 TYR B C 1
ATOM 3191 O O . TYR B 1 48 ? 20.688 22.594 2.359 1 98.06 48 TYR B O 1
ATOM 3199 N N . THR B 1 49 ? 21.719 24.25 1.413 1 97.62 49 THR B N 1
ATOM 3200 C CA . THR B 1 49 ? 22.078 23.5 0.213 1 97.62 49 THR B CA 1
ATOM 3201 C C . THR B 1 49 ? 22.906 22.281 0.569 1 97.62 49 THR B C 1
ATOM 3203 O O . THR B 1 49 ? 22.875 21.266 -0.141 1 97.62 49 THR B O 1
ATOM 3206 N N . GLU B 1 50 ? 23.625 22.344 1.664 1 97.19 50 GLU B N 1
ATOM 3207 C CA . GLU B 1 50 ? 24.484 21.234 2.059 1 97.19 50 GLU B CA 1
ATOM 3208 C C . GLU B 1 50 ? 23.672 19.984 2.41 1 97.19 50 GLU B C 1
ATOM 3210 O O . GLU B 1 50 ? 24.203 18.875 2.441 1 97.19 50 GLU B O 1
ATOM 3215 N N . TYR B 1 51 ? 22.391 20.156 2.648 1 96.69 51 TYR B N 1
ATOM 3216 C CA . TYR B 1 51 ? 21.562 19.031 3.09 1 96.69 51 TYR B CA 1
ATOM 3217 C C . TYR B 1 51 ? 20.828 18.406 1.911 1 96.69 51 TYR B C 1
ATOM 3219 O O . TYR B 1 51 ? 20.141 17.391 2.072 1 96.69 51 TYR B O 1
ATOM 3227 N N . ALA B 1 52 ? 20.969 18.906 0.716 1 96.19 52 ALA B N 1
ATOM 3228 C CA . ALA B 1 52 ? 20.234 18.453 -0.463 1 96.19 52 ALA B CA 1
ATOM 3229 C C . ALA B 1 52 ? 20.484 16.953 -0.708 1 96.19 52 ALA B C 1
ATOM 3231 O O . ALA B 1 52 ? 19.547 16.188 -0.916 1 96.19 52 ALA B O 1
ATOM 3232 N N . SER B 1 53 ? 21.688 16.516 -0.646 1 94.69 53 SER B N 1
ATOM 3233 C CA . SER B 1 53 ? 22.047 15.133 -0.937 1 94.69 53 SER B CA 1
ATOM 3234 C C . SER B 1 53 ? 21.453 14.18 0.094 1 94.69 53 SER B C 1
ATOM 3236 O O . SER B 1 53 ? 20.938 13.117 -0.261 1 94.69 53 SER B O 1
ATOM 3238 N N . VAL B 1 54 ? 21.547 14.539 1.31 1 94.5 54 VAL B N 1
ATOM 3239 C CA . VAL B 1 54 ? 21.047 13.672 2.367 1 94.5 54 VAL B CA 1
ATOM 3240 C C . VAL B 1 54 ? 19.516 13.57 2.275 1 94.5 54 VAL B C 1
ATOM 3242 O O . VAL B 1 54 ? 18.953 12.5 2.496 1 94.5 54 VAL B O 1
ATOM 3245 N N . LEU B 1 55 ? 18.891 14.664 1.951 1 92.62 55 LEU B N 1
ATOM 3246 C CA . LEU B 1 55 ? 17.438 14.672 1.795 1 92.62 55 LEU B CA 1
ATOM 3247 C C . LEU B 1 55 ? 17.016 13.719 0.683 1 92.62 55 LEU B C 1
ATOM 3249 O O . LEU B 1 55 ? 16.094 12.914 0.867 1 92.62 55 LEU B O 1
ATOM 3253 N N . THR B 1 56 ? 17.703 13.773 -0.414 1 92.25 56 THR B N 1
ATOM 3254 C CA . THR B 1 56 ? 17.375 12.914 -1.545 1 92.25 56 THR B CA 1
ATOM 3255 C C . THR B 1 56 ? 17.609 11.445 -1.19 1 92.25 56 THR B C 1
ATOM 3257 O O . THR B 1 56 ? 16.797 10.586 -1.534 1 92.25 56 THR B O 1
ATOM 3260 N N . LYS B 1 57 ? 18.656 11.195 -0.545 1 92.12 57 LYS B N 1
ATOM 3261 C CA . LYS B 1 57 ? 18.969 9.828 -0.143 1 92.12 57 LYS B CA 1
ATOM 3262 C C . LYS B 1 57 ? 17.922 9.281 0.815 1 92.12 57 LYS B C 1
ATOM 3264 O O . LYS B 1 57 ? 17.484 8.133 0.681 1 92.12 57 LYS B O 1
ATOM 3269 N N . ASP B 1 58 ? 17.531 10.133 1.787 1 87.25 58 ASP B N 1
ATOM 3270 C CA . ASP B 1 58 ? 16.547 9.727 2.777 1 87.25 58 ASP B CA 1
ATOM 3271 C C . ASP B 1 58 ? 15.211 9.398 2.113 1 87.25 58 ASP B C 1
ATOM 3273 O O . ASP B 1 58 ? 14.531 8.445 2.504 1 87.25 58 ASP B O 1
ATOM 3277 N N . ILE B 1 59 ? 14.883 10.117 1.157 1 87 59 ILE B N 1
ATOM 3278 C CA . ILE B 1 59 ? 13.625 9.898 0.451 1 87 59 ILE B CA 1
ATOM 3279 C C . ILE B 1 59 ? 13.695 8.609 -0.359 1 87 59 ILE B C 1
ATOM 3281 O O . ILE B 1 59 ? 12.773 7.797 -0.329 1 87 59 ILE B O 1
ATOM 3285 N N . ARG B 1 60 ? 14.758 8.461 -1.047 1 88 60 ARG B N 1
ATOM 3286 C CA . ARG B 1 60 ? 14.914 7.312 -1.935 1 88 60 ARG B CA 1
ATOM 3287 C C . ARG B 1 60 ? 14.961 6.012 -1.143 1 88 60 ARG B C 1
ATOM 3289 O O . ARG B 1 60 ? 14.5 4.973 -1.617 1 88 60 ARG B O 1
ATOM 3296 N N . LYS B 1 61 ? 15.398 6.074 0.025 1 87.19 61 LYS B N 1
ATOM 3297 C CA . LYS B 1 61 ? 15.484 4.898 0.89 1 87.19 61 LYS B CA 1
ATOM 3298 C C . LYS B 1 61 ? 14.094 4.371 1.235 1 87.19 61 LYS B C 1
ATOM 3300 O O . LYS B 1 61 ? 13.953 3.223 1.663 1 87.19 61 LYS B O 1
ATOM 3305 N N . ARG B 1 62 ? 13.102 5.16 1.063 1 83.81 62 ARG B N 1
ATOM 3306 C CA . ARG B 1 62 ? 11.734 4.77 1.401 1 83.81 62 ARG B CA 1
ATOM 3307 C C . ARG B 1 62 ? 11.148 3.85 0.334 1 83.81 62 ARG B C 1
ATOM 3309 O O . ARG B 1 62 ? 10.109 3.229 0.547 1 83.81 62 ARG B O 1
ATOM 3316 N N . PHE B 1 63 ? 11.875 3.709 -0.768 1 86.12 63 PHE B N 1
ATOM 3317 C CA . PHE B 1 63 ? 11.383 2.908 -1.884 1 86.12 63 PHE B CA 1
ATOM 3318 C C . PHE B 1 63 ? 12.359 1.789 -2.219 1 86.12 63 PHE B C 1
ATOM 3320 O O . PHE B 1 63 ? 13.578 1.977 -2.139 1 86.12 63 PHE B O 1
ATOM 3327 N N . PRO B 1 64 ? 11.781 0.641 -2.619 1 86.56 64 PRO B N 1
ATOM 3328 C CA . PRO B 1 64 ? 12.703 -0.339 -3.199 1 86.56 64 PRO B CA 1
ATOM 3329 C C . PRO B 1 64 ? 13.477 0.21 -4.398 1 86.56 64 PRO B C 1
ATOM 3331 O O . PRO B 1 64 ? 12.891 0.897 -5.246 1 86.56 64 PRO B O 1
ATOM 3334 N N . LYS B 1 65 ? 14.719 -0.115 -4.465 1 89.06 65 LYS B N 1
ATOM 3335 C CA . LYS B 1 65 ? 15.617 0.425 -5.484 1 89.06 65 LYS B CA 1
ATOM 3336 C C . LYS B 1 65 ? 15.07 0.167 -6.887 1 89.06 65 LYS B C 1
ATOM 3338 O O . LYS B 1 65 ? 15.117 1.05 -7.746 1 89.06 65 LYS B O 1
ATOM 3343 N N . GLU B 1 66 ? 14.516 -0.971 -7.113 1 88.19 66 GLU B N 1
ATOM 3344 C CA . GLU B 1 66 ? 14.086 -1.37 -8.453 1 88.19 66 GLU B CA 1
ATOM 3345 C C . GLU B 1 66 ? 12.859 -0.573 -8.898 1 88.19 66 GLU B C 1
ATOM 3347 O O . GLU B 1 66 ? 12.539 -0.528 -10.086 1 88.19 66 GLU B O 1
ATOM 3352 N N . LEU B 1 67 ? 12.234 0.086 -7.977 1 89.94 67 LEU B N 1
ATOM 3353 C CA . LEU B 1 67 ? 11.016 0.804 -8.32 1 89.94 67 LEU B CA 1
ATOM 3354 C C . LEU B 1 67 ? 11.289 2.295 -8.484 1 89.94 67 LEU B C 1
ATOM 3356 O O . LEU B 1 67 ? 10.422 3.041 -8.953 1 89.94 67 LEU B O 1
ATOM 3360 N N . LEU B 1 68 ? 12.445 2.742 -8.141 1 91.12 68 LEU B N 1
ATOM 3361 C CA . LEU B 1 68 ? 12.773 4.164 -8.109 1 91.12 68 LEU B CA 1
ATOM 3362 C C . LEU B 1 68 ? 12.523 4.805 -9.469 1 91.12 68 LEU B C 1
ATOM 3364 O O . LEU B 1 68 ? 11.914 5.871 -9.555 1 91.12 68 LEU B O 1
ATOM 3368 N N . PRO B 1 69 ? 12.898 4.117 -10.57 1 91.19 69 PRO B N 1
ATOM 3369 C CA . PRO B 1 69 ? 12.633 4.738 -11.875 1 91.19 69 PRO B CA 1
ATOM 3370 C C . PRO B 1 69 ? 11.141 4.906 -12.148 1 91.19 69 PRO B C 1
ATOM 3372 O O . PRO B 1 69 ? 10.734 5.887 -12.781 1 91.19 69 PRO B O 1
ATOM 3375 N N . LEU B 1 70 ? 10.375 4.012 -11.734 1 90.5 70 LEU B N 1
ATOM 3376 C CA . LEU B 1 70 ? 8.93 4.09 -11.938 1 90.5 70 LEU B CA 1
ATOM 3377 C C . LEU B 1 70 ? 8.312 5.168 -11.055 1 90.5 70 LEU B C 1
ATOM 3379 O O . LEU B 1 70 ? 7.398 5.875 -11.477 1 90.5 70 LEU B O 1
ATOM 3383 N N . VAL B 1 71 ? 8.812 5.289 -9.867 1 90.12 71 VAL B N 1
ATOM 3384 C CA . VAL B 1 71 ? 8.359 6.34 -8.961 1 90.12 71 VAL B CA 1
ATOM 3385 C C . VAL B 1 71 ? 8.672 7.707 -9.562 1 90.12 71 VAL B C 1
ATOM 3387 O O . VAL B 1 71 ? 7.824 8.602 -9.562 1 90.12 71 VAL B O 1
ATOM 3390 N N . ASP B 1 72 ? 9.859 7.793 -10.078 1 90.81 72 ASP B N 1
ATOM 3391 C CA . ASP B 1 72 ? 10.25 9.039 -10.734 1 90.81 72 ASP B CA 1
ATOM 3392 C C . ASP B 1 72 ? 9.305 9.367 -11.891 1 90.81 72 ASP B C 1
ATOM 3394 O O . ASP B 1 72 ? 8.875 10.516 -12.047 1 90.81 72 ASP B O 1
ATOM 3398 N N . LYS B 1 73 ? 9.016 8.375 -12.625 1 89.94 73 LYS B N 1
ATOM 3399 C CA . LYS B 1 73 ? 8.094 8.555 -13.75 1 89.94 73 LYS B CA 1
ATOM 3400 C C . LYS B 1 73 ? 6.711 8.984 -13.258 1 89.94 73 LYS B C 1
ATOM 3402 O O . LYS B 1 73 ? 6.074 9.852 -13.859 1 89.94 73 LYS B O 1
ATOM 3407 N N . LEU B 1 74 ? 6.309 8.422 -12.242 1 86.88 74 LEU B N 1
ATOM 3408 C CA . LEU B 1 74 ? 4.984 8.688 -11.688 1 86.88 74 LEU B CA 1
ATOM 3409 C C . LEU B 1 74 ? 4.852 10.156 -11.289 1 86.88 74 LEU B C 1
ATOM 3411 O O . LEU B 1 74 ? 3.791 10.758 -11.469 1 86.88 74 LEU B O 1
ATOM 3415 N N . VAL B 1 75 ? 5.895 10.68 -10.75 1 88.38 75 VAL B N 1
ATOM 3416 C CA . VAL B 1 75 ? 5.77 12.008 -10.164 1 88.38 75 VAL B CA 1
ATOM 3417 C C . VAL B 1 75 ? 6.254 13.062 -11.164 1 88.38 75 VAL B C 1
ATOM 3419 O O . VAL B 1 75 ? 6.207 14.258 -10.883 1 88.38 75 VAL B O 1
ATOM 3422 N N . THR B 1 76 ? 6.727 12.547 -12.258 1 88 76 THR B N 1
ATOM 3423 C CA . THR B 1 76 ? 7.16 13.484 -13.289 1 88 76 THR B CA 1
ATOM 3424 C C . THR B 1 76 ? 6.008 14.398 -13.711 1 88 76 THR B C 1
ATOM 3426 O O . THR B 1 76 ? 4.906 13.922 -13.984 1 88 76 THR B O 1
ATOM 3429 N N . ASN B 1 77 ? 6.156 15.672 -13.602 1 82.81 77 ASN B N 1
ATOM 3430 C CA . ASN B 1 77 ? 5.254 16.75 -14.016 1 82.81 77 ASN B CA 1
ATOM 3431 C C . ASN B 1 77 ? 4.047 16.844 -13.086 1 82.81 77 ASN B C 1
ATOM 3433 O O . ASN B 1 77 ? 3.062 17.516 -13.414 1 82.81 77 ASN B O 1
ATOM 3437 N N . MET B 1 78 ? 4.098 16.125 -12.023 1 85.12 78 MET B N 1
ATOM 3438 C CA . MET B 1 78 ? 2.992 16.188 -11.07 1 85.12 78 MET B CA 1
ATOM 3439 C C . MET B 1 78 ? 2.84 17.594 -10.516 1 85.12 78 MET B C 1
ATOM 3441 O O . MET B 1 78 ? 1.765 17.969 -10.039 1 85.12 78 MET B O 1
ATOM 3445 N N . ASP B 1 79 ? 3.918 18.344 -10.438 1 85.25 79 ASP B N 1
ATOM 3446 C CA . ASP B 1 79 ? 3.867 19.719 -9.938 1 85.25 79 ASP B CA 1
ATOM 3447 C C . ASP B 1 79 ? 2.844 20.547 -10.711 1 85.25 79 ASP B C 1
ATOM 3449 O O . ASP B 1 79 ? 2.215 21.438 -10.148 1 85.25 79 ASP B O 1
ATOM 3453 N N . GLN B 1 80 ? 2.621 20.172 -11.906 1 84.75 80 GLN B N 1
ATOM 3454 C CA . GLN B 1 80 ? 1.71 20.922 -12.766 1 84.75 80 GLN B CA 1
ATOM 3455 C C . GLN B 1 80 ? 0.265 20.766 -12.297 1 84.75 80 GLN B C 1
ATOM 3457 O O . GLN B 1 80 ? -0.595 21.578 -12.648 1 84.75 80 GLN B O 1
ATOM 3462 N N . SER B 1 81 ? 0.005 19.781 -11.562 1 83.69 81 SER B N 1
ATOM 3463 C CA . SER B 1 81 ? -1.355 19.547 -11.094 1 83.69 81 SER B CA 1
ATOM 3464 C C . SER B 1 81 ? -1.62 20.266 -9.773 1 83.69 81 SER B C 1
ATOM 3466 O O . SER B 1 81 ? -2.766 20.359 -9.328 1 83.69 81 SER B O 1
ATOM 3468 N N . PHE B 1 82 ? -0.571 20.812 -9.156 1 87.94 82 PHE B N 1
ATOM 3469 C CA . PHE B 1 82 ? -0.75 21.531 -7.902 1 87.94 82 PHE B CA 1
ATOM 3470 C C . PHE B 1 82 ? -1.179 22.969 -8.156 1 87.94 82 PHE B C 1
ATOM 3472 O O . PHE B 1 82 ? -0.716 23.594 -9.109 1 87.94 82 PHE B O 1
ATOM 3479 N N . PRO B 1 83 ? -2.029 23.438 -7.344 1 88.06 83 PRO B N 1
ATOM 3480 C CA . PRO B 1 83 ? -2.416 24.844 -7.52 1 88.06 83 PRO B CA 1
ATOM 3481 C C . PRO B 1 83 ? -1.256 25.812 -7.285 1 88.06 83 PRO B C 1
ATOM 3483 O O . PRO B 1 83 ? -0.323 25.484 -6.543 1 88.06 83 PRO B O 1
ATOM 3486 N N . ALA B 1 84 ? -1.4 26.906 -8.008 1 90.75 84 ALA B N 1
ATOM 3487 C CA . ALA B 1 84 ? -0.458 27.969 -7.676 1 90.75 84 ALA B CA 1
ATOM 3488 C C . ALA B 1 84 ? -0.552 28.344 -6.199 1 90.75 84 ALA B C 1
ATOM 3490 O O . ALA B 1 84 ? -1.642 28.344 -5.621 1 90.75 84 ALA B O 1
ATOM 3491 N N . PRO B 1 85 ? 0.542 28.625 -5.641 1 96.06 85 PRO B N 1
ATOM 3492 C CA . PRO B 1 85 ? 1.875 28.875 -6.191 1 96.06 85 PRO B CA 1
ATOM 3493 C C . PRO B 1 85 ? 2.812 27.688 -6.043 1 96.06 85 PRO B C 1
ATOM 3495 O O . PRO B 1 85 ? 4.016 27.812 -6.277 1 96.06 85 PRO B O 1
ATOM 3498 N N . PHE B 1 86 ? 2.336 26.594 -5.641 1 96.19 86 PHE B N 1
ATOM 3499 C CA . PHE B 1 86 ? 3.15 25.5 -5.125 1 96.19 86 PHE B CA 1
ATOM 3500 C C . PHE B 1 86 ? 4.102 24.969 -6.195 1 96.19 86 PHE B C 1
ATOM 3502 O O . PHE B 1 86 ? 5.285 24.766 -5.934 1 96.19 86 PHE B O 1
ATOM 3509 N N . ALA B 1 87 ? 3.633 24.844 -7.383 1 95 87 ALA B N 1
ATOM 3510 C CA . ALA B 1 87 ? 4.465 24.344 -8.469 1 95 87 ALA B CA 1
ATOM 3511 C C . ALA B 1 87 ? 5.668 25.25 -8.711 1 95 87 ALA B C 1
ATOM 3513 O O . ALA B 1 87 ? 6.805 24.766 -8.805 1 95 87 ALA B O 1
ATOM 3514 N N . GLY B 1 88 ? 5.395 26.5 -8.844 1 97.19 88 GLY B N 1
ATOM 3515 C CA . GLY B 1 88 ? 6.477 27.453 -9.055 1 97.19 88 GLY B CA 1
ATOM 3516 C C . GLY B 1 88 ? 7.484 27.469 -7.918 1 97.19 88 GLY B C 1
ATOM 3517 O O . GLY B 1 88 ? 8.688 27.531 -8.156 1 97.19 88 GLY B O 1
ATOM 3518 N N . GLU B 1 89 ? 7.016 27.391 -6.723 1 98.25 89 GLU B N 1
ATOM 3519 C CA . GLU B 1 89 ? 7.902 27.391 -5.562 1 98.25 89 GLU B CA 1
ATOM 3520 C C . GLU B 1 89 ? 8.773 26.125 -5.551 1 98.25 89 GLU B C 1
ATOM 3522 O O . GLU B 1 89 ? 9.969 26.203 -5.246 1 98.25 89 GLU B O 1
ATOM 3527 N N . MET B 1 90 ? 8.219 25.047 -5.906 1 97.19 90 MET B N 1
ATOM 3528 C CA . MET B 1 90 ? 8.984 23.797 -5.965 1 97.19 90 MET B CA 1
ATOM 3529 C C . MET B 1 90 ? 10.094 23.891 -7.012 1 97.19 90 MET B C 1
ATOM 3531 O O . MET B 1 90 ? 11.203 23.422 -6.785 1 97.19 90 MET B O 1
ATOM 3535 N N . ARG B 1 91 ? 9.766 24.484 -8.125 1 97.19 91 ARG B N 1
ATOM 3536 C CA . ARG B 1 91 ? 10.773 24.641 -9.172 1 97.19 91 ARG B CA 1
ATOM 3537 C C . ARG B 1 91 ? 11.906 25.547 -8.703 1 97.19 91 ARG B C 1
ATOM 3539 O O . ARG B 1 91 ? 13.078 25.297 -9.008 1 97.19 91 ARG B O 1
ATOM 3546 N N . GLY B 1 92 ? 11.555 26.594 -8.008 1 98.19 92 GLY B N 1
ATOM 3547 C CA . GLY B 1 92 ? 12.578 27.469 -7.441 1 98.19 92 GLY B CA 1
ATOM 3548 C C . GLY B 1 92 ? 13.477 26.75 -6.453 1 98.19 92 GLY B C 1
ATOM 3549 O O . GLY B 1 92 ? 14.703 26.906 -6.5 1 98.19 92 GLY B O 1
ATOM 3550 N N . ILE B 1 93 ? 12.883 25.984 -5.605 1 98.25 93 ILE B N 1
ATOM 3551 C CA . ILE B 1 93 ? 13.633 25.219 -4.613 1 98.25 93 ILE B CA 1
ATOM 3552 C C . ILE B 1 93 ? 14.547 24.219 -5.316 1 98.25 93 ILE B C 1
ATOM 3554 O O . ILE B 1 93 ? 15.719 24.078 -4.961 1 98.25 93 ILE B O 1
ATOM 3558 N N . ALA B 1 94 ? 13.984 23.531 -6.27 1 97.62 94 ALA B N 1
ATOM 3559 C CA . ALA B 1 94 ? 14.758 22.562 -7.031 1 97.62 94 ALA B CA 1
ATOM 3560 C C . ALA B 1 94 ? 16 23.203 -7.637 1 97.62 94 ALA B C 1
ATOM 3562 O O . ALA B 1 94 ? 17.109 22.656 -7.527 1 97.62 94 ALA B O 1
ATOM 3563 N N . LYS B 1 95 ? 15.836 24.312 -8.258 1 97.88 95 LYS B N 1
ATOM 3564 C CA . LYS B 1 95 ? 16.938 25.031 -8.867 1 97.88 95 LYS B CA 1
ATOM 3565 C C . LYS B 1 95 ? 18.016 25.375 -7.836 1 97.88 95 LYS B C 1
ATOM 3567 O O . LYS B 1 95 ? 19.203 25.156 -8.062 1 97.88 95 LYS B O 1
ATOM 3572 N N . THR B 1 96 ? 17.609 25.891 -6.711 1 98.19 96 THR B N 1
ATOM 3573 C CA . THR B 1 96 ? 18.531 26.328 -5.684 1 98.19 96 THR B CA 1
ATOM 3574 C C . THR B 1 96 ? 19.266 25.141 -5.055 1 98.19 96 THR B C 1
ATOM 3576 O O . THR B 1 96 ? 20.469 25.219 -4.793 1 98.19 96 THR B O 1
ATOM 3579 N N . PHE B 1 97 ? 18.547 24.078 -4.809 1 97.62 97 PHE B N 1
ATOM 3580 C CA . PHE B 1 97 ? 19.141 22.859 -4.27 1 97.62 97 PHE B CA 1
ATOM 3581 C C . PHE B 1 97 ? 19.969 22.141 -5.328 1 97.62 97 PHE B C 1
ATOM 3583 O O . PHE B 1 97 ? 20.75 21.25 -5.008 1 97.62 97 PHE B O 1
ATOM 3590 N N . ARG B 1 98 ? 19.797 22.484 -6.57 1 96.75 98 ARG B N 1
ATOM 3591 C CA . ARG B 1 98 ? 20.375 21.766 -7.707 1 96.75 98 ARG B CA 1
ATOM 3592 C C . ARG B 1 98 ? 19.875 20.328 -7.758 1 96.75 98 ARG B C 1
ATOM 3594 O O . ARG B 1 98 ? 20.672 19.391 -7.895 1 96.75 98 ARG B O 1
ATOM 3601 N N . LEU B 1 99 ? 18.594 20.234 -7.543 1 96.38 99 LEU B N 1
ATOM 3602 C CA . LEU B 1 99 ? 17.906 18.953 -7.652 1 96.38 99 LEU B CA 1
ATOM 3603 C C . LEU B 1 99 ? 16.859 19 -8.773 1 96.38 99 LEU B C 1
ATOM 3605 O O . LEU B 1 99 ? 16.547 20.078 -9.297 1 96.38 99 LEU B O 1
ATOM 3609 N N . ASN B 1 100 ? 16.438 17.781 -9.133 1 94.44 100 ASN B N 1
ATOM 3610 C CA . ASN B 1 100 ? 15.297 17.703 -10.047 1 94.44 100 ASN B CA 1
ATOM 3611 C C . ASN B 1 100 ? 13.984 18.031 -9.336 1 94.44 100 ASN B C 1
ATOM 3613 O O . ASN B 1 100 ? 13.828 17.75 -8.148 1 94.44 100 ASN B O 1
ATOM 3617 N N . VAL B 1 101 ? 13.047 18.641 -10.07 1 95.19 101 VAL B N 1
ATOM 3618 C CA . VAL B 1 101 ? 11.742 18.984 -9.523 1 95.19 101 VAL B CA 1
ATOM 3619 C C . VAL B 1 101 ? 11.07 17.734 -8.953 1 95.19 101 VAL B C 1
ATOM 3621 O O . VAL B 1 101 ? 10.375 17.797 -7.941 1 95.19 101 VAL B O 1
ATOM 3624 N N . THR B 1 102 ? 11.336 16.609 -9.57 1 92.69 102 THR B N 1
ATOM 3625 C CA . THR B 1 102 ? 10.766 15.344 -9.133 1 92.69 102 THR B CA 1
ATOM 3626 C C . THR B 1 102 ? 11.188 15.031 -7.699 1 92.69 102 THR B C 1
ATOM 3628 O O . THR B 1 102 ? 10.398 14.508 -6.91 1 92.69 102 THR B O 1
ATOM 3631 N N . GLU B 1 103 ? 12.383 15.344 -7.406 1 93.44 103 GLU B N 1
ATOM 3632 C CA . GLU B 1 103 ? 12.875 15.102 -6.051 1 93.44 103 GLU B CA 1
ATOM 3633 C C . GLU B 1 103 ? 12.164 16 -5.039 1 93.44 103 GLU B C 1
ATOM 3635 O O . GLU B 1 103 ? 11.859 15.562 -3.928 1 93.44 103 GLU B O 1
ATOM 3640 N N . ILE B 1 104 ? 11.875 17.188 -5.383 1 95 104 ILE B N 1
ATOM 3641 C CA . ILE B 1 104 ? 11.195 18.125 -4.5 1 95 104 ILE B CA 1
ATOM 3642 C C . ILE B 1 104 ? 9.742 17.703 -4.316 1 95 104 ILE B C 1
ATOM 3644 O O . ILE B 1 104 ? 9.195 17.797 -3.215 1 95 104 ILE B O 1
ATOM 3648 N N . ILE B 1 105 ? 9.164 17.234 -5.402 1 92.75 105 ILE B N 1
ATOM 3649 C CA . ILE B 1 105 ? 7.797 16.734 -5.32 1 92.75 105 ILE B CA 1
ATOM 3650 C C . ILE B 1 105 ? 7.73 15.57 -4.336 1 92.75 105 ILE B C 1
ATOM 3652 O O . ILE B 1 105 ? 6.879 15.547 -3.445 1 92.75 105 ILE B O 1
ATOM 3656 N N . LEU B 1 106 ? 8.648 14.641 -4.473 1 90.06 106 LEU B N 1
ATOM 3657 C CA . LEU B 1 106 ? 8.688 13.477 -3.596 1 90.06 106 LEU B CA 1
ATOM 3658 C C . LEU B 1 106 ? 8.867 13.898 -2.141 1 90.06 106 LEU B C 1
ATOM 3660 O O . LEU B 1 106 ? 8.227 13.344 -1.243 1 90.06 106 LEU B O 1
ATOM 3664 N N . LEU B 1 107 ? 9.656 14.852 -1.942 1 90.88 107 LEU B N 1
ATOM 3665 C CA . LEU B 1 107 ? 9.883 15.375 -0.602 1 90.88 107 LEU B CA 1
ATOM 3666 C C . LEU B 1 107 ? 8.586 15.906 0.002 1 90.88 107 LEU B C 1
ATOM 3668 O O . LEU B 1 107 ? 8.258 15.602 1.15 1 90.88 107 LEU B O 1
ATOM 3672 N N . ASN B 1 108 ? 7.867 16.625 -0.726 1 90.75 108 ASN B N 1
ATOM 3673 C CA . ASN B 1 108 ? 6.652 17.266 -0.231 1 90.75 108 ASN B CA 1
ATOM 3674 C C . ASN B 1 108 ? 5.512 16.266 -0.068 1 90.75 108 ASN B C 1
ATOM 3676 O O . ASN B 1 108 ? 4.66 16.422 0.805 1 90.75 108 ASN B O 1
ATOM 3680 N N . VAL B 1 109 ? 5.512 15.242 -0.821 1 82.88 109 VAL B N 1
ATOM 3681 C CA . VAL B 1 109 ? 4.438 14.258 -0.764 1 82.88 109 VAL B CA 1
ATOM 3682 C C . VAL B 1 109 ? 4.727 13.234 0.333 1 82.88 109 VAL B C 1
ATOM 3684 O O . VAL B 1 109 ? 3.836 12.875 1.108 1 82.88 109 VAL B O 1
ATOM 3687 N N . ILE B 1 110 ? 5.898 12.688 0.413 1 79.06 110 ILE B N 1
ATOM 3688 C CA . ILE B 1 110 ? 6.254 11.648 1.371 1 79.06 110 ILE B CA 1
ATOM 3689 C C . ILE B 1 110 ? 6.148 12.195 2.793 1 79.06 110 ILE B C 1
ATOM 3691 O O . ILE B 1 110 ? 5.648 11.516 3.691 1 79.06 110 ILE B O 1
ATOM 3695 N N . TYR B 1 111 ? 6.492 13.344 2.922 1 67.88 111 TYR B N 1
ATOM 3696 C CA . TYR B 1 111 ? 6.441 13.922 4.258 1 67.88 111 TYR B CA 1
ATOM 3697 C C . TYR B 1 111 ? 5.004 14.203 4.676 1 67.88 111 TYR B C 1
ATOM 3699 O O . TYR B 1 111 ? 4.68 14.188 5.867 1 67.88 111 TYR B O 1
ATOM 3707 N N . ASP B 1 112 ? 4.285 14.305 3.721 1 73.56 112 ASP B N 1
ATOM 3708 C CA . ASP B 1 112 ? 2.875 14.586 3.973 1 73.56 112 ASP B CA 1
ATOM 3709 C C . ASP B 1 112 ? 2.154 13.336 4.484 1 73.56 112 ASP B C 1
ATOM 3711 O O . ASP B 1 112 ? 1.084 13.438 5.09 1 73.56 112 ASP B O 1
ATOM 3715 N N . ILE B 1 113 ? 2.936 12.219 4.387 1 67.38 113 ILE B N 1
ATOM 3716 C CA . ILE B 1 113 ? 2.191 11.008 4.703 1 67.38 113 ILE B CA 1
ATOM 3717 C C . ILE B 1 113 ? 2.9 10.242 5.82 1 67.38 113 ILE B C 1
ATOM 3719 O O . ILE B 1 113 ? 2.498 9.133 6.176 1 67.38 113 ILE B O 1
ATOM 3723 N N . SER B 1 114 ? 3.975 10.609 6.457 1 66.88 114 SER B N 1
ATOM 3724 C CA . SER B 1 114 ? 4.73 9.812 7.414 1 66.88 114 SER B CA 1
ATOM 3725 C C . SER B 1 114 ? 5.004 10.594 8.695 1 66.88 114 SER B C 1
ATOM 3727 O O . SER B 1 114 ? 5.93 10.273 9.438 1 66.88 114 SER B O 1
ATOM 3729 N N . ALA B 1 115 ? 4.227 11.328 9.164 1 69.06 115 ALA B N 1
ATOM 3730 C CA . ALA B 1 115 ? 4.488 12.125 10.359 1 69.06 115 ALA B CA 1
ATOM 3731 C C . ALA B 1 115 ? 3.834 11.5 11.594 1 69.06 115 ALA B C 1
ATOM 3733 O O . ALA B 1 115 ? 2.947 10.656 11.469 1 69.06 115 ALA B O 1
ATOM 3734 N N . TYR B 1 116 ? 4.574 11.789 12.805 1 75.06 116 TYR B N 1
ATOM 3735 C CA . TYR B 1 116 ? 4.062 11.484 14.133 1 75.06 116 TYR B CA 1
ATOM 3736 C C . TYR B 1 116 ? 3.926 12.758 14.961 1 75.06 116 TYR B C 1
ATOM 3738 O O . TYR B 1 116 ? 4.812 13.617 14.953 1 75.06 116 TYR B O 1
ATOM 3746 N N . CYS B 1 117 ? 2.703 12.953 15.43 1 89.25 117 CYS B N 1
ATOM 3747 C CA . CYS B 1 117 ? 2.516 14.289 15.992 1 89.25 117 CYS B CA 1
ATOM 3748 C C . CYS B 1 117 ? 1.714 14.227 17.281 1 89.25 117 CYS B C 1
ATOM 3750 O O . CYS B 1 117 ? 1.1 13.203 17.594 1 89.25 117 CYS B O 1
ATOM 3752 N N . THR B 1 118 ? 1.957 15.156 18.125 1 95.88 118 THR B N 1
ATOM 3753 C CA . THR B 1 118 ? 1.095 15.492 19.25 1 95.88 118 THR B CA 1
ATOM 3754 C C . THR B 1 118 ? 0.691 16.969 19.188 1 95.88 118 THR B C 1
ATOM 3756 O O . THR B 1 118 ? 1.545 17.844 19.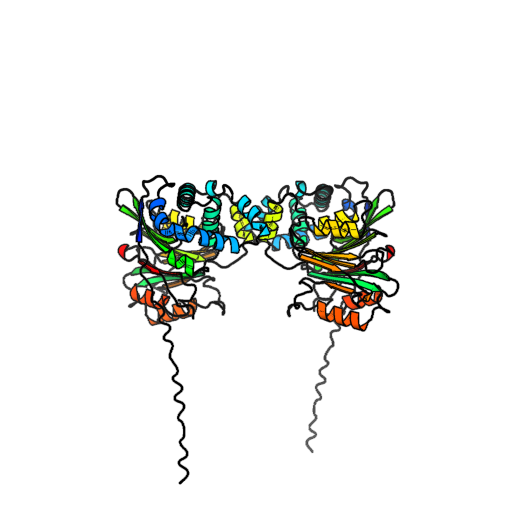062 1 95.88 118 THR B O 1
ATOM 3759 N N . SER B 1 119 ? -0.574 17.219 19.312 1 98.5 119 SER B N 1
ATOM 3760 C CA . SER B 1 119 ? -1.093 18.594 19.297 1 98.5 119 SER B CA 1
ATOM 3761 C C . SER B 1 119 ? -2.029 18.828 20.469 1 98.5 119 SER B C 1
ATOM 3763 O O . SER B 1 119 ? -2.771 17.938 20.875 1 98.5 119 SER B O 1
ATOM 3765 N N . ILE B 1 120 ? -1.977 20.047 21.016 1 98.88 120 ILE B N 1
ATOM 3766 C CA . ILE B 1 120 ? -2.838 20.484 22.109 1 98.88 120 ILE B CA 1
ATOM 3767 C C . ILE B 1 120 ? -3.461 21.844 21.75 1 98.88 120 ILE B C 1
ATOM 3769 O O . ILE B 1 120 ? -2.748 22.797 21.469 1 98.88 120 ILE B O 1
ATOM 3773 N N . VAL B 1 121 ? -4.711 21.906 21.734 1 98.94 121 VAL B N 1
ATOM 3774 C CA . VAL B 1 121 ? -5.406 23.188 21.734 1 98.94 121 VAL B CA 1
ATOM 3775 C C . VAL B 1 121 ? -6.09 23.422 23.078 1 98.94 121 VAL B C 1
ATOM 3777 O O . VAL B 1 121 ? -6.801 22.547 23.578 1 98.94 121 VAL B O 1
ATOM 3780 N N . ALA B 1 122 ? -5.848 24.531 23.719 1 98.88 122 ALA B N 1
ATOM 3781 C CA . ALA B 1 122 ? -6.312 24.781 25.078 1 98.88 122 ALA B CA 1
ATOM 3782 C C . ALA B 1 122 ? -6.777 26.234 25.234 1 98.88 122 ALA B C 1
ATOM 3784 O O . ALA B 1 122 ? -6.297 27.125 24.547 1 98.88 122 ALA B O 1
ATOM 3785 N N . GLN B 1 123 ? -7.668 26.406 26.172 1 98.81 123 GLN B N 1
ATOM 3786 C CA . GLN B 1 123 ? -8.227 27.703 26.531 1 98.81 123 GLN B CA 1
ATOM 3787 C C . GLN B 1 123 ? -7.93 28.047 27.984 1 98.81 123 GLN B C 1
ATOM 3789 O O . GLN B 1 123 ? -8.172 27.234 28.875 1 98.81 123 GLN B O 1
ATOM 3794 N N . ASP B 1 124 ? -7.375 29.203 28.203 1 98.44 124 ASP B N 1
ATOM 3795 C CA . ASP B 1 124 ? -7.211 29.625 29.578 1 98.44 124 ASP B CA 1
ATOM 3796 C C . ASP B 1 124 ? -8.492 30.266 30.125 1 98.44 124 ASP B C 1
ATOM 3798 O O . ASP B 1 124 ? -9.508 30.297 29.422 1 98.44 124 ASP B O 1
ATOM 3802 N N . ARG B 1 125 ? -8.453 30.734 31.359 1 97.56 125 ARG B N 1
ATOM 3803 C CA . ARG B 1 125 ? -9.656 31.25 32 1 97.56 125 ARG B CA 1
ATOM 3804 C C . ARG B 1 125 ? -10.078 32.594 31.406 1 97.56 125 ARG B C 1
ATOM 3806 O O . ARG B 1 125 ? -11.234 33 31.516 1 97.56 125 ARG B O 1
ATOM 3813 N N . LYS B 1 126 ? -9.203 33.25 30.766 1 97.56 126 LYS B N 1
ATOM 3814 C CA . LYS B 1 126 ? -9.508 34.531 30.141 1 97.56 126 LYS B CA 1
ATOM 3815 C C . LYS B 1 126 ? -10.094 34.344 28.75 1 97.56 126 LYS B C 1
ATOM 3817 O O . LYS B 1 126 ? -10.484 35.344 28.109 1 97.56 126 LYS B O 1
ATOM 3822 N N . GLY B 1 127 ? -10.094 33.156 28.266 1 97.94 127 GLY B N 1
ATOM 3823 C CA . GLY B 1 127 ? -10.68 32.875 26.969 1 97.94 127 GLY B CA 1
ATOM 3824 C C . GLY B 1 127 ? -9.664 32.812 25.844 1 97.94 127 GLY B C 1
ATOM 3825 O O . GLY B 1 127 ? -10.031 32.656 24.672 1 97.94 127 GLY B O 1
ATOM 3826 N N . ASN B 1 128 ? -8.391 32.969 26.172 1 98.12 128 ASN B N 1
ATOM 3827 C CA . ASN B 1 128 ? -7.352 32.875 25.156 1 98.12 128 ASN B CA 1
ATOM 3828 C C . ASN B 1 128 ? -7.168 31.438 24.688 1 98.12 128 ASN B C 1
ATOM 3830 O O . ASN B 1 128 ? -7.23 30.5 25.484 1 98.12 128 ASN B O 1
ATOM 3834 N N . ILE B 1 129 ? -6.988 31.297 23.406 1 98.81 129 ILE B N 1
ATOM 3835 C CA . ILE B 1 129 ? -6.801 29.984 22.828 1 98.81 129 ILE B CA 1
ATOM 3836 C C . ILE B 1 129 ? -5.34 29.797 22.438 1 98.81 129 ILE B C 1
ATOM 3838 O O . ILE B 1 129 ? -4.781 30.594 21.688 1 98.81 129 ILE B O 1
ATOM 3842 N N . PHE B 1 130 ? -4.723 28.703 22.938 1 98.88 130 PHE B N 1
ATOM 3843 C CA . PHE B 1 130 ? -3.359 28.312 22.594 1 98.88 130 PHE B CA 1
ATOM 3844 C C . PHE B 1 130 ? -3.352 27.047 21.75 1 98.88 130 PHE B C 1
ATOM 3846 O O . PHE B 1 130 ? -4.156 26.141 21.984 1 98.88 130 PHE B O 1
ATOM 3853 N N . LEU B 1 131 ? -2.535 27.031 20.781 1 98.88 131 LEU B N 1
ATOM 3854 C CA . LEU B 1 131 ? -2.234 25.797 20.047 1 98.88 131 LEU B CA 1
ATOM 3855 C C . LEU B 1 131 ? -0.751 25.453 20.156 1 98.88 131 LEU B C 1
ATOM 3857 O O . LEU B 1 131 ? 0.105 26.297 19.859 1 98.88 131 LEU B O 1
ATOM 3861 N N . ALA B 1 132 ? -0.446 24.297 20.625 1 98.88 132 ALA B N 1
ATOM 3862 C CA . ALA B 1 132 ? 0.929 23.828 20.797 1 98.88 132 ALA B CA 1
ATOM 3863 C C . ALA B 1 132 ? 1.101 22.406 20.266 1 98.88 132 ALA B C 1
ATOM 3865 O O . ALA B 1 132 ? 0.16 21.609 20.281 1 98.88 132 ALA B O 1
ATOM 3866 N N . ARG B 1 133 ? 2.357 22.094 19.766 1 98 133 ARG B N 1
ATOM 3867 C CA . ARG B 1 133 ? 2.49 20.766 19.188 1 98 133 ARG B CA 1
ATOM 3868 C C . ARG B 1 133 ? 3.949 20.312 19.172 1 98 133 ARG B C 1
ATOM 3870 O O . ARG B 1 133 ? 4.859 21.156 19.203 1 98 133 ARG B O 1
ATOM 3877 N N . ASN B 1 134 ? 4.133 19.031 19.312 1 97 134 ASN B N 1
ATOM 3878 C CA . ASN B 1 134 ? 5.359 18.375 18.891 1 97 134 ASN B CA 1
ATOM 3879 C C . ASN B 1 134 ? 5.211 17.734 17.516 1 97 134 ASN B C 1
ATOM 3881 O O . ASN B 1 134 ? 4.238 17.016 17.25 1 97 134 ASN B O 1
ATOM 3885 N N . LEU B 1 135 ? 6.125 18.062 16.641 1 96 135 LEU B N 1
ATOM 3886 C CA . LEU B 1 135 ? 6.227 17.312 15.406 1 96 135 LEU B CA 1
ATOM 3887 C C . LEU B 1 135 ? 7.277 16.203 15.523 1 96 135 LEU B C 1
ATOM 3889 O O . LEU B 1 135 ? 8.445 16.484 15.82 1 96 135 LEU B O 1
ATOM 3893 N N . ASP B 1 136 ? 6.828 15.039 15.344 1 92.12 136 ASP B N 1
ATOM 3894 C CA . ASP B 1 136 ? 7.723 13.883 15.359 1 92.12 136 ASP B CA 1
ATOM 3895 C C . ASP B 1 136 ? 7.883 13.297 13.961 1 92.12 136 ASP B C 1
ATOM 3897 O O . ASP B 1 136 ? 6.918 13.227 13.195 1 92.12 136 ASP B O 1
ATOM 3901 N N . TYR B 1 137 ? 9.062 12.938 13.672 1 88.81 137 TYR B N 1
ATOM 3902 C CA . TYR B 1 137 ? 9.336 12.352 12.367 1 88.81 137 TYR B CA 1
ATOM 3903 C C . TYR B 1 137 ? 10.5 11.375 12.43 1 88.81 137 TYR B C 1
ATOM 3905 O O . TYR B 1 137 ? 11.336 11.461 13.336 1 88.81 137 TYR B O 1
ATOM 3913 N N . ASP B 1 138 ? 10.398 10.633 11.328 1 81.19 138 ASP B N 1
ATOM 3914 C CA . ASP B 1 138 ? 11.602 9.852 11.094 1 81.19 138 ASP B CA 1
ATOM 3915 C C . ASP B 1 138 ? 12.711 10.727 10.5 1 81.19 138 ASP B C 1
ATOM 3917 O O . ASP B 1 138 ? 12.477 11.883 10.141 1 81.19 138 ASP B O 1
ATOM 3921 N N . PHE B 1 139 ? 13.875 10.359 10.461 1 82.5 139 PHE B N 1
ATOM 3922 C CA . PHE B 1 139 ? 15.031 11.102 9.961 1 82.5 139 PHE B CA 1
ATOM 3923 C C . PHE B 1 139 ? 15.266 12.359 10.781 1 82.5 139 PHE B C 1
ATOM 3925 O O . PHE B 1 139 ? 15.492 13.438 10.234 1 82.5 139 PHE B O 1
ATOM 3932 N N . SER B 1 140 ? 15.078 12.234 11.992 1 86.56 140 SER B N 1
ATOM 3933 C CA . SER B 1 140 ? 15.016 13.344 12.93 1 86.56 140 SER B CA 1
ATOM 3934 C C . SER B 1 140 ? 16.297 14.172 12.898 1 86.56 140 SER B C 1
ATOM 3936 O O . SER B 1 140 ? 16.25 15.406 12.93 1 86.56 140 SER B O 1
ATOM 3938 N N . ASN B 1 141 ? 17.406 13.516 12.664 1 87.81 141 ASN B N 1
ATOM 3939 C CA . ASN B 1 141 ? 18.672 14.234 12.695 1 87.81 141 ASN B CA 1
ATOM 3940 C C . ASN B 1 141 ? 18.75 15.266 11.57 1 87.81 141 ASN B C 1
ATOM 3942 O O . ASN B 1 141 ? 19.172 16.406 11.797 1 87.81 141 ASN B O 1
ATOM 3946 N N . THR B 1 142 ? 18.344 14.922 10.469 1 90.56 142 THR B N 1
ATOM 3947 C CA . THR B 1 142 ? 18.406 15.828 9.328 1 90.56 142 THR B CA 1
ATOM 3948 C C . THR B 1 142 ? 17.312 16.891 9.43 1 90.56 142 THR B C 1
ATOM 3950 O O . THR B 1 142 ? 17.578 18.078 9.227 1 90.56 142 THR B O 1
ATOM 3953 N N . LEU B 1 143 ? 16.141 16.516 9.781 1 92.69 143 LEU B N 1
ATOM 3954 C CA . LEU B 1 143 ? 15.008 17.438 9.789 1 92.69 143 LEU B CA 1
ATOM 3955 C C . LEU B 1 143 ? 15.188 18.5 10.859 1 92.69 143 LEU B C 1
ATOM 3957 O O . LEU B 1 143 ? 14.766 19.641 10.68 1 92.69 143 LEU B O 1
ATOM 3961 N N . ARG B 1 144 ? 15.812 18.172 11.938 1 94.56 144 ARG B N 1
ATOM 3962 C CA . ARG B 1 144 ? 16.094 19.141 12.992 1 94.56 144 ARG B CA 1
ATOM 3963 C C . ARG B 1 144 ? 16.984 20.266 12.477 1 94.56 144 ARG B C 1
ATOM 3965 O O . ARG B 1 144 ? 16.812 21.422 12.844 1 94.56 144 ARG B O 1
ATOM 3972 N N . LYS B 1 145 ? 17.828 19.938 11.617 1 95.12 145 LYS B N 1
ATOM 3973 C CA . LYS B 1 145 ? 18.844 20.875 11.141 1 95.12 145 LYS B CA 1
ATOM 3974 C C . LYS B 1 145 ? 18.25 21.828 10.102 1 95.12 145 LYS B C 1
ATOM 3976 O O . LYS B 1 145 ? 18.828 22.875 9.805 1 95.12 145 LYS B O 1
ATOM 3981 N N . ILE B 1 146 ? 17.094 21.438 9.594 1 96.5 146 ILE B N 1
ATOM 3982 C CA . ILE B 1 146 ? 16.609 22.234 8.477 1 96.5 146 ILE B CA 1
ATOM 3983 C C . ILE B 1 146 ? 15.242 22.828 8.82 1 96.5 146 ILE B C 1
ATOM 3985 O O . ILE B 1 146 ? 14.484 23.219 7.93 1 96.5 146 ILE B O 1
ATOM 3989 N N . THR B 1 147 ? 14.852 22.781 10.055 1 97 147 THR B N 1
ATOM 3990 C CA . THR B 1 147 ? 13.594 23.328 10.547 1 97 147 THR B CA 1
ATOM 3991 C C . THR B 1 147 ? 13.75 24.812 10.883 1 97 147 THR B C 1
ATOM 3993 O O . THR B 1 147 ? 14.75 25.219 11.469 1 97 147 THR B O 1
ATOM 3996 N N . PHE B 1 148 ? 12.773 25.625 10.555 1 98.5 148 PHE B N 1
ATOM 3997 C CA . PHE B 1 148 ? 12.797 27.047 10.852 1 98.5 148 PHE B CA 1
ATOM 3998 C C . PHE B 1 148 ? 11.391 27.625 10.875 1 98.5 148 PHE B C 1
ATOM 4000 O O . PHE B 1 148 ? 10.438 26.969 10.438 1 98.5 148 PHE B O 1
ATOM 4007 N N . ILE B 1 149 ? 11.273 28.781 11.406 1 98.75 149 ILE B N 1
ATOM 4008 C CA . ILE B 1 149 ? 10.062 29.594 11.32 1 98.75 149 ILE B CA 1
ATOM 4009 C C . ILE B 1 149 ? 10.133 30.5 10.094 1 98.75 149 ILE B C 1
ATOM 4011 O O . ILE B 1 149 ? 11.195 31.047 9.773 1 98.75 149 ILE B O 1
ATOM 4015 N N . VAL B 1 150 ? 9.039 30.688 9.43 1 98.75 150 VAL B N 1
ATOM 4016 C CA . VAL B 1 150 ? 9.016 31.594 8.273 1 98.75 150 VAL B CA 1
ATOM 4017 C C . VAL B 1 150 ? 7.84 32.562 8.398 1 98.75 150 VAL B C 1
ATOM 4019 O O . VAL B 1 150 ? 6.715 32.125 8.672 1 98.75 150 VAL B O 1
ATOM 4022 N N . ASP B 1 151 ? 8.094 33.844 8.266 1 98.75 151 ASP B N 1
ATOM 4023 C CA . ASP B 1 151 ? 7.074 34.875 8.133 1 98.75 151 ASP B CA 1
ATOM 4024 C C . ASP B 1 151 ? 6.832 35.219 6.664 1 98.75 151 ASP B C 1
ATOM 4026 O O . ASP B 1 151 ? 7.727 35.719 5.98 1 98.75 151 ASP B O 1
ATOM 4030 N N . PHE B 1 152 ? 5.645 34.938 6.18 1 98.81 152 PHE B N 1
ATOM 4031 C CA . PHE B 1 152 ? 5.258 35.281 4.812 1 98.81 152 PHE B CA 1
ATOM 4032 C C . PHE B 1 152 ? 4.746 36.719 4.734 1 98.81 152 PHE B C 1
ATOM 4034 O O . PHE B 1 152 ? 3.73 37.062 5.344 1 98.81 152 PHE B O 1
ATOM 4041 N N . MET B 1 153 ? 5.43 37.5 3.953 1 98.44 153 MET B N 1
ATOM 4042 C CA . MET B 1 153 ? 5.164 38.938 3.963 1 98.44 153 MET B CA 1
ATOM 4043 C C . MET B 1 153 ? 4.695 39.406 2.59 1 98.44 153 MET B C 1
ATOM 4045 O O . MET B 1 153 ? 5.121 38.875 1.565 1 98.44 153 MET B O 1
ATOM 4049 N N . SER B 1 154 ? 3.912 40.281 2.57 1 98 154 SER B N 1
ATOM 4050 C CA . SER B 1 154 ? 3.496 41.062 1.401 1 98 154 SER B CA 1
ATOM 4051 C C . SER B 1 154 ? 3.361 42.531 1.733 1 98 154 SER B C 1
ATOM 4053 O O . SER B 1 154 ? 2.795 42.906 2.768 1 98 154 SER B O 1
ATOM 4055 N N . LYS B 1 155 ? 3.98 43.375 0.855 1 96.75 155 LYS B N 1
ATOM 4056 C CA . LYS B 1 155 ? 3.924 44.844 1.008 1 96.75 155 LYS B CA 1
ATOM 4057 C C . LYS B 1 155 ? 4.352 45.25 2.41 1 96.75 155 LYS B C 1
ATOM 4059 O O . LYS B 1 155 ? 3.688 46.062 3.047 1 96.75 155 LYS B O 1
ATOM 4064 N N . GLY B 1 156 ? 5.242 44.5 2.986 1 94.38 156 GLY B N 1
ATOM 4065 C CA . GLY B 1 156 ? 5.883 44.906 4.23 1 94.38 156 GLY B CA 1
ATOM 4066 C C . GLY B 1 156 ? 5.164 44.375 5.461 1 94.38 156 GLY B C 1
ATOM 4067 O O . GLY B 1 156 ? 5.57 44.656 6.59 1 94.38 156 GLY B O 1
ATOM 4068 N N . GLU B 1 157 ? 4.129 43.625 5.266 1 97 157 GLU B N 1
ATOM 4069 C CA . GLU B 1 157 ? 3.369 43.094 6.398 1 97 157 GLU B CA 1
ATOM 4070 C C . GLU B 1 157 ? 3.41 41.562 6.426 1 97 157 GLU B C 1
ATOM 4072 O O . GLU B 1 157 ? 3.416 40.938 5.379 1 97 157 GLU B O 1
ATOM 4077 N N . ILE B 1 158 ? 3.332 41.125 7.66 1 97.94 158 ILE B N 1
ATOM 4078 C CA . ILE B 1 158 ? 3.219 39.656 7.809 1 97.94 158 ILE B CA 1
ATOM 4079 C C . ILE B 1 158 ? 1.782 39.219 7.531 1 97.94 158 ILE B C 1
ATOM 4081 O O . ILE B 1 158 ? 0.855 39.656 8.234 1 97.94 158 ILE B O 1
ATOM 4085 N N . ILE B 1 159 ? 1.598 38.406 6.551 1 98.44 159 ILE B N 1
ATOM 4086 C CA . ILE B 1 159 ? 0.277 37.906 6.195 1 98.44 159 ILE B CA 1
ATOM 4087 C C . ILE B 1 159 ? -0.025 36.625 6.996 1 98.44 159 ILE B C 1
ATOM 4089 O O . ILE B 1 159 ? -1.135 36.469 7.504 1 98.44 159 ILE B O 1
ATOM 4093 N N . TYR B 1 160 ? 0.898 35.781 7.078 1 98.81 160 TYR B N 1
ATOM 4094 C CA . TYR B 1 160 ? 0.857 34.594 7.902 1 98.81 160 TYR B CA 1
ATOM 4095 C C . TYR B 1 160 ? 2.264 34.062 8.203 1 98.81 160 TYR B C 1
ATOM 4097 O O . TYR B 1 160 ? 3.244 34.594 7.676 1 98.81 160 TYR B O 1
ATOM 4105 N N . SER B 1 161 ? 2.367 33.125 9.148 1 98.81 161 SER B N 1
ATOM 4106 C CA . SER B 1 161 ? 3.631 32.5 9.539 1 98.81 161 SER B CA 1
ATOM 4107 C C . SER B 1 161 ? 3.488 31 9.703 1 98.81 161 SER B C 1
ATOM 4109 O O . SER B 1 161 ? 2.373 30.484 9.82 1 98.81 161 SER B O 1
ATOM 4111 N N . GLY B 1 162 ? 4.602 30.328 9.648 1 98.5 162 GLY B N 1
ATOM 4112 C CA . GLY B 1 162 ? 4.574 28.891 9.844 1 98.5 162 GLY B CA 1
ATOM 4113 C C . GLY B 1 162 ? 5.91 28.328 10.273 1 98.5 162 GLY B C 1
ATOM 4114 O O . GLY B 1 162 ? 6.914 29.031 10.305 1 98.5 162 GLY B O 1
ATOM 4115 N N . VAL B 1 163 ? 5.867 27.141 10.766 1 98.19 163 VAL B N 1
ATOM 4116 C CA . VAL B 1 163 ? 7.059 26.344 11.008 1 98.19 163 VAL B CA 1
ATOM 4117 C C . VAL B 1 163 ? 7.172 25.25 9.945 1 98.19 163 VAL B C 1
ATOM 4119 O O . VAL B 1 163 ? 6.211 24.516 9.703 1 98.19 163 VAL B O 1
ATOM 4122 N N . THR B 1 164 ? 8.297 25.188 9.312 1 96.62 164 THR B N 1
ATOM 4123 C CA . THR B 1 164 ? 8.469 24.25 8.211 1 96.62 164 THR B CA 1
ATOM 4124 C C . THR B 1 164 ? 9.93 23.812 8.102 1 96.62 164 THR B C 1
ATOM 4126 O O . THR B 1 164 ? 10.719 24.031 9.023 1 96.62 164 THR B O 1
ATOM 4129 N N . MET B 1 165 ? 10.242 23.062 7.078 1 95.81 165 MET B N 1
ATOM 4130 C CA . MET B 1 165 ? 11.586 22.562 6.801 1 95.81 165 MET B CA 1
ATOM 4131 C C . MET B 1 165 ? 12.023 22.938 5.391 1 95.81 165 MET B C 1
ATOM 4133 O O . MET B 1 165 ? 11.188 23.078 4.492 1 95.81 165 MET B O 1
ATOM 4137 N N . ALA B 1 166 ? 13.305 23.016 5.277 1 97.06 166 ALA B N 1
ATOM 4138 C CA . ALA B 1 166 ? 13.852 23.344 3.965 1 97.06 166 ALA B CA 1
ATOM 4139 C C . ALA B 1 166 ? 13.422 22.328 2.912 1 97.06 166 ALA B C 1
ATOM 4141 O O . ALA B 1 166 ? 13.578 21.125 3.115 1 97.06 166 ALA B O 1
ATOM 4142 N N . GLY B 1 167 ? 12.867 22.859 1.837 1 95.88 167 GLY B N 1
ATOM 4143 C CA . GLY B 1 167 ? 12.438 22 0.749 1 95.88 167 GLY B CA 1
ATOM 4144 C C . GLY B 1 167 ? 10.938 21.781 0.713 1 95.88 167 GLY B C 1
ATOM 4145 O O . GLY B 1 167 ? 10.391 21.297 -0.287 1 95.88 167 GLY B O 1
ATOM 4146 N N . MET B 1 168 ? 10.289 22.172 1.782 1 95.25 168 MET B N 1
ATOM 4147 C CA . MET B 1 168 ? 8.836 22.031 1.862 1 95.25 168 MET B CA 1
ATOM 4148 C C . MET B 1 168 ? 8.141 23.328 1.461 1 95.25 168 MET B C 1
ATOM 4150 O O . MET B 1 168 ? 8.586 24.406 1.827 1 95.25 168 MET B O 1
ATOM 4154 N N . VAL B 1 169 ? 7.094 23.109 0.702 1 96.88 169 VAL B N 1
ATOM 4155 C CA . VAL B 1 169 ? 6.363 24.297 0.308 1 96.88 169 VAL B CA 1
ATOM 4156 C C . VAL B 1 169 ? 5.031 24.375 1.055 1 96.88 169 VAL B C 1
ATOM 4158 O O . VAL B 1 169 ? 4.418 25.438 1.146 1 96.88 169 VAL B O 1
ATOM 4161 N N . GLY B 1 170 ? 4.539 23.188 1.509 1 95.38 170 GLY B N 1
ATOM 4162 C CA . GLY B 1 170 ? 3.389 23.172 2.396 1 95.38 170 GLY B CA 1
ATOM 4163 C C . GLY B 1 170 ? 3.732 23.547 3.826 1 95.38 170 GLY B C 1
ATOM 4164 O O . GLY B 1 170 ? 4.895 23.828 4.141 1 95.38 170 GLY B O 1
ATOM 4165 N N . LEU B 1 171 ? 2.709 23.625 4.641 1 96.69 171 LEU B N 1
ATOM 4166 C CA . LEU B 1 171 ? 2.91 23.906 6.059 1 96.69 171 LEU B CA 1
ATOM 4167 C C . LEU B 1 171 ? 2.211 22.875 6.926 1 96.69 171 LEU B C 1
ATOM 4169 O O . LEU B 1 171 ? 1.1 22.438 6.609 1 96.69 171 LEU B O 1
ATOM 4173 N N . PHE B 1 172 ? 2.896 22.516 8.039 1 94.38 172 PHE B N 1
ATOM 4174 C CA . PHE B 1 172 ? 2.311 21.594 9.008 1 94.38 172 PHE B CA 1
ATOM 4175 C C . PHE B 1 172 ? 1.854 22.344 10.258 1 94.38 172 PHE B C 1
ATOM 4177 O O . PHE B 1 172 ? 1.062 21.828 11.047 1 94.38 172 PHE B O 1
ATOM 4184 N N . THR B 1 173 ? 2.412 23.5 10.461 1 98.06 173 THR B N 1
ATOM 4185 C CA . THR B 1 173 ? 2.146 24.391 11.586 1 98.06 173 THR B CA 1
ATOM 4186 C C . THR B 1 173 ? 2.096 25.844 11.117 1 98.06 173 THR B C 1
ATOM 4188 O O . THR B 1 173 ? 3.072 26.359 10.57 1 98.06 173 THR B O 1
ATOM 4191 N N . ALA B 1 174 ? 0.965 26.484 11.367 1 98.88 174 ALA B N 1
ATOM 4192 C CA . ALA B 1 174 ? 0.849 27.812 10.797 1 98.88 174 ALA B CA 1
ATOM 4193 C C . ALA B 1 174 ? -0.071 28.688 11.641 1 98.88 174 ALA B C 1
ATOM 4195 O O . ALA B 1 174 ? -0.833 28.188 12.469 1 98.88 174 ALA B O 1
ATOM 4196 N N . GLN B 1 175 ? 0.072 30 11.398 1 98.88 175 GLN B N 1
ATOM 4197 C CA . GLN B 1 175 ? -0.72 31.016 12.078 1 98.88 175 GLN B CA 1
ATOM 4198 C C . GLN B 1 175 ? -1.1 32.156 11.133 1 98.88 175 GLN B C 1
ATOM 4200 O O . GLN B 1 175 ? -0.26 32.656 10.367 1 98.88 175 GLN B O 1
ATOM 4205 N N . LYS B 1 176 ? -2.299 32.438 11.062 1 98.88 176 LYS B N 1
ATOM 4206 C CA . LYS B 1 176 ? -2.781 33.688 10.516 1 98.88 176 LYS B CA 1
ATOM 4207 C C . LYS B 1 176 ? -3.078 34.688 11.625 1 98.88 176 LYS B C 1
ATOM 4209 O O . LYS B 1 176 ? -4.035 34.531 12.383 1 98.88 176 LYS B O 1
ATOM 4214 N N . PRO B 1 177 ? -2.287 35.781 11.703 1 98.44 177 PRO B N 1
ATOM 4215 C CA . PRO B 1 177 ? -2.441 36.719 12.812 1 98.44 177 PRO B CA 1
ATOM 4216 C C . PRO B 1 177 ? -3.875 37.25 12.961 1 98.44 177 PRO B C 1
ATOM 4218 O O . PRO B 1 177 ? -4.508 37.625 11.969 1 98.44 177 PRO B O 1
ATOM 4221 N N . ASN B 1 178 ? -4.312 37.156 14.25 1 98.06 178 ASN B N 1
ATOM 4222 C CA . ASN B 1 178 ? -5.605 37.719 14.656 1 98.06 178 ASN B CA 1
ATOM 4223 C C . ASN B 1 178 ? -6.762 36.969 14 1 98.06 178 ASN B C 1
ATOM 4225 O O . ASN B 1 178 ? -7.844 37.5 13.812 1 98.06 178 ASN B O 1
ATOM 4229 N N . ALA B 1 179 ? -6.512 35.75 13.602 1 98.69 179 ALA B N 1
ATOM 4230 C CA . ALA B 1 179 ? -7.582 35 12.969 1 98.69 179 ALA B CA 1
ATOM 4231 C C . ALA B 1 179 ? -7.59 33.531 13.461 1 98.69 179 ALA B C 1
ATOM 4233 O O . ALA B 1 179 ? -8.562 33.094 14.078 1 98.69 179 ALA B O 1
ATOM 4234 N N . LEU B 1 180 ? -6.453 32.812 13.203 1 98.88 180 LEU B N 1
ATOM 4235 C CA . LEU B 1 180 ? -6.465 31.406 13.625 1 98.88 180 LEU B CA 1
ATOM 4236 C C . LEU B 1 180 ? -5.051 30.828 13.633 1 98.88 180 LEU B C 1
ATOM 4238 O O . LEU B 1 180 ? -4.133 31.422 13.055 1 98.88 180 LEU B O 1
ATOM 4242 N N . THR B 1 181 ? -4.867 29.766 14.352 1 98.94 181 THR B N 1
ATOM 4243 C CA . THR B 1 181 ? -3.723 28.859 14.305 1 98.94 181 THR B CA 1
ATOM 4244 C C . THR B 1 181 ? -4.145 27.469 13.836 1 98.94 181 THR B C 1
ATOM 4246 O O . THR B 1 181 ? -5.301 27.078 14.008 1 98.94 181 THR B O 1
ATOM 4249 N N . ILE B 1 182 ? -3.186 26.781 13.172 1 98.88 182 ILE B N 1
ATOM 4250 C CA . ILE B 1 182 ? -3.545 25.469 12.648 1 98.88 182 ILE B CA 1
ATOM 4251 C C . ILE B 1 182 ? -2.311 24.562 12.609 1 98.88 182 ILE B C 1
ATOM 4253 O O . ILE B 1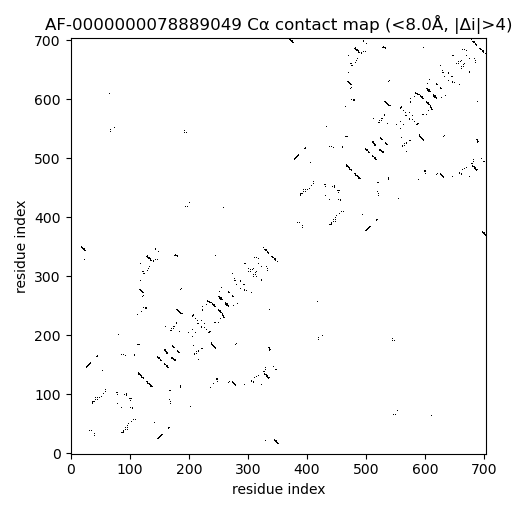 182 ? -1.214 25.031 12.273 1 98.88 182 ILE B O 1
ATOM 4257 N N . ASP B 1 183 ? -2.455 23.328 12.953 1 97.94 183 ASP B N 1
ATOM 4258 C CA . ASP B 1 183 ? -1.402 22.344 12.703 1 97.94 183 ASP B CA 1
ATOM 4259 C C . ASP B 1 183 ? -1.992 21 12.273 1 97.94 183 ASP B C 1
ATOM 4261 O O . ASP B 1 183 ? -3.213 20.859 12.164 1 97.94 183 ASP B O 1
ATOM 4265 N N . LEU B 1 184 ? -1.09 20.141 11.883 1 96 184 LEU B N 1
ATOM 4266 C CA . LEU B 1 184 ? -1.444 18.875 11.242 1 96 184 LEU B CA 1
ATOM 4267 C C . LEU B 1 184 ? -0.898 17.703 12.039 1 96 184 LEU B C 1
ATOM 4269 O O . LEU B 1 184 ? 0.259 17.719 12.469 1 96 184 LEU B O 1
ATOM 4273 N N . ASP B 1 185 ? -1.768 16.688 12.305 1 95.56 185 ASP B N 1
ATOM 4274 C CA . ASP B 1 185 ? -1.299 15.391 12.766 1 95.56 185 ASP B CA 1
ATOM 4275 C C . ASP B 1 185 ? -1.67 14.281 11.773 1 95.56 185 ASP B C 1
ATOM 4277 O O . ASP B 1 185 ? -2.721 14.352 11.133 1 95.56 185 ASP B O 1
ATOM 4281 N N . GLU B 1 186 ? -0.819 13.305 11.75 1 92.75 186 GLU B N 1
ATOM 4282 C CA . GLU B 1 186 ? -1.097 12.141 10.914 1 92.75 186 GLU B CA 1
ATOM 4283 C C . GLU B 1 186 ? -2.234 11.305 11.5 1 92.75 186 GLU B C 1
ATOM 4285 O O . GLU B 1 186 ? -2.287 11.078 12.703 1 92.75 186 GLU B O 1
ATOM 4290 N N . ARG B 1 187 ? -3.141 10.953 10.703 1 92.81 187 ARG B N 1
ATOM 4291 C CA . ARG B 1 187 ? -4.102 9.914 11.039 1 92.81 187 ARG B CA 1
ATOM 4292 C C . ARG B 1 187 ? -3.68 8.57 10.453 1 92.81 187 ARG B C 1
ATOM 4294 O O . ARG B 1 187 ? -3.922 8.297 9.273 1 92.81 187 ARG B O 1
ATOM 4301 N N . ASP B 1 188 ? -3.053 7.801 11.273 1 83.19 188 ASP B N 1
ATOM 4302 C CA . ASP B 1 188 ? -2.369 6.586 10.828 1 83.19 188 ASP B CA 1
ATOM 4303 C C . ASP B 1 188 ? -3.367 5.477 10.516 1 83.19 188 ASP B C 1
ATOM 4305 O O . ASP B 1 188 ? -3.479 4.504 11.273 1 83.19 188 ASP B O 1
ATOM 4309 N N . LYS B 1 189 ? -4.012 5.668 9.492 1 81.44 189 LYS B N 1
ATOM 4310 C CA . LYS B 1 189 ? -4.984 4.695 9.008 1 81.44 189 LYS B CA 1
ATOM 4311 C C . LYS B 1 189 ? -4.82 4.445 7.512 1 81.44 189 LYS B C 1
ATOM 4313 O O . LYS B 1 189 ? -4.281 5.289 6.793 1 81.44 189 LYS B O 1
ATOM 4318 N N . GLY B 1 190 ? -5.191 3.221 7.137 1 78.62 190 GLY B N 1
ATOM 4319 C CA . GLY B 1 190 ? -5.184 2.895 5.723 1 78.62 190 GLY B CA 1
ATOM 4320 C C . GLY B 1 190 ? -3.807 2.523 5.203 1 78.62 190 GLY B C 1
ATOM 4321 O O . GLY B 1 190 ? -2.941 2.102 5.973 1 78.62 190 GLY B O 1
ATOM 4322 N N . TYR B 1 191 ? -3.738 2.588 3.811 1 82.69 191 TYR B N 1
ATOM 4323 C CA . TYR B 1 191 ? -2.516 2.137 3.158 1 82.69 191 TYR B CA 1
ATOM 4324 C C . TYR B 1 191 ? -2.043 3.152 2.123 1 82.69 191 TYR B C 1
ATOM 4326 O O . TYR B 1 191 ? -2.844 3.922 1.59 1 82.69 191 TYR B O 1
ATOM 4334 N N . LEU B 1 192 ? -0.753 3.143 1.925 1 82.62 192 LEU B N 1
ATOM 4335 C CA . LEU B 1 192 ? -0.133 4.074 0.991 1 82.62 192 LEU B CA 1
ATOM 4336 C C . LEU B 1 192 ? -0.78 3.979 -0.386 1 82.62 192 LEU B C 1
ATOM 4338 O O . LEU B 1 192 ? -0.916 4.984 -1.086 1 82.62 192 LEU B O 1
ATOM 4342 N N . TRP B 1 193 ? -1.201 2.805 -0.798 1 86.06 193 TRP B N 1
ATOM 4343 C CA . TRP B 1 193 ? -1.802 2.643 -2.117 1 86.06 193 TRP B CA 1
ATOM 4344 C C . TRP B 1 193 ? -3.072 3.477 -2.244 1 86.06 193 TRP B C 1
ATOM 4346 O O . TRP B 1 193 ? -3.398 3.963 -3.328 1 86.06 193 TRP B O 1
ATOM 4356 N N . GLU B 1 194 ? -3.783 3.625 -1.19 1 87.94 194 GLU B N 1
ATOM 4357 C CA . GLU B 1 194 ? -4.977 4.465 -1.202 1 87.94 194 GLU B CA 1
ATOM 4358 C C . GLU B 1 194 ? -4.625 5.922 -1.496 1 87.94 194 GLU B C 1
ATOM 4360 O O . GLU B 1 194 ? -5.297 6.578 -2.293 1 87.94 194 GLU B O 1
ATOM 4365 N N . ASN B 1 195 ? -3.58 6.398 -0.882 1 88.19 195 ASN B N 1
ATOM 4366 C CA . ASN B 1 195 ? -3.1 7.754 -1.142 1 88.19 195 ASN B CA 1
ATOM 4367 C C . ASN B 1 195 ? -2.689 7.93 -2.602 1 88.19 195 ASN B C 1
ATOM 4369 O O . ASN B 1 195 ? -2.998 8.953 -3.215 1 88.19 195 ASN B O 1
ATOM 4373 N N . ILE B 1 196 ? -2.014 6.973 -3.105 1 85.44 196 ILE B N 1
ATOM 4374 C CA . ILE B 1 196 ? -1.521 7.031 -4.477 1 85.44 196 ILE B CA 1
ATOM 4375 C C . ILE B 1 196 ? -2.699 7.109 -5.445 1 85.44 196 ILE B C 1
ATOM 4377 O O . ILE B 1 196 ? -2.691 7.922 -6.375 1 85.44 196 ILE B O 1
ATOM 4381 N N . ILE B 1 197 ? -3.719 6.324 -5.23 1 88.25 197 ILE B N 1
ATOM 4382 C CA . ILE B 1 197 ? -4.867 6.273 -6.133 1 88.25 197 ILE B CA 1
ATOM 4383 C C . ILE B 1 197 ? -5.586 7.621 -6.121 1 88.25 197 ILE B C 1
ATOM 4385 O O . ILE B 1 197 ? -5.961 8.141 -7.172 1 88.25 197 ILE B O 1
ATOM 4389 N N . ILE B 1 198 ? -5.75 8.188 -4.961 1 88.62 198 ILE B N 1
ATOM 4390 C CA . ILE B 1 198 ? -6.41 9.484 -4.867 1 88.62 198 ILE B CA 1
ATOM 4391 C C . ILE B 1 198 ? -5.562 10.547 -5.566 1 88.62 198 ILE B C 1
ATOM 4393 O O . ILE B 1 198 ? -6.078 11.336 -6.363 1 88.62 198 ILE B O 1
ATOM 4397 N N . ALA B 1 199 ? -4.309 10.555 -5.293 1 86.25 199 ALA B N 1
ATOM 4398 C CA . ALA B 1 199 ? -3.404 11.547 -5.879 1 86.25 199 ALA B CA 1
ATOM 4399 C C . ALA B 1 199 ? -3.424 11.469 -7.402 1 86.25 199 ALA B C 1
ATOM 4401 O O . ALA B 1 199 ? -3.354 12.492 -8.078 1 86.25 199 ALA B O 1
ATOM 4402 N N . LEU B 1 200 ? -3.543 10.281 -7.93 1 84.62 200 LEU B N 1
ATOM 4403 C CA . LEU B 1 200 ? -3.459 10.07 -9.375 1 84.62 200 LEU B CA 1
ATOM 4404 C C . LEU B 1 200 ? -4.793 10.375 -10.047 1 84.62 200 LEU B C 1
ATOM 4406 O O . LEU B 1 200 ? -4.828 10.883 -11.164 1 84.62 200 LEU B O 1
ATOM 4410 N N . LEU B 1 201 ? -5.902 10.07 -9.328 1 88.75 201 LEU B N 1
ATOM 4411 C CA . LEU B 1 201 ? -7.145 9.969 -10.094 1 88.75 201 LEU B CA 1
ATOM 4412 C C . LEU B 1 201 ? -8.156 11.016 -9.625 1 88.75 201 LEU B C 1
ATOM 4414 O O . LEU B 1 201 ? -9.156 11.266 -10.305 1 88.75 201 LEU B O 1
ATOM 4418 N N . ASN B 1 202 ? -7.945 11.5 -8.438 1 89.81 202 ASN B N 1
ATOM 4419 C CA . ASN B 1 202 ? -8.805 12.578 -7.973 1 89.81 202 ASN B CA 1
ATOM 4420 C C . ASN B 1 202 ? -8.148 13.938 -8.148 1 89.81 202 ASN B C 1
ATOM 4422 O O . ASN B 1 202 ? -7.402 14.398 -7.281 1 89.81 202 ASN B O 1
ATOM 4426 N N . LYS B 1 203 ? -8.508 14.641 -9.125 1 88.06 203 LYS B N 1
ATOM 4427 C CA . LYS B 1 203 ? -7.863 15.891 -9.508 1 88.06 203 LYS B CA 1
ATOM 4428 C C . LYS B 1 203 ? -8.195 17 -8.508 1 88.06 203 LYS B C 1
ATOM 4430 O O . LYS B 1 203 ? -7.535 18.047 -8.484 1 88.06 203 LYS B O 1
ATOM 4435 N N . LYS B 1 204 ? -9.148 16.766 -7.734 1 91.31 204 LYS B N 1
ATOM 4436 C CA . LYS B 1 204 ? -9.555 17.781 -6.762 1 91.31 204 LYS B CA 1
ATOM 4437 C C . LYS B 1 204 ? -8.805 17.609 -5.445 1 91.31 204 LYS B C 1
ATOM 4439 O O . LYS B 1 204 ? -8.836 18.5 -4.59 1 91.31 204 LYS B O 1
ATOM 4444 N N . ALA B 1 205 ? -8.242 16.5 -5.277 1 91.69 205 ALA B N 1
ATOM 4445 C CA . ALA B 1 205 ? -7.59 16.219 -4 1 91.69 205 ALA B CA 1
ATOM 4446 C C . ALA B 1 205 ? -6.27 16.984 -3.885 1 91.69 205 ALA B C 1
ATOM 4448 O O . ALA B 1 205 ? -5.531 17.109 -4.863 1 91.69 205 ALA B O 1
ATOM 4449 N N . VAL B 1 206 ? -5.988 17.469 -2.678 1 92.5 206 VAL B N 1
ATOM 4450 C CA . VAL B 1 206 ? -4.766 18.234 -2.432 1 92.5 206 VAL B CA 1
ATOM 4451 C C . VAL B 1 206 ? -3.992 17.609 -1.275 1 92.5 206 VAL B C 1
ATOM 4453 O O . VAL B 1 206 ? -4.578 16.938 -0.419 1 92.5 206 VAL B O 1
ATOM 4456 N N . PRO B 1 207 ? -2.607 17.844 -1.277 1 93 207 PRO B N 1
ATOM 4457 C CA . PRO B 1 207 ? -1.857 17.438 -0.086 1 93 207 PRO B CA 1
ATOM 4458 C C . PRO B 1 207 ? -2.348 18.125 1.183 1 93 207 PRO B C 1
ATOM 4460 O O . PRO B 1 207 ? -2.754 19.297 1.137 1 93 207 PRO B O 1
ATOM 4463 N N . VAL B 1 208 ? -2.264 17.484 2.252 1 94.62 208 VAL B N 1
ATOM 4464 C CA . VAL B 1 208 ? -2.832 17.969 3.502 1 94.62 208 VAL B CA 1
ATOM 4465 C C . VAL B 1 208 ? -2.104 19.234 3.939 1 94.62 208 VAL B C 1
ATOM 4467 O O . VAL B 1 208 ? -2.721 20.172 4.461 1 94.62 208 VAL B O 1
ATOM 4470 N N . SER B 1 209 ? -0.83 19.328 3.727 1 95.69 209 SER B N 1
ATOM 4471 C CA . SER B 1 209 ? -0.052 20.5 4.133 1 95.69 209 SER B CA 1
ATOM 4472 C C . SER B 1 209 ? -0.34 21.688 3.232 1 95.69 209 SER B C 1
ATOM 4474 O O . SER B 1 209 ? -0.209 22.844 3.658 1 95.69 209 SER B O 1
ATOM 4476 N N . PHE B 1 210 ? -0.679 21.422 1.968 1 96 210 PHE B N 1
ATOM 4477 C CA . PHE B 1 210 ? -1.029 22.5 1.051 1 96 210 PHE B CA 1
ATOM 4478 C C . PHE B 1 210 ? -2.322 23.172 1.483 1 96 210 PHE B C 1
ATOM 4480 O O . PHE B 1 210 ? -2.475 24.391 1.328 1 96 210 PHE B O 1
ATOM 4487 N N . GLU B 1 211 ? -3.201 22.391 1.985 1 96.81 211 GLU B N 1
ATOM 4488 C CA . GLU B 1 211 ? -4.469 22.953 2.439 1 96.81 211 GLU B CA 1
ATOM 4489 C C . GLU B 1 211 ? -4.262 23.906 3.604 1 96.81 211 GLU B C 1
ATOM 4491 O O . GLU B 1 211 ? -4.926 24.953 3.686 1 96.81 211 GLU B O 1
ATOM 4496 N N . ILE B 1 212 ? -3.387 23.609 4.461 1 97.81 212 ILE B N 1
ATOM 4497 C CA . ILE B 1 212 ? -3.08 24.5 5.57 1 97.81 212 ILE B CA 1
ATOM 4498 C C . ILE B 1 212 ? -2.568 25.844 5.027 1 97.81 212 ILE B C 1
ATOM 4500 O O . ILE B 1 212 ? -3.008 26.906 5.465 1 97.81 212 ILE B O 1
ATOM 4504 N N . ARG B 1 213 ? -1.651 25.75 4.137 1 97.88 213 ARG B N 1
ATOM 4505 C CA . ARG B 1 213 ? -1.118 26.969 3.553 1 97.88 213 ARG B CA 1
ATOM 4506 C C . ARG B 1 213 ? -2.221 27.781 2.875 1 97.88 213 ARG B C 1
ATOM 4508 O O . ARG B 1 213 ? -2.254 29.016 2.982 1 97.88 213 ARG B O 1
ATOM 4515 N N . LYS B 1 214 ? -3.053 27.125 2.162 1 97.69 214 LYS B N 1
ATOM 4516 C CA . LYS B 1 214 ? -4.18 27.812 1.533 1 97.69 214 LYS B CA 1
ATOM 4517 C C . LYS B 1 214 ? -5.043 28.516 2.572 1 97.69 214 LYS B C 1
ATOM 4519 O O . LYS B 1 214 ? -5.422 29.672 2.387 1 97.69 214 LYS B O 1
ATOM 4524 N N . ILE B 1 215 ? -5.367 27.875 3.602 1 98.62 215 ILE B N 1
ATOM 4525 C CA . ILE B 1 215 ? -6.227 28.406 4.648 1 98.62 215 ILE B CA 1
ATOM 4526 C C . ILE B 1 215 ? -5.633 29.703 5.191 1 98.62 215 ILE B C 1
ATOM 4528 O O . ILE B 1 215 ? -6.309 30.734 5.223 1 98.62 215 ILE B O 1
ATOM 4532 N N . VAL B 1 216 ? -4.391 29.719 5.551 1 98.75 216 VAL B N 1
ATOM 4533 C CA . VAL B 1 216 ? -3.826 30.875 6.254 1 98.75 216 VAL B CA 1
ATOM 4534 C C . VAL B 1 216 ? -3.479 31.969 5.25 1 98.75 216 VAL B C 1
ATOM 4536 O O . VAL B 1 216 ? -3.316 33.125 5.625 1 98.75 216 VAL B O 1
ATOM 4539 N N . SER B 1 217 ? -3.354 31.625 4.012 1 98.06 217 SER B N 1
ATOM 4540 C CA . SER B 1 217 ? -3.004 32.625 2.998 1 98.06 217 SER B CA 1
ATOM 4541 C C . SER B 1 217 ? -4.246 33.312 2.449 1 98.06 217 SER B C 1
ATOM 4543 O O . SER B 1 217 ? -4.145 34.312 1.77 1 98.06 217 SER B O 1
ATOM 4545 N N . THR B 1 218 ? -5.359 32.75 2.703 1 97.88 218 THR B N 1
ATOM 4546 C CA . THR B 1 218 ? -6.598 33.281 2.131 1 97.88 218 THR B CA 1
ATOM 4547 C C . THR B 1 218 ? -7.027 34.562 2.85 1 97.88 218 THR B C 1
ATOM 4549 O O . THR B 1 218 ? -7.152 34.562 4.078 1 97.88 218 THR B O 1
ATOM 4552 N N . GLU B 1 219 ? -7.297 35.531 2.074 1 97 219 GLU B N 1
ATOM 4553 C CA . GLU B 1 219 ? -7.73 36.812 2.627 1 97 219 GLU B CA 1
ATOM 4554 C C . GLU B 1 219 ? -9.078 36.688 3.33 1 97 219 GLU B C 1
ATOM 4556 O O . GLU B 1 219 ? -10 36.031 2.807 1 97 219 GLU B O 1
ATOM 4561 N N . GLY B 1 220 ? -9.141 37.219 4.48 1 97.31 220 GLY B N 1
ATOM 4562 C CA . GLY B 1 220 ? -10.398 37.281 5.211 1 97.31 220 GLY B CA 1
ATOM 4563 C C . GLY B 1 220 ? -10.75 35.969 5.875 1 97.31 220 GLY B C 1
ATOM 4564 O O . GLY B 1 220 ? -11.836 35.812 6.438 1 97.31 220 GLY B O 1
ATOM 4565 N N . MET B 1 221 ? -9.93 35 5.836 1 98.38 221 MET B N 1
ATOM 4566 C CA . MET B 1 221 ? -10.188 33.719 6.473 1 98.38 221 MET B CA 1
ATOM 4567 C C . MET B 1 221 ? -10.352 33.875 7.98 1 98.38 221 MET B C 1
ATOM 4569 O O . MET B 1 221 ? -9.594 34.625 8.617 1 98.38 221 MET B O 1
ATOM 4573 N N . ASP B 1 222 ? -11.344 33.188 8.508 1 98.31 222 ASP B N 1
ATOM 4574 C CA . ASP B 1 222 ? -11.531 33.125 9.953 1 98.31 222 ASP B CA 1
ATOM 4575 C C . ASP B 1 222 ? -11.742 31.703 10.43 1 98.31 222 ASP B C 1
ATOM 4577 O O . ASP B 1 222 ? -11.703 30.766 9.633 1 98.31 222 ASP B O 1
ATOM 4581 N N . PHE B 1 223 ? -11.977 31.594 11.695 1 98.62 223 PHE B N 1
ATOM 4582 C CA . PHE B 1 223 ? -12.047 30.297 12.359 1 98.62 223 PHE B CA 1
ATOM 4583 C C . PHE B 1 223 ? -13.172 29.453 11.766 1 98.62 223 PHE B C 1
ATOM 4585 O O . PHE B 1 223 ? -12.953 28.312 11.375 1 98.62 223 PHE B O 1
ATOM 4592 N N . GLN B 1 224 ? -14.297 29.969 11.648 1 98.56 224 GLN B N 1
ATOM 4593 C CA . GLN B 1 224 ? -15.461 29.203 11.188 1 98.56 224 GLN B CA 1
ATOM 4594 C C . GLN B 1 224 ? -15.32 28.812 9.727 1 98.56 224 GLN B C 1
ATOM 4596 O O . GLN B 1 224 ? -15.609 27.672 9.352 1 98.56 224 GLN B O 1
ATOM 4601 N N . ARG B 1 225 ? -14.906 29.75 8.938 1 98.62 225 ARG B N 1
ATOM 4602 C CA . ARG B 1 225 ? -14.703 29.469 7.523 1 98.62 225 ARG B CA 1
ATOM 4603 C C . ARG B 1 225 ? -13.625 28.406 7.332 1 98.62 225 ARG B C 1
ATOM 4605 O O . ARG B 1 225 ? -13.758 27.531 6.469 1 98.62 225 ARG B O 1
ATOM 4612 N N . ALA B 1 226 ? -12.602 28.469 8.094 1 98.88 226 ALA B N 1
ATOM 4613 C CA . ALA B 1 226 ? -11.531 27.469 8.023 1 98.88 226 ALA B CA 1
ATOM 4614 C C . ALA B 1 226 ? -12.055 26.062 8.32 1 98.88 226 ALA B C 1
ATOM 4616 O O . ALA B 1 226 ? -11.766 25.125 7.582 1 98.88 226 ALA B O 1
ATOM 4617 N N . ILE B 1 227 ? -12.844 25.938 9.375 1 98.81 227 ILE B N 1
ATOM 4618 C CA . ILE B 1 227 ? -13.383 24.641 9.758 1 98.81 227 ILE B CA 1
ATOM 4619 C C . ILE B 1 227 ? -14.25 24.094 8.633 1 98.81 227 ILE B C 1
ATOM 4621 O O . ILE B 1 227 ? -14.188 22.906 8.312 1 98.81 227 ILE B O 1
ATOM 4625 N N . HIS B 1 228 ? -15.008 24.969 8.078 1 98.62 228 HIS B N 1
ATOM 4626 C CA . HIS B 1 228 ? -15.867 24.547 6.977 1 98.62 228 HIS B CA 1
ATOM 4627 C C . HIS B 1 228 ? -15.031 24.016 5.805 1 98.62 228 HIS B C 1
ATOM 4629 O O . HIS B 1 228 ? -15.312 22.938 5.277 1 98.62 228 HIS B O 1
ATOM 4635 N N . GLU B 1 229 ? -14.062 24.75 5.375 1 98.38 229 GLU B N 1
ATOM 4636 C CA . GLU B 1 229 ? -13.211 24.359 4.254 1 98.38 229 GLU B CA 1
ATOM 4637 C C . GLU B 1 229 ? -12.469 23.062 4.559 1 98.38 229 GLU B C 1
ATOM 4639 O O . GLU B 1 229 ? -12.43 22.156 3.729 1 98.38 229 GLU B O 1
ATOM 4644 N N . LEU B 1 230 ? -11.93 22.953 5.75 1 98.69 230 LEU B N 1
ATOM 4645 C CA . LEU B 1 230 ? -11.164 21.781 6.145 1 98.69 230 LEU B CA 1
ATOM 4646 C C . LEU B 1 230 ? -12.047 20.547 6.219 1 98.69 230 LEU B C 1
ATOM 4648 O O . LEU B 1 230 ? -11.57 19.422 6.051 1 98.69 230 LEU B O 1
ATOM 4652 N N . SER B 1 231 ? -13.32 20.766 6.473 1 98.56 231 SER B N 1
ATOM 4653 C CA . SER B 1 231 ? -14.25 19.641 6.641 1 98.56 231 SER B CA 1
ATOM 4654 C C . SER B 1 231 ? -14.758 19.141 5.293 1 98.56 231 SER B C 1
ATOM 4656 O O . SER B 1 231 ? -15.383 18.094 5.215 1 98.56 231 SER B O 1
ATOM 4658 N N . THR B 1 232 ? -14.445 19.859 4.184 1 97.88 232 THR B N 1
ATOM 4659 C CA . THR B 1 232 ? -15.109 19.516 2.934 1 97.88 232 THR B CA 1
ATOM 4660 C C . THR B 1 232 ? -14.086 19.234 1.836 1 97.88 232 THR B C 1
ATOM 4662 O O . THR B 1 232 ? -14.398 18.594 0.838 1 97.88 232 THR B O 1
ATOM 4665 N N . VAL B 1 233 ? -12.883 19.688 1.992 1 97.38 233 VAL B N 1
ATOM 4666 C CA . VAL B 1 233 ? -11.852 19.578 0.967 1 97.38 233 VAL B CA 1
ATOM 4667 C C . VAL B 1 233 ? -11.5 18.109 0.745 1 97.38 233 VAL B C 1
ATOM 4669 O O . VAL B 1 233 ? -11.539 17.312 1.68 1 97.38 233 VAL B O 1
ATOM 4672 N N . SER B 1 234 ? -11.227 17.734 -0.531 1 95.38 234 SER B N 1
ATOM 4673 C CA . SER B 1 234 ? -10.68 16.406 -0.836 1 95.38 234 SER B CA 1
ATOM 4674 C C . SER B 1 234 ? -9.18 16.359 -0.573 1 95.38 234 SER B C 1
ATOM 4676 O O . SER B 1 234 ? -8.43 17.203 -1.073 1 95.38 234 SER B O 1
ATOM 4678 N N . LEU B 1 235 ? -8.82 15.367 0.22 1 94.12 235 LEU B N 1
ATOM 4679 C CA . LEU B 1 235 ? -7.422 15.273 0.635 1 94.12 235 LEU B CA 1
ATOM 4680 C C . LEU B 1 235 ? -6.777 14 0.1 1 94.12 235 LEU B C 1
ATOM 4682 O O . LEU B 1 235 ? -7.465 13 -0.116 1 94.12 235 LEU B O 1
ATOM 4686 N N . ILE B 1 236 ? -5.512 14.062 -0.062 1 90.31 236 ILE B N 1
ATOM 4687 C CA . ILE B 1 236 ? -4.77 12.906 -0.553 1 90.31 236 ILE B CA 1
ATOM 4688 C C . ILE B 1 236 ? -4.609 11.883 0.569 1 90.31 236 ILE B C 1
ATOM 4690 O O . ILE B 1 236 ? -4.66 10.672 0.326 1 90.31 236 ILE B O 1
ATOM 4694 N N . ALA B 1 237 ? -4.48 12.367 1.78 1 92 237 ALA B N 1
ATOM 4695 C CA . ALA B 1 237 ? -4.277 11.492 2.932 1 92 237 ALA B CA 1
ATOM 4696 C C . ALA B 1 237 ? -5.227 11.852 4.07 1 92 237 ALA B C 1
ATOM 4698 O O . ALA B 1 237 ? -5.723 12.984 4.141 1 92 237 ALA B O 1
ATOM 4699 N N . ASP B 1 238 ? -5.453 10.852 4.957 1 93.25 238 ASP B N 1
ATOM 4700 C CA . ASP B 1 238 ? -6.176 11.117 6.195 1 93.25 238 ASP B CA 1
ATOM 4701 C C . ASP B 1 238 ? -5.336 11.969 7.148 1 93.25 238 ASP B C 1
ATOM 4703 O O . ASP B 1 238 ? -4.109 11.875 7.152 1 93.25 238 ASP B O 1
ATOM 4707 N N . CYS B 1 239 ? -6.066 12.766 7.945 1 95.44 239 CYS B N 1
ATOM 4708 C CA . CYS B 1 239 ? -5.293 13.609 8.859 1 95.44 239 CYS B CA 1
ATOM 4709 C C . CYS B 1 239 ? -6.184 14.188 9.953 1 95.44 239 CYS B C 1
ATOM 4711 O O . CYS B 1 239 ? -7.395 13.969 9.953 1 95.44 239 CYS B O 1
ATOM 4713 N N . TYR B 1 240 ? -5.523 14.781 10.914 1 97.38 240 TYR B N 1
ATOM 4714 C CA . TYR B 1 240 ? -6.164 15.664 11.883 1 97.38 240 TYR B CA 1
ATOM 4715 C C . TYR B 1 240 ? -5.734 17.109 11.68 1 97.38 240 TYR B C 1
ATOM 4717 O O . TYR B 1 240 ? -4.543 17.422 11.703 1 97.38 240 TYR B O 1
ATOM 4725 N N . TYR B 1 241 ? -6.672 17.938 11.492 1 98.38 241 TYR B N 1
ATOM 4726 C CA . TYR B 1 241 ? -6.395 19.375 11.578 1 98.38 241 TYR B CA 1
ATOM 4727 C C . TYR B 1 241 ? -6.777 19.922 12.945 1 98.38 241 TYR B C 1
ATOM 4729 O O . TYR B 1 241 ? -7.922 19.781 13.383 1 98.38 241 TYR B O 1
ATOM 4737 N N . ILE B 1 242 ? -5.883 20.547 13.578 1 98.88 242 ILE B N 1
ATOM 4738 C CA . ILE B 1 242 ? -6.145 21.203 14.844 1 98.88 242 ILE B CA 1
ATOM 4739 C C . ILE B 1 242 ? -6.113 22.719 14.648 1 98.88 242 ILE B C 1
ATOM 4741 O O . ILE B 1 242 ? -5.125 23.266 14.148 1 98.88 242 ILE B O 1
ATOM 4745 N N . VAL B 1 243 ? -7.199 23.328 15.055 1 98.94 243 VAL B N 1
ATOM 4746 C CA . VAL B 1 243 ? -7.336 24.75 14.766 1 98.94 243 VAL B CA 1
ATOM 4747 C C . VAL B 1 243 ? -7.684 25.516 16.047 1 98.94 243 VAL B C 1
ATOM 4749 O O . VAL B 1 243 ? -8.5 25.047 16.859 1 98.94 243 VAL B O 1
ATOM 4752 N N . GLY B 1 244 ? -7.059 26.625 16.297 1 98.94 244 GLY B N 1
ATOM 4753 C CA . GLY B 1 244 ? -7.391 27.562 17.344 1 98.94 244 GLY B CA 1
ATOM 4754 C C . GLY B 1 244 ? -7.789 28.938 16.812 1 98.94 244 GLY B C 1
ATOM 4755 O O . GLY B 1 244 ? -7.152 29.453 15.891 1 98.94 244 GLY B O 1
ATOM 4756 N N . GLY B 1 245 ? -8.828 29.469 17.328 1 98.81 245 GLY B N 1
ATOM 4757 C CA . GLY B 1 245 ? -9.297 30.781 16.938 1 98.81 245 GLY B CA 1
ATOM 4758 C C . GLY B 1 245 ? -8.93 31.875 17.922 1 98.81 245 GLY B C 1
ATOM 4759 O O . GLY B 1 245 ? -7.914 31.766 18.625 1 98.81 245 GLY B O 1
ATOM 4760 N N . ILE B 1 246 ? -9.742 33.031 17.906 1 98.69 246 ILE B N 1
ATOM 4761 C CA . ILE B 1 246 ? -9.391 34.188 18.703 1 98.69 246 ILE B CA 1
ATOM 4762 C C . ILE B 1 246 ? -10.469 34.469 19.75 1 98.69 246 ILE B C 1
ATOM 4764 O O . ILE B 1 246 ? -10.391 35.438 20.5 1 98.69 246 ILE B O 1
ATOM 4768 N N . LYS B 1 247 ? -11.484 33.656 19.812 1 98.44 247 LYS B N 1
ATOM 4769 C CA . LYS B 1 247 ? -12.57 33.781 20.781 1 98.44 247 LYS B CA 1
ATOM 4770 C C . LYS B 1 247 ? -12.68 32.531 21.641 1 98.44 247 LYS B C 1
ATOM 4772 O O . LYS B 1 247 ? -12.211 31.453 21.266 1 98.44 247 LYS B O 1
ATOM 4777 N N . PRO B 1 248 ? -13.312 32.719 22.812 1 98.31 248 PRO B N 1
ATOM 4778 C CA . PRO B 1 248 ? -13.523 31.547 23.672 1 98.31 248 PRO B CA 1
ATOM 4779 C C . PRO B 1 248 ? -14.18 30.375 22.938 1 98.31 248 PRO B C 1
ATOM 4781 O O . PRO B 1 248 ? -15.07 30.594 22.125 1 98.31 248 PRO B O 1
ATOM 4784 N N . ASP B 1 249 ? -13.641 29.172 23.188 1 98.56 249 ASP B N 1
ATOM 4785 C CA . ASP B 1 249 ? -14.156 27.891 22.719 1 98.56 249 ASP B CA 1
ATOM 4786 C C . ASP B 1 249 ? -13.82 27.656 21.25 1 98.56 249 ASP B C 1
ATOM 4788 O O . ASP B 1 249 ? -14.266 26.672 20.641 1 98.56 249 ASP B O 1
ATOM 4792 N N . GLN B 1 250 ? -13.016 28.594 20.703 1 98.81 250 GLN B N 1
ATOM 4793 C CA . GLN B 1 250 ? -12.602 28.391 19.328 1 98.81 250 GLN B CA 1
ATOM 4794 C C . GLN B 1 250 ? -11.352 27.516 19.25 1 98.81 250 GLN B C 1
ATOM 4796 O O . GLN B 1 250 ? -10.297 27.969 18.781 1 98.81 250 GLN B O 1
ATOM 4801 N N . GLY B 1 251 ? -11.445 26.312 19.656 1 98.88 251 GLY B N 1
ATOM 4802 C CA . GLY B 1 251 ? -10.508 25.219 19.5 1 98.88 251 GLY B CA 1
ATOM 4803 C C . GLY B 1 251 ? -11.148 23.938 18.984 1 98.88 251 GLY B C 1
ATOM 4804 O O . GLY B 1 251 ? -12.219 23.547 19.453 1 98.88 251 GLY B O 1
ATOM 4805 N N . VAL B 1 252 ? -10.531 23.344 17.984 1 98.94 252 VAL B N 1
ATOM 4806 C CA . VAL B 1 252 ? -11.219 22.219 17.375 1 98.94 252 VAL B CA 1
ATOM 4807 C C . VAL B 1 252 ? -10.195 21.25 16.781 1 98.94 252 VAL B C 1
ATOM 4809 O O . VAL B 1 252 ? -9.094 21.656 16.406 1 98.94 252 VAL B O 1
ATOM 4812 N N . VAL B 1 253 ? -10.523 20 16.781 1 98.88 253 VAL B N 1
ATOM 4813 C CA . VAL B 1 253 ? -9.859 18.969 16 1 98.88 253 VAL B CA 1
ATOM 4814 C C . VAL B 1 253 ? -10.797 18.469 14.906 1 98.88 253 VAL B C 1
ATOM 4816 O O . VAL B 1 253 ? -11.859 17.906 15.203 1 98.88 253 VAL B O 1
ATOM 4819 N N . VAL B 1 254 ? -10.422 18.719 13.711 1 98.81 254 VAL B N 1
ATOM 4820 C CA . VAL B 1 254 ? -11.164 18.156 12.578 1 98.81 254 VAL B CA 1
ATOM 4821 C C . VAL B 1 254 ? -10.523 16.844 12.133 1 98.81 254 VAL B C 1
ATOM 4823 O O . VAL B 1 254 ? -9.43 16.844 11.562 1 98.81 254 VAL B O 1
ATOM 4826 N N . THR B 1 255 ? -11.188 15.719 12.391 1 98.56 255 THR B N 1
ATOM 4827 C CA . THR B 1 255 ? -10.734 14.406 11.961 1 98.56 255 THR B CA 1
ATOM 4828 C C . THR B 1 255 ? -11.188 14.109 10.539 1 98.56 255 THR B C 1
ATOM 4830 O O . THR B 1 255 ? -12.391 14.016 10.266 1 98.56 255 THR B O 1
ATOM 4833 N N . ARG B 1 256 ? -10.164 13.891 9.703 1 96.81 256 ARG B N 1
ATOM 4834 C CA . ARG B 1 256 ? -10.484 13.781 8.281 1 96.81 256 ARG B CA 1
ATOM 4835 C C . ARG B 1 256 ? -10.109 12.406 7.742 1 96.81 256 ARG B C 1
ATOM 4837 O O . ARG B 1 256 ? -9.008 11.914 7.98 1 96.81 256 ARG B O 1
ATOM 4844 N N . ASN B 1 257 ? -11.133 11.828 7.059 1 94.81 257 ASN B N 1
ATOM 4845 C CA . ASN B 1 257 ? -10.789 10.891 5.996 1 94.81 257 ASN B CA 1
ATOM 4846 C C . ASN B 1 257 ? -10.352 11.617 4.723 1 94.81 257 ASN B C 1
ATOM 4848 O O . ASN B 1 257 ? -10.352 12.852 4.68 1 94.81 257 ASN B O 1
ATOM 4852 N N . ARG B 1 258 ? -10.023 10.922 3.754 1 93.44 258 ARG B N 1
ATOM 4853 C CA . ARG B 1 258 ? -9.555 11.562 2.527 1 93.44 258 ARG B CA 1
ATOM 4854 C C . ARG B 1 258 ? -10.68 12.359 1.866 1 93.44 258 ARG B C 1
ATOM 4856 O O . ARG B 1 258 ? -10.477 13.508 1.464 1 93.44 258 ARG B O 1
ATOM 4863 N N . LEU B 1 259 ? -11.875 11.805 1.878 1 94.44 259 LEU B N 1
ATOM 4864 C CA . LEU B 1 259 ? -12.93 12.453 1.106 1 94.44 259 LEU B CA 1
ATOM 4865 C C . LEU B 1 259 ? -14.117 12.812 1.998 1 94.44 259 LEU B C 1
ATOM 4867 O O . LEU B 1 259 ? -15.156 13.258 1.508 1 94.44 259 LEU B O 1
ATOM 4871 N N . SER B 1 260 ? -14.008 12.594 3.238 1 95.44 260 SER B N 1
ATOM 4872 C CA . SER B 1 260 ? -15.086 12.914 4.168 1 95.44 260 SER B CA 1
ATOM 4873 C C . SER B 1 260 ? -14.539 13.281 5.543 1 95.44 260 SER B C 1
ATOM 4875 O O . SER B 1 260 ? -13.359 13.086 5.824 1 95.44 260 SER B O 1
ATOM 4877 N N . THR B 1 261 ? -15.453 13.852 6.328 1 98.06 261 THR B N 1
ATOM 4878 C CA . THR B 1 261 ? -15.109 14.18 7.707 1 98.06 261 THR B CA 1
ATOM 4879 C C . THR B 1 261 ? -15.609 13.102 8.664 1 98.06 261 THR B C 1
ATOM 4881 O O . THR B 1 261 ? -16.781 12.727 8.633 1 98.06 261 THR B O 1
ATOM 4884 N N . ALA B 1 262 ? -14.734 12.594 9.453 1 97.5 262 ALA B N 1
ATOM 4885 C CA . ALA B 1 262 ? -15.102 11.555 10.406 1 97.5 262 ALA B CA 1
ATOM 4886 C C . ALA B 1 262 ? -15.648 12.164 11.695 1 97.5 262 ALA B C 1
ATOM 4888 O O . ALA B 1 262 ? -16.531 11.586 12.336 1 97.5 262 ALA B O 1
ATOM 4889 N N . ASP B 1 263 ? -15.062 13.32 12.109 1 98.62 263 ASP B N 1
ATOM 4890 C CA . ASP B 1 263 ? -15.477 13.945 13.359 1 98.62 263 ASP B CA 1
ATOM 4891 C C . ASP B 1 263 ? -15.008 15.398 13.43 1 98.62 263 ASP B C 1
ATOM 4893 O O . ASP B 1 263 ? -13.992 15.758 12.836 1 98.62 263 ASP B O 1
ATOM 4897 N N . VAL B 1 264 ? -15.75 16.234 14.07 1 98.75 264 VAL B N 1
ATOM 4898 C CA . VAL B 1 264 ? -15.383 17.594 14.461 1 98.75 264 VAL B CA 1
ATOM 4899 C C . VAL B 1 264 ? -15.508 17.734 15.977 1 98.75 264 VAL B C 1
ATOM 4901 O O . VAL B 1 264 ? -16.609 17.859 16.5 1 98.75 264 VAL B O 1
ATOM 4904 N N . TRP B 1 265 ? -14.359 17.75 16.641 1 98.81 265 TRP B N 1
ATOM 4905 C CA . TRP B 1 265 ? -14.266 17.734 18.094 1 98.81 265 TRP B CA 1
ATOM 4906 C C . TRP B 1 265 ? -13.875 19.109 18.641 1 98.81 265 TRP B C 1
ATOM 4908 O O . TRP B 1 265 ? -12.766 19.578 18.391 1 98.81 265 TRP B O 1
ATOM 4918 N N . ARG B 1 266 ? -14.75 19.75 19.469 1 98.75 266 ARG B N 1
ATOM 4919 C CA . ARG B 1 266 ? -14.578 21.156 19.828 1 98.75 266 ARG B CA 1
ATOM 4920 C C . ARG B 1 266 ? -14.344 21.312 21.328 1 98.75 266 ARG B C 1
ATOM 4922 O O . ARG B 1 266 ? -14.812 20.484 22.109 1 98.75 266 ARG B O 1
ATOM 4929 N N . LEU B 1 267 ? -13.656 22.422 21.656 1 98.81 267 LEU B N 1
ATOM 4930 C CA . LEU B 1 267 ? -13.625 22.859 23.047 1 98.81 267 LEU B CA 1
ATOM 4931 C C . LEU B 1 267 ? -15.023 23.188 23.547 1 98.81 267 LEU B C 1
ATOM 4933 O O . LEU B 1 267 ? -15.883 23.609 22.766 1 98.81 267 LEU B O 1
ATOM 4937 N N . ASP B 1 268 ? -15.195 22.938 24.703 1 98.44 268 ASP B N 1
ATOM 4938 C CA . ASP B 1 268 ? -16.391 23.312 25.469 1 98.44 268 ASP B CA 1
ATOM 4939 C C . ASP B 1 268 ? -16.047 23.562 26.938 1 98.44 268 ASP B C 1
ATOM 4941 O O . ASP B 1 268 ? -16.312 22.734 27.797 1 98.44 268 ASP B O 1
ATOM 4945 N N . ALA B 1 269 ? -15.523 24.75 27.172 1 97.12 269 ALA B N 1
ATOM 4946 C CA . ALA B 1 269 ? -14.977 25.062 28.484 1 97.12 269 ALA B CA 1
ATOM 4947 C C . ALA B 1 269 ? -16.062 25 29.562 1 97.12 269 ALA B C 1
ATOM 4949 O O . ALA B 1 269 ? -15.789 24.609 30.703 1 97.12 269 ALA B O 1
ATOM 4950 N N . ALA B 1 270 ? -17.234 25.391 29.234 1 96.62 270 ALA B N 1
ATOM 4951 C CA . ALA B 1 270 ? -18.344 25.375 30.188 1 96.62 270 ALA B CA 1
ATOM 4952 C C . ALA B 1 270 ? -18.609 23.969 30.688 1 96.62 270 ALA B C 1
ATOM 4954 O O . ALA B 1 270 ? -19.062 23.781 31.828 1 96.62 270 ALA B O 1
ATOM 4955 N N . LYS B 1 271 ? -18.297 23 29.922 1 97.38 271 LYS B N 1
ATOM 4956 C CA . LYS B 1 271 ? -18.5 21.609 30.312 1 97.38 271 LYS B CA 1
ATOM 4957 C C . LYS B 1 271 ? -17.203 20.969 30.781 1 97.38 271 LYS B C 1
ATOM 4959 O O . LYS B 1 271 ? -17.109 19.75 30.859 1 97.38 271 LYS B O 1
ATOM 4964 N N . GLY B 1 272 ? -16.203 21.75 30.906 1 96.81 272 GLY B N 1
ATOM 4965 C CA . GLY B 1 272 ? -14.945 21.281 31.469 1 96.81 272 GLY B CA 1
ATOM 4966 C C . GLY B 1 272 ? -13.938 20.859 30.406 1 96.81 272 GLY B C 1
ATOM 4967 O O . GLY B 1 272 ? -12.828 20.438 30.734 1 96.81 272 GLY B O 1
ATOM 4968 N N . ARG B 1 273 ? -14.297 20.922 29.156 1 98.56 273 ARG B N 1
ATOM 4969 C CA . ARG B 1 273 ? -13.391 20.531 28.078 1 98.56 273 ARG B CA 1
ATOM 4970 C C . ARG B 1 273 ? -12.617 21.734 27.562 1 98.56 273 ARG B C 1
ATOM 4972 O O . ARG B 1 273 ? -12.844 22.172 26.438 1 98.56 273 ARG B O 1
ATOM 4979 N N . TRP B 1 274 ? -11.695 22.188 28.359 1 98.81 274 TRP B N 1
ATOM 4980 C CA . TRP B 1 274 ? -10.969 23.406 28.047 1 98.81 274 TRP B CA 1
ATOM 4981 C C . TRP B 1 274 ? -9.68 23.094 27.297 1 98.81 274 TRP B C 1
ATOM 4983 O O . TRP B 1 274 ? -8.898 24 26.969 1 98.81 274 TRP B O 1
ATOM 4993 N N . PHE B 1 275 ? -9.484 21.812 27.016 1 98.88 275 PHE B N 1
ATOM 4994 C CA . PHE B 1 275 ? -8.375 21.422 26.156 1 98.88 275 PHE B CA 1
ATOM 4995 C C . PHE B 1 275 ? -8.727 20.172 25.359 1 98.88 275 PHE B C 1
ATOM 4997 O O . PHE B 1 275 ? -9.633 19.422 25.734 1 98.88 275 PHE B O 1
ATOM 5004 N N . LEU B 1 276 ? -8.062 20.047 24.266 1 98.88 276 LEU B N 1
ATOM 5005 C CA . LEU B 1 276 ? -8.047 18.828 23.453 1 98.88 276 LEU B CA 1
ATOM 5006 C C . LEU B 1 276 ? -6.617 18.375 23.188 1 98.88 276 LEU B C 1
ATOM 5008 O O . LEU B 1 276 ? -5.738 19.188 22.922 1 98.88 276 LEU B O 1
ATOM 5012 N N . VAL B 1 277 ? -6.41 17.094 23.312 1 98.75 277 VAL B N 1
ATOM 5013 C CA . VAL B 1 277 ? -5.129 16.5 22.969 1 98.75 277 VAL B CA 1
ATOM 5014 C C . VAL B 1 277 ? -5.316 15.523 21.797 1 98.75 277 VAL B C 1
ATOM 5016 O O . VAL B 1 277 ? -6.129 14.602 21.875 1 98.75 277 VAL B O 1
ATOM 5019 N N . GLU B 1 278 ? -4.578 15.805 20.703 1 98.19 278 GLU B N 1
ATOM 5020 C CA . GLU B 1 278 ? -4.633 14.938 19.547 1 98.19 278 GLU B CA 1
ATOM 5021 C C . GLU B 1 278 ? -3.252 14.391 19.188 1 98.19 278 GLU B C 1
ATOM 5023 O O . GLU B 1 278 ? -2.275 15.141 19.141 1 98.19 278 GLU B O 1
ATOM 5028 N N . THR B 1 279 ? -3.178 13.109 19.031 1 96.25 279 THR B N 1
ATOM 5029 C CA . THR B 1 279 ? -1.968 12.469 18.516 1 96.25 279 THR B CA 1
ATOM 5030 C C . THR B 1 279 ? -2.223 11.828 17.156 1 96.25 279 THR B C 1
ATOM 5032 O O . THR B 1 279 ? -2.678 12.492 16.234 1 96.25 279 THR B O 1
ATOM 5035 N N . ASN B 1 280 ? -1.905 10.492 17 1 94.12 280 ASN B N 1
ATOM 5036 C CA . ASN B 1 280 ? -2.02 9.922 15.664 1 94.12 280 ASN B CA 1
ATOM 5037 C C . ASN B 1 280 ? -3.104 8.852 15.602 1 94.12 280 ASN B C 1
ATOM 5039 O O . ASN B 1 280 ? -3.08 7.984 14.727 1 94.12 280 ASN B O 1
ATOM 5043 N N . TYR B 1 281 ? -3.959 8.844 16.625 1 93.88 281 TYR B N 1
ATOM 5044 C CA . TYR B 1 281 ? -5.094 7.93 16.672 1 93.88 281 TYR B CA 1
ATOM 5045 C C . TYR B 1 281 ? -6.359 8.648 17.125 1 93.88 281 TYR B C 1
ATOM 5047 O O . TYR B 1 281 ? -6.285 9.68 17.797 1 93.88 281 TYR B O 1
ATOM 5055 N N . ASP B 1 282 ? -7.465 8.094 16.734 1 96.44 282 ASP B N 1
ATOM 5056 C CA . ASP B 1 282 ? -8.742 8.75 16.984 1 96.44 282 ASP B CA 1
ATOM 5057 C C . ASP B 1 282 ? -8.977 8.938 18.484 1 96.44 282 ASP B C 1
ATOM 5059 O O . ASP B 1 282 ? -8.703 8.031 19.266 1 96.44 282 ASP B O 1
ATOM 5063 N N . HIS B 1 283 ? -9.484 10.094 18.828 1 96.44 283 HIS B N 1
ATOM 5064 C CA . HIS B 1 283 ? -9.641 10.414 20.25 1 96.44 283 HIS B CA 1
ATOM 5065 C C . HIS B 1 283 ? -10.664 9.5 20.906 1 96.44 283 HIS B C 1
ATOM 5067 O O . HIS B 1 283 ? -10.703 9.383 22.125 1 96.44 283 HIS B O 1
ATOM 5073 N N . TRP B 1 284 ? -11.484 8.82 20.078 1 97.12 284 TRP B N 1
ATOM 5074 C CA . TRP B 1 284 ? -12.508 7.93 20.625 1 97.12 284 TRP B CA 1
ATOM 5075 C C . TRP B 1 284 ? -11.977 6.504 20.734 1 97.12 284 TRP B C 1
ATOM 5077 O O . TRP B 1 284 ? -12.719 5.586 21.094 1 97.12 284 TRP B O 1
ATOM 5087 N N . THR B 1 285 ? -10.773 6.254 20.359 1 95.12 285 THR B N 1
ATOM 5088 C CA . THR B 1 285 ? -10.148 4.945 20.531 1 95.12 285 THR B CA 1
ATOM 5089 C C . THR B 1 285 ? -9.102 4.988 21.641 1 95.12 285 THR B C 1
ATOM 5091 O O . THR B 1 285 ? -8.547 6.047 21.938 1 95.12 285 THR B O 1
ATOM 5094 N N . SER B 1 286 ? -8.766 3.801 22.219 1 94.88 286 SER B N 1
ATOM 5095 C CA . SER B 1 286 ? -7.688 3.713 23.203 1 94.88 286 SER B CA 1
ATOM 5096 C C . SER B 1 286 ? -6.324 3.838 22.516 1 94.88 286 SER B C 1
ATOM 5098 O O . SER B 1 286 ? -6.105 3.283 21.438 1 94.88 286 SER B O 1
ATOM 5100 N N . PRO B 1 287 ? -5.496 4.629 23.172 1 93.62 287 PRO B N 1
ATOM 5101 C CA . PRO B 1 287 ? -4.152 4.707 22.594 1 93.62 287 PRO B CA 1
AT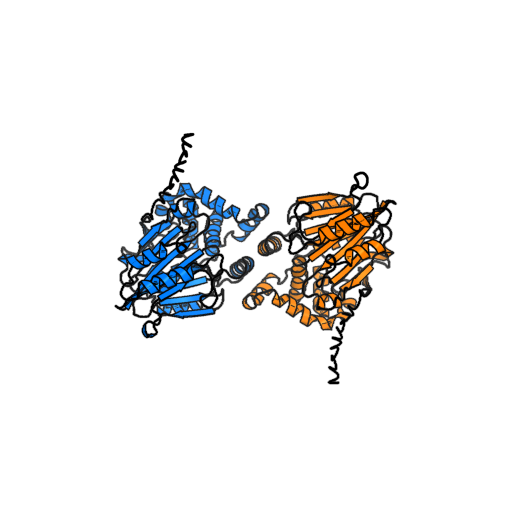OM 5102 C C . PRO B 1 287 ? -3.467 3.346 22.5 1 93.62 287 PRO B C 1
ATOM 5104 O O . PRO B 1 287 ? -3.605 2.52 23.406 1 93.62 287 PRO B O 1
ATOM 5107 N N . PRO B 1 288 ? -2.807 3.115 21.484 1 92 288 PRO B N 1
ATOM 5108 C CA . PRO B 1 288 ? -2.035 1.87 21.438 1 92 288 PRO B CA 1
ATOM 5109 C C . PRO B 1 288 ? -0.91 1.838 22.469 1 92 288 PRO B C 1
ATOM 5111 O O . PRO B 1 288 ? -0.262 2.859 22.719 1 92 288 PRO B O 1
ATOM 5114 N N . PRO B 1 289 ? -0.618 0.677 22.953 1 90.94 289 PRO B N 1
ATOM 5115 C CA . PRO B 1 289 ? 0.431 0.577 23.969 1 90.94 289 PRO B CA 1
ATOM 5116 C C . PRO B 1 289 ? 1.796 1.032 23.453 1 90.94 289 PRO B C 1
ATOM 5118 O O . PRO B 1 289 ? 2.6 1.566 24.219 1 90.94 289 PRO B O 1
ATOM 5121 N N . SER B 1 290 ? 2.072 0.872 22.234 1 88.81 290 SER B N 1
ATOM 5122 C CA . SER B 1 290 ? 3.369 1.197 21.656 1 88.81 290 SER B CA 1
ATOM 5123 C C . SER B 1 290 ? 3.533 2.703 21.484 1 88.81 290 SER B C 1
ATOM 5125 O O . SER B 1 290 ? 4.637 3.188 21.234 1 88.81 290 SER B O 1
ATOM 5127 N N . ASP B 1 291 ? 2.459 3.459 21.641 1 90.12 291 ASP B N 1
ATOM 5128 C CA . ASP B 1 291 ? 2.482 4.906 21.453 1 90.12 291 ASP B CA 1
ATOM 5129 C C . ASP B 1 291 ? 1.407 5.59 22.281 1 90.12 291 ASP B C 1
ATOM 5131 O O . ASP B 1 291 ? 0.456 6.16 21.75 1 90.12 291 ASP B O 1
ATOM 5135 N N . ASP B 1 292 ? 1.629 5.637 23.531 1 94.06 292 ASP B N 1
ATOM 5136 C CA . ASP B 1 292 ? 0.673 6.352 24.375 1 94.06 292 ASP B CA 1
ATOM 5137 C C . ASP B 1 292 ? 1.241 7.691 24.844 1 94.06 292 ASP B C 1
ATOM 5139 O O . ASP B 1 292 ? 1.646 7.836 25.984 1 94.06 292 ASP B O 1
ATOM 5143 N N . ARG B 1 293 ? 1.152 8.648 24.031 1 95.88 293 ARG B N 1
ATOM 5144 C CA . ARG B 1 293 ? 1.54 10.023 24.344 1 95.88 293 ARG B CA 1
ATOM 5145 C C . ARG B 1 293 ? 0.344 10.828 24.844 1 95.88 293 ARG B C 1
ATOM 5147 O O . ARG B 1 293 ? 0.512 11.836 25.531 1 95.88 293 ARG B O 1
ATOM 5154 N N . ARG B 1 294 ? -0.811 10.406 24.562 1 97.38 294 ARG B N 1
ATOM 5155 C CA . ARG B 1 294 ? -2.037 11.156 24.828 1 97.38 294 ARG B CA 1
ATOM 5156 C C . ARG B 1 294 ? -2.35 11.172 26.328 1 97.38 294 ARG B C 1
ATOM 5158 O O . ARG B 1 294 ? -2.605 12.234 26.906 1 97.38 294 ARG B O 1
ATOM 5165 N N . ASP B 1 295 ? -2.33 10 26.969 1 97.25 295 ASP B N 1
ATOM 5166 C CA . ASP B 1 295 ? -2.734 9.906 28.375 1 97.25 295 ASP B CA 1
ATOM 5167 C C . ASP B 1 295 ? -1.799 10.719 29.266 1 97.25 295 ASP B C 1
ATOM 5169 O O . ASP B 1 295 ? -2.256 11.5 30.109 1 97.25 295 ASP B O 1
ATOM 5173 N N . PRO B 1 296 ? -0.535 10.609 29.094 1 97.62 296 PRO B N 1
ATOM 5174 C CA . PRO B 1 296 ? 0.355 11.453 29.891 1 97.62 296 PRO B CA 1
ATOM 5175 C C . PRO B 1 296 ? 0.124 12.945 29.656 1 97.62 296 PRO B C 1
ATOM 5177 O O . PRO B 1 296 ? 0.2 13.734 30.609 1 97.62 296 PRO B O 1
ATOM 5180 N N . ALA B 1 297 ? -0.084 13.352 28.469 1 98.44 297 ALA B N 1
ATOM 5181 C CA . ALA B 1 297 ? -0.359 14.758 28.188 1 98.44 297 ALA B CA 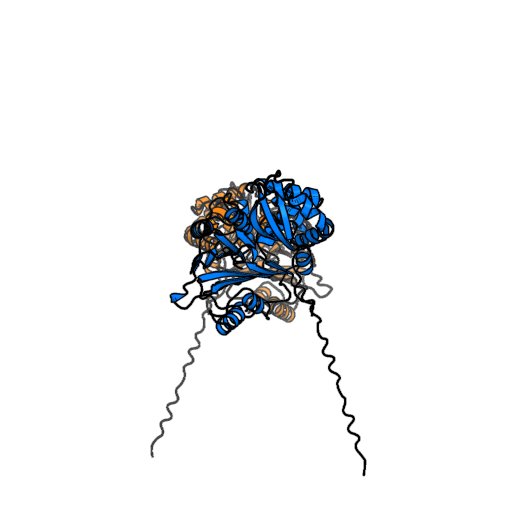1
ATOM 5182 C C . ALA B 1 297 ? -1.626 15.227 28.891 1 98.44 297 ALA B C 1
ATOM 5184 O O . ALA B 1 297 ? -1.645 16.297 29.5 1 98.44 297 ALA B O 1
ATOM 5185 N N . ILE B 1 298 ? -2.648 14.414 28.828 1 98.38 298 ILE B N 1
ATOM 5186 C CA . ILE B 1 298 ? -3.922 14.734 29.453 1 98.38 298 ILE B CA 1
ATOM 5187 C C . ILE B 1 298 ? -3.73 14.852 30.969 1 98.38 298 ILE B C 1
ATOM 5189 O O . ILE B 1 298 ? -4.234 15.789 31.594 1 98.38 298 ILE B O 1
ATOM 5193 N N . LYS B 1 299 ? -3.061 13.867 31.484 1 98.38 299 LYS B N 1
ATOM 5194 C CA . LYS B 1 299 ? -2.789 13.883 32.906 1 98.38 299 LYS B CA 1
ATOM 5195 C C . LYS B 1 299 ? -2.059 15.164 33.312 1 98.38 299 LYS B C 1
ATOM 5197 O O . LYS B 1 299 ? -2.4 15.789 34.312 1 98.38 299 LYS B O 1
ATOM 5202 N N . ALA B 1 300 ? -1.081 15.516 32.594 1 98.62 300 ALA B N 1
ATOM 5203 C CA . ALA B 1 300 ? -0.307 16.719 32.875 1 98.62 300 ALA B CA 1
ATOM 5204 C C . ALA B 1 300 ? -1.185 17.969 32.781 1 98.62 300 ALA B C 1
ATOM 5206 O O . ALA B 1 300 ? -1.114 18.844 33.656 1 98.62 300 ALA B O 1
ATOM 5207 N N . LEU B 1 301 ? -1.971 18.078 31.781 1 98.75 301 LEU B N 1
ATOM 5208 C CA . LEU B 1 301 ? -2.854 19.234 31.594 1 98.75 301 LEU B CA 1
ATOM 5209 C C . LEU B 1 301 ? -3.863 19.328 32.75 1 98.75 301 LEU B C 1
ATOM 5211 O O . LEU B 1 301 ? -4.117 20.422 33.25 1 98.75 301 LEU B O 1
ATOM 5215 N N . THR B 1 302 ? -4.391 18.203 33.062 1 98.38 302 THR B N 1
ATOM 5216 C CA . THR B 1 302 ? -5.355 18.156 34.156 1 98.38 302 THR B CA 1
ATOM 5217 C C . THR B 1 302 ? -4.719 18.625 35.469 1 98.38 302 THR B C 1
ATOM 5219 O O . THR B 1 302 ? -5.336 19.375 36.25 1 98.38 302 THR B O 1
ATOM 5222 N N . SER B 1 303 ? -3.588 18.188 35.688 1 98.25 303 SER B N 1
ATOM 5223 C CA . SER B 1 303 ? -2.861 18.578 36.875 1 98.25 303 SER B CA 1
ATOM 5224 C C . SER B 1 303 ? -2.582 20.078 36.906 1 98.25 303 SER B C 1
ATOM 5226 O O . SER B 1 303 ? -2.654 20.719 37.938 1 98.25 303 SER B O 1
ATOM 5228 N N . ILE B 1 304 ? -2.18 20.609 35.844 1 98 304 ILE B N 1
ATOM 5229 C CA . ILE B 1 304 ? -1.9 22.031 35.719 1 98 304 ILE B CA 1
ATOM 5230 C C . ILE B 1 304 ? -3.17 22.828 36 1 98 304 ILE B C 1
ATOM 5232 O O . ILE B 1 304 ? -3.139 23.828 36.719 1 98 304 ILE B O 1
ATOM 5236 N N . GLY B 1 305 ? -4.258 22.484 35.375 1 98.06 305 GLY B N 1
ATOM 5237 C CA . GLY B 1 305 ? -5.523 23.172 35.531 1 98.06 305 GLY B CA 1
ATOM 5238 C C . GLY B 1 305 ? -5.68 24.359 34.594 1 98.06 305 GLY B C 1
ATOM 5239 O O . GLY B 1 305 ? -4.688 24.953 34.156 1 98.06 305 GLY B O 1
ATOM 5240 N N . GLN B 1 306 ? -6.875 24.734 34.344 1 98.12 306 GLN B N 1
ATOM 5241 C CA . GLN B 1 306 ? -7.203 25.781 33.375 1 98.12 306 GLN B CA 1
ATOM 5242 C C . GLN B 1 306 ? -6.676 27.141 33.812 1 98.12 306 GLN B C 1
ATOM 5244 O O . GLN B 1 306 ? -6.328 27.984 33 1 98.12 306 GLN B O 1
ATOM 5249 N N . GLU B 1 307 ? -6.555 27.375 35.062 1 97.44 307 GLU B N 1
ATOM 5250 C CA . GLU B 1 307 ? -6.141 28.656 35.625 1 97.44 307 GLU B CA 1
ATOM 5251 C C . GLU B 1 307 ? -4.66 28.906 35.375 1 97.44 307 GLU B C 1
ATOM 5253 O O . GLU B 1 307 ? -4.219 30.062 35.375 1 97.44 307 GLU B O 1
ATOM 5258 N N . ASN B 1 308 ? -4 27.844 35.125 1 98.12 308 ASN B N 1
ATOM 5259 C CA . ASN B 1 308 ? -2.547 27.984 35.062 1 98.12 308 ASN B CA 1
ATOM 5260 C C . ASN B 1 308 ? -2.014 27.703 33.688 1 98.12 308 ASN B C 1
ATOM 5262 O O . ASN B 1 308 ? -0.805 27.766 33.438 1 98.12 308 ASN B O 1
ATOM 5266 N N . ILE B 1 309 ? -2.891 27.406 32.75 1 98 309 ILE B N 1
ATOM 5267 C CA . ILE B 1 309 ? -2.418 27.031 31.406 1 98 309 ILE B CA 1
ATOM 5268 C C . ILE B 1 309 ? -1.938 28.281 30.672 1 98 309 ILE B C 1
ATOM 5270 O O . ILE B 1 309 ? -2.57 29.344 30.75 1 98 309 ILE B O 1
ATOM 5274 N N . ASN B 1 310 ? -0.819 28.25 30.141 1 97.5 310 ASN B N 1
ATOM 5275 C CA . ASN B 1 310 ? -0.183 29.266 29.312 1 97.5 310 ASN B CA 1
ATOM 5276 C C . ASN B 1 310 ? 0.924 28.672 28.453 1 97.5 310 ASN B C 1
ATOM 5278 O O . ASN B 1 310 ? 1.101 27.453 28.406 1 97.5 310 ASN B O 1
ATOM 5282 N N . ALA B 1 311 ? 1.621 29.516 27.719 1 97.69 311 ALA B N 1
ATOM 5283 C CA . ALA B 1 311 ? 2.662 29.047 26.812 1 97.69 311 ALA B CA 1
ATOM 5284 C C . ALA B 1 311 ? 3.721 28.25 27.547 1 97.69 311 ALA B C 1
ATOM 5286 O O . ALA B 1 311 ? 4.168 27.203 27.078 1 97.69 311 ALA B O 1
ATOM 5287 N N . THR B 1 312 ? 4.082 28.688 28.688 1 97.69 312 THR B N 1
ATOM 5288 C CA . THR B 1 312 ? 5.145 28.047 29.469 1 97.69 312 THR B CA 1
ATOM 5289 C C . THR B 1 312 ? 4.715 26.656 29.938 1 97.69 312 THR B C 1
ATOM 5291 O O . THR B 1 312 ? 5.473 25.703 29.828 1 97.69 312 THR B O 1
ATOM 5294 N N . THR B 1 313 ? 3.541 26.609 30.484 1 98.31 313 THR B N 1
ATOM 5295 C CA . THR B 1 313 ? 3.084 25.328 31 1 98.31 313 THR B CA 1
ATOM 5296 C C . THR B 1 313 ? 2.793 24.359 29.859 1 98.31 313 THR B C 1
ATOM 5298 O O . THR B 1 313 ? 2.984 23.141 30 1 98.31 313 THR B O 1
ATOM 5301 N N . LEU B 1 314 ? 2.309 24.875 28.75 1 98.31 314 LEU B N 1
ATOM 5302 C CA . LEU B 1 314 ? 2.137 24.031 27.578 1 98.31 314 LEU B CA 1
ATOM 5303 C C . LEU B 1 314 ? 3.475 23.453 27.125 1 98.31 314 LEU B C 1
ATOM 5305 O O . LEU B 1 314 ? 3.564 22.281 26.797 1 98.31 314 LEU B O 1
ATOM 5309 N N . PHE B 1 315 ? 4.469 24.266 27.094 1 97.88 315 PHE B N 1
ATOM 5310 C CA . PHE B 1 315 ? 5.809 23.812 26.719 1 97.88 315 PHE B CA 1
ATOM 5311 C C . PHE B 1 315 ? 6.262 22.688 27.641 1 97.88 315 PHE B C 1
ATOM 5313 O O . PHE B 1 315 ? 6.848 21.703 27.172 1 97.88 315 PHE B O 1
ATOM 5320 N N . LYS B 1 316 ? 5.984 22.828 28.906 1 97.38 316 LYS B N 1
ATOM 5321 C CA . LYS B 1 316 ? 6.363 21.797 29.875 1 97.38 316 LYS B CA 1
ATOM 5322 C C . LYS B 1 316 ? 5.648 20.484 29.594 1 97.38 316 LYS B C 1
ATOM 5324 O O . LYS B 1 316 ? 6.254 19.406 29.672 1 97.38 316 LYS B O 1
ATOM 5329 N N . VAL B 1 317 ? 4.395 20.578 29.281 1 98.31 317 VAL B N 1
ATOM 5330 C CA . VAL B 1 317 ? 3.623 19.375 28.969 1 98.31 317 VAL B CA 1
ATOM 5331 C C . VAL B 1 317 ? 4.234 18.672 27.766 1 98.31 317 VAL B C 1
ATOM 5333 O O . VAL B 1 317 ? 4.418 17.453 27.781 1 98.31 317 VAL B O 1
ATOM 5336 N N . LEU B 1 318 ? 4.613 19.406 26.703 1 98 318 LEU B N 1
ATOM 5337 C CA . LEU B 1 318 ? 5.117 18.844 25.453 1 98 318 LEU B CA 1
ATOM 5338 C C . LEU B 1 318 ? 6.551 18.359 25.625 1 98 318 LEU B C 1
ATOM 5340 O O . LEU B 1 318 ? 7.047 17.594 24.797 1 98 318 LEU B O 1
ATOM 5344 N N . ASN B 1 319 ? 7.195 18.781 26.719 1 96.31 319 ASN B N 1
ATOM 5345 C CA . ASN B 1 319 ? 8.602 18.422 26.906 1 96.31 319 ASN B CA 1
ATOM 5346 C C . ASN B 1 319 ? 8.773 17.328 27.953 1 96.31 319 ASN B C 1
ATOM 5348 O O . ASN B 1 319 ? 9.883 17.078 28.438 1 96.31 319 ASN B O 1
ATOM 5352 N N . GLN B 1 320 ? 7.785 16.672 28.219 1 95 320 GLN B N 1
ATOM 5353 C CA . GLN B 1 320 ? 7.914 15.523 29.109 1 95 320 GLN B CA 1
ATOM 5354 C C . GLN B 1 320 ? 7.797 14.219 28.312 1 95 320 GLN B C 1
ATOM 5356 O O . GLN B 1 320 ? 7.02 14.125 27.359 1 95 320 GLN B O 1
ATOM 5361 N N . HIS B 1 321 ? 8.445 13.25 28.844 1 92.94 321 HIS B N 1
ATOM 5362 C CA . HIS B 1 321 ? 8.32 11.914 28.266 1 92.94 321 HIS B CA 1
ATOM 5363 C C . HIS B 1 321 ? 6.984 11.281 28.656 1 92.94 321 HIS B C 1
ATOM 5365 O O . HIS B 1 321 ? 6.527 11.406 29.781 1 92.94 321 HIS B O 1
ATOM 5371 N N . PRO B 1 322 ? 6.316 10.648 27.75 1 94.94 322 PRO B N 1
ATOM 5372 C CA . PRO B 1 322 ? 6.73 10.273 26.391 1 94.94 322 PRO B CA 1
ATOM 5373 C C . PRO B 1 322 ? 6.195 11.234 25.328 1 94.94 322 PRO B C 1
ATOM 5375 O O . PRO B 1 322 ? 6.277 10.938 24.125 1 94.94 322 PRO B O 1
ATOM 5378 N N . VAL B 1 323 ? 5.605 12.352 25.766 1 96.31 323 VAL B N 1
ATOM 5379 C CA . VAL B 1 323 ? 5.121 13.328 24.797 1 96.31 323 VAL B CA 1
ATOM 5380 C C . VAL B 1 323 ? 6.281 13.828 23.938 1 96.31 323 VAL B C 1
ATOM 5382 O O . VAL B 1 323 ? 6.16 13.922 22.703 1 96.31 323 VAL B O 1
ATOM 5385 N N . LEU B 1 324 ? 7.289 14.164 24.656 1 95.31 324 LEU B N 1
ATOM 5386 C CA . LEU B 1 324 ? 8.578 14.352 24 1 95.31 324 LEU B CA 1
ATOM 5387 C C . LEU B 1 324 ? 9.297 13.016 23.828 1 95.31 324 LEU B C 1
ATOM 5389 O O . LEU B 1 324 ? 9.352 12.211 24.766 1 95.31 324 LEU B O 1
ATOM 5393 N N . ASN B 1 325 ? 9.805 12.781 22.688 1 91.94 325 ASN B N 1
ATOM 5394 C CA . ASN B 1 325 ? 10.531 11.539 22.438 1 91.94 325 ASN B CA 1
ATOM 5395 C C . ASN B 1 325 ? 11.664 11.742 21.438 1 91.94 325 ASN B C 1
ATOM 5397 O O . ASN B 1 325 ? 11.891 12.852 20.969 1 91.94 325 ASN B O 1
ATOM 5401 N N . SER B 1 326 ? 12.383 10.695 21.156 1 89.88 326 SER B N 1
ATOM 5402 C CA . SER B 1 326 ? 13.602 10.797 20.359 1 89.88 326 SER B CA 1
ATOM 5403 C C . SER B 1 326 ? 13.289 11.188 18.906 1 89.88 326 SER B C 1
ATOM 5405 O O . SER B 1 326 ? 14.18 11.625 18.172 1 89.88 326 SER B O 1
ATOM 5407 N N . HIS B 1 327 ? 12.055 11.094 18.484 1 91.5 327 HIS B N 1
ATOM 5408 C CA . HIS B 1 327 ? 11.68 11.422 17.109 1 91.5 327 HIS B CA 1
ATOM 5409 C C . HIS B 1 327 ? 11.188 12.859 17 1 91.5 327 HIS B C 1
ATOM 5411 O O . HIS B 1 327 ? 10.898 13.336 15.898 1 91.5 327 HIS B O 1
ATOM 5417 N N . THR B 1 328 ? 11.086 13.523 18.109 1 94.88 328 THR B N 1
ATOM 5418 C CA . THR B 1 328 ? 10.555 14.875 18.078 1 94.88 328 THR B CA 1
ATOM 5419 C C . THR B 1 328 ? 11.531 15.82 17.391 1 94.88 328 THR B C 1
ATOM 5421 O O . THR B 1 328 ? 12.703 15.898 17.75 1 94.88 328 THR B O 1
ATOM 5424 N N . ILE B 1 329 ? 11.023 16.5 16.422 1 95.38 329 ILE B N 1
ATOM 5425 C CA . ILE B 1 329 ? 11.82 17.469 15.656 1 95.38 329 ILE B CA 1
ATOM 5426 C C . ILE B 1 329 ? 11.781 18.828 16.359 1 95.38 329 ILE B C 1
ATOM 5428 O O . ILE B 1 329 ? 12.82 19.422 16.641 1 95.38 329 ILE B O 1
ATOM 5432 N N . PHE B 1 330 ? 10.586 19.25 16.625 1 96.88 330 PHE B N 1
ATOM 5433 C CA . PHE B 1 330 ? 10.453 20.547 17.266 1 96.88 330 PHE B CA 1
ATOM 5434 C C . PHE B 1 330 ? 9.18 20.625 18.094 1 96.88 330 PHE B C 1
ATOM 5436 O O . PHE B 1 330 ? 8.281 19.797 17.938 1 96.88 330 PHE B O 1
ATOM 5443 N N . THR B 1 331 ? 9.148 21.562 18.984 1 98.06 331 THR B N 1
ATOM 5444 C CA . THR B 1 331 ? 7.973 22.031 19.719 1 98.06 331 THR B CA 1
ATOM 5445 C C . THR B 1 331 ? 7.586 23.438 19.297 1 98.06 331 THR B C 1
ATOM 5447 O O . THR B 1 331 ? 8.445 24.312 19.172 1 98.06 331 THR B O 1
ATOM 5450 N N . ALA B 1 332 ? 6.324 23.609 19.016 1 98.69 332 ALA B N 1
ATOM 5451 C CA . ALA B 1 332 ? 5.855 24.938 18.641 1 98.69 332 ALA B CA 1
ATOM 5452 C C . ALA B 1 332 ? 4.664 25.375 19.484 1 98.69 332 ALA B C 1
ATOM 5454 O O . ALA B 1 332 ? 3.879 24.531 19.938 1 98.69 332 ALA B O 1
ATOM 5455 N N . ILE B 1 333 ? 4.531 26.641 19.75 1 98.81 333 ILE B N 1
ATOM 5456 C CA . ILE B 1 333 ? 3.416 27.234 20.469 1 98.81 333 ILE B CA 1
ATOM 5457 C C . ILE B 1 333 ? 2.922 28.469 19.719 1 98.81 333 ILE B C 1
ATOM 5459 O O . ILE B 1 333 ? 3.723 29.297 19.281 1 98.81 333 ILE B O 1
ATOM 5463 N N . MET B 1 334 ? 1.608 28.547 19.609 1 98.88 334 MET B N 1
ATOM 5464 C CA . MET B 1 334 ? 0.991 29.641 18.859 1 98.88 334 MET B CA 1
ATOM 5465 C C . MET B 1 334 ? -0.229 30.188 19.609 1 98.88 334 MET B C 1
ATOM 5467 O O . MET B 1 334 ? -0.848 29.469 20.391 1 98.88 334 MET B O 1
ATOM 5471 N N . GLU B 1 335 ? -0.512 31.422 19.359 1 98.81 335 GLU B N 1
ATOM 5472 C CA . GLU B 1 335 ? -1.723 32.125 19.781 1 98.81 335 GLU B CA 1
ATOM 5473 C C . GLU B 1 335 ? -2.131 33.188 18.781 1 98.81 335 GLU B C 1
ATOM 5475 O O . GLU B 1 335 ? -1.464 34.219 18.641 1 98.81 335 GLU B O 1
ATOM 5480 N N . ALA B 1 336 ? -3.264 33 18.172 1 98.38 336 ALA B N 1
ATOM 5481 C CA . ALA B 1 336 ? -3.652 33.844 17.062 1 98.38 336 ALA B CA 1
ATOM 5482 C C . ALA B 1 336 ? -3.896 35.281 17.531 1 98.38 336 ALA B C 1
ATOM 5484 O O . ALA B 1 336 ? -3.633 36.25 16.797 1 98.38 336 ALA B O 1
ATOM 5485 N N . ASN B 1 337 ? -4.402 35.438 18.703 1 97.44 337 ASN B N 1
ATOM 5486 C CA . ASN B 1 337 ? -4.723 36.75 19.234 1 97.44 337 ASN B CA 1
ATOM 5487 C C . ASN B 1 337 ? -3.473 37.469 19.734 1 97.44 337 ASN B C 1
ATOM 5489 O O . ASN B 1 337 ? -3.51 38.656 20 1 97.44 337 ASN B O 1
ATOM 5493 N N . ASN B 1 338 ? -2.453 36.844 19.922 1 97.94 338 ASN B N 1
ATOM 5494 C CA . ASN B 1 338 ? -1.114 37.344 20.234 1 97.94 338 ASN B CA 1
ATOM 5495 C C . ASN B 1 338 ? -0.07 36.75 19.297 1 97.94 338 ASN B C 1
ATOM 5497 O O . ASN B 1 338 ? 0.781 35.969 19.719 1 97.94 338 ASN B O 1
ATOM 5501 N N . PRO B 1 339 ? -0.061 37.281 18.094 1 97.38 339 PRO B N 1
ATOM 5502 C CA . PRO B 1 339 ? 0.695 36.594 17.031 1 97.38 339 PRO B CA 1
ATOM 5503 C C . PRO B 1 339 ? 2.193 36.531 17.328 1 97.38 339 PRO B C 1
ATOM 5505 O O . PRO B 1 339 ? 2.895 35.656 16.812 1 97.38 339 PRO B O 1
ATOM 5508 N N . GLY B 1 340 ? 2.664 37.406 18.078 1 96.75 340 GLY B N 1
ATOM 5509 C CA . GLY B 1 340 ? 4.074 37.406 18.438 1 96.75 340 GLY B CA 1
ATOM 5510 C C . GLY B 1 340 ? 4.5 36.219 19.266 1 96.75 340 GLY B C 1
ATOM 5511 O O . GLY B 1 340 ? 5.691 35.938 19.391 1 96.75 340 GLY B O 1
ATOM 5512 N N . LEU B 1 341 ? 3.596 35.531 19.828 1 97.44 341 LEU B N 1
ATOM 5513 C CA . LEU B 1 341 ? 3.879 34.375 20.672 1 97.44 341 LEU B CA 1
ATOM 5514 C C . LEU B 1 341 ? 4.352 33.188 19.844 1 97.44 341 LEU B C 1
ATOM 5516 O O . LEU B 1 341 ? 4.949 32.25 20.375 1 97.44 341 LEU B O 1
ATOM 5520 N N . LEU B 1 342 ? 4.023 33.156 18.562 1 98.5 342 LEU B N 1
ATOM 5521 C CA . LEU B 1 342 ? 4.457 32.031 17.734 1 98.5 342 LEU B CA 1
ATOM 5522 C C . LEU B 1 342 ? 5.961 31.828 17.875 1 98.5 342 LEU B C 1
ATOM 5524 O O . LEU B 1 342 ? 6.75 32.75 17.625 1 98.5 342 LEU B O 1
ATOM 5528 N N . ASN B 1 343 ? 6.277 30.672 18.266 1 98.12 343 ASN B N 1
ATOM 5529 C CA . ASN B 1 343 ? 7.672 30.266 18.406 1 98.12 343 ASN B CA 1
ATOM 5530 C C . ASN B 1 343 ? 7.828 28.75 18.234 1 98.12 343 ASN B C 1
ATOM 5532 O O . ASN B 1 343 ? 6.848 28.016 18.297 1 98.12 343 ASN B O 1
ATOM 5536 N N . ALA B 1 344 ? 9.039 28.344 17.969 1 98.5 344 ALA B N 1
ATOM 5537 C CA . ALA B 1 344 ? 9.367 26.938 17.812 1 98.5 344 ALA B CA 1
ATOM 5538 C C . ALA B 1 344 ? 10.781 26.641 18.312 1 98.5 344 ALA B C 1
ATOM 5540 O O . ALA B 1 344 ? 11.695 27.453 18.125 1 98.5 344 ALA B O 1
ATOM 5541 N N . TRP B 1 345 ? 10.945 25.578 18.969 1 98.06 345 TRP B N 1
ATOM 5542 C CA . TRP B 1 345 ? 12.227 25.109 19.484 1 98.06 345 TRP B CA 1
ATOM 5543 C C . TRP B 1 345 ? 12.57 23.734 18.906 1 98.06 345 TRP B C 1
ATOM 5545 O O . TRP B 1 345 ? 11.781 22.797 19.031 1 98.06 345 TRP B O 1
ATOM 5555 N N . VAL B 1 346 ? 13.695 23.625 18.281 1 97.31 346 VAL B N 1
ATOM 5556 C CA . VAL B 1 346 ? 14.18 22.359 17.766 1 97.31 346 VAL B CA 1
ATOM 5557 C C . VAL B 1 346 ? 14.68 21.484 18.922 1 97.31 346 VAL B C 1
ATOM 5559 O O . VAL B 1 346 ? 15.438 21.953 19.766 1 97.31 346 VAL B O 1
ATOM 5562 N N . GLN B 1 347 ? 14.188 20.25 18.859 1 93.81 347 GLN B N 1
ATOM 5563 C CA . GLN B 1 347 ? 14.5 19.375 19.969 1 93.81 347 GLN B CA 1
ATOM 5564 C C . GLN B 1 347 ? 15.766 18.562 19.703 1 93.81 347 GLN B C 1
ATOM 5566 O O . GLN B 1 347 ? 15.906 17.969 18.625 1 93.81 347 GLN B O 1
ATOM 5571 N N . GLU B 1 348 ? 16.844 18.703 20.438 1 83.62 348 GLU B N 1
ATOM 5572 C CA . GLU B 1 348 ? 18.094 17.969 20.297 1 83.62 348 GLU B CA 1
ATOM 5573 C C . GLU B 1 348 ? 18.219 16.891 21.359 1 83.62 348 GLU B C 1
ATOM 5575 O O . GLU B 1 348 ? 18.625 17.172 22.5 1 83.62 348 GLU B O 1
ATOM 5580 N N . LEU B 1 349 ? 17.5 15.852 21.172 1 71 349 LEU B N 1
ATOM 5581 C CA . LEU B 1 349 ? 17.578 14.82 22.203 1 71 349 LEU B CA 1
ATOM 5582 C C . LEU B 1 349 ? 18.719 13.859 21.938 1 71 349 LEU B C 1
ATOM 5584 O O . LEU B 1 349 ? 19.047 13.586 20.781 1 71 349 LEU B O 1
ATOM 5588 N N . ASP B 1 350 ? 19.625 13.781 22.781 1 54.06 350 ASP B N 1
ATOM 5589 C CA . ASP B 1 350 ? 20.75 12.859 22.656 1 54.06 350 ASP B CA 1
ATOM 5590 C C . ASP B 1 350 ? 20.281 11.43 22.422 1 54.06 350 ASP B C 1
ATOM 5592 O O . ASP B 1 350 ? 19.234 11.023 22.938 1 54.06 350 ASP B O 1
ATOM 5596 N N . LYS B 1 351 ? 20.656 10.82 21.375 1 49.97 351 LYS B N 1
ATOM 5597 C CA . LYS B 1 351 ? 20.516 9.391 21.141 1 49.97 351 LYS B CA 1
ATOM 5598 C C . LYS B 1 351 ? 20.891 8.586 22.391 1 49.97 351 LYS B C 1
ATOM 5600 O O . LYS B 1 351 ? 21.984 8.727 22.922 1 49.97 351 LYS B O 1
ATOM 5605 N N . ASN B 1 352 ? 20.125 8.523 23.5 1 37.31 352 ASN B N 1
ATOM 5606 C CA . ASN B 1 352 ? 20.578 7.426 24.359 1 37.31 352 ASN B CA 1
ATOM 5607 C C . ASN B 1 352 ? 20.391 6.078 23.672 1 37.31 352 ASN B C 1
ATOM 5609 O O . ASN B 1 352 ? 19.344 5.828 23.047 1 37.31 352 ASN B O 1
#

Solvent-accessible surface area (backbone atoms only — not comparable to full-atom values): 37220 Å² total; per-residue (Å²): 134,84,80,76,78,77,79,77,78,76,75,77,76,73,73,75,71,74,74,43,56,63,69,38,80,42,52,75,46,77,33,49,65,78,47,60,41,46,55,36,54,38,76,64,45,65,79,47,41,87,48,41,63,57,53,52,50,60,56,52,67,77,44,62,75,89,46,47,67,55,52,49,57,67,43,50,73,46,48,74,73,45,60,86,55,51,32,42,32,40,47,20,43,13,59,67,48,70,47,55,49,48,58,36,49,49,52,46,52,54,58,65,71,58,50,43,25,39,38,35,34,36,37,29,80,88,28,51,30,36,36,35,34,36,43,23,35,76,66,30,75,60,49,37,75,39,39,30,35,38,35,36,24,48,98,88,35,76,56,27,35,33,44,42,40,73,74,51,83,46,30,49,30,37,33,17,65,69,22,24,29,38,34,59,24,32,35,81,65,88,56,70,42,58,31,51,51,35,60,74,68,34,84,72,39,38,54,61,29,45,51,46,43,51,50,41,66,39,84,87,54,37,50,67,58,44,52,52,49,69,51,63,52,40,28,28,50,43,28,31,42,37,39,20,12,64,44,68,56,35,27,35,38,40,34,32,44,30,77,45,59,76,45,78,48,64,39,38,52,92,78,67,33,36,54,48,76,46,39,44,59,60,84,91,51,80,69,51,87,94,59,57,34,55,63,59,43,51,52,46,50,61,69,60,31,50,84,57,52,45,73,68,51,48,50,52,46,50,65,31,82,65,52,31,50,85,34,33,24,32,40,35,38,35,26,12,74,45,51,83,56,52,46,46,28,28,41,43,64,57,86,123,135,85,78,80,77,76,78,78,78,76,76,77,75,74,74,74,71,76,73,45,55,63,69,38,78,42,52,74,47,77,33,50,64,78,46,62,41,47,53,37,53,40,76,64,44,65,79,47,41,87,49,41,64,60,52,52,50,60,55,52,66,77,45,62,74,90,47,47,67,55,52,50,57,68,43,51,72,47,49,75,72,45,60,88,54,51,32,40,33,40,47,19,42,12,60,67,48,70,48,55,52,49,58,36,50,49,52,48,51,54,58,66,71,57,50,42,25,38,38,36,35,36,38,28,79,87,28,50,29,35,36,35,34,36,44,22,33,75,65,32,76,61,50,38,76,38,39,31,35,38,35,36,25,48,97,88,36,76,55,28,36,33,44,40,43,74,74,50,82,46,30,49,30,38,33,17,64,68,22,21,29,40,35,59,23,31,34,81,66,88,53,72,41,58,31,50,50,34,61,74,69,34,84,73,38,38,55,62,29,44,50,48,44,50,50,43,66,40,83,86,52,38,49,66,58,46,53,52,50,70,50,62,52,40,28,28,50,43,27,31,40,38,38,21,11,65,45,67,57,35,27,37,38,40,34,32,44,30,76,44,58,75,45,79,51,63,37,37,51,92,79,68,34,34,55,48,74,46,39,45,59,61,84,89,52,81,68,49,87,94,58,56,36,58,63,58,44,49,52,48,51,60,69,59,32,50,86,58,52,44,74,68,52,48,51,52,46,51,65,30,80,64,51,32,51,86,36,32,24,31,39,36,40,35,25,10,72,46,53,81,57,50,47,47,28,29,41,44,65,57,85,123

Foldseek 3Di:
DPPPPPPPPPPPPPPPPQVFVFWAFFAEEEFEPVDQLLARCQVLLLVPLVCLVVLLVVLCVVDDPVCVVVLLVLCVVLLVLADPPRSSNLNSLCVNSVHDSSSLSSSQQVVLAFKWKKWKWFAFPVQFIKIKMWIFGPPLVSQLVFWHKYFYDYPHDGQKIAIDGRSYPFGQWIAGAQAKTKGKAAQPDDDVVQLSCCSRPPSQADRPRNLVVVQSNDPPHHLVNSLVCNFAGAYSAWIWMWMAGGGHFSTWIFGDGRGGTPDIGTADVVVPRRMDMDIRYDPPDDDDPVDDLRVQLVVQDVVCDSNRDDPVSNVVSCPDPPSPDPRTQKMWMQTNNCGVRTTIIGGRGPPD/DPPPPPPPPPPPPPPPPQVFVFWAFFAEEEFEPVDQLLARCQVLLLVPLVCLVVLLVVLCVVDDPVCVVVLLVLCVVLLVLDDPPRSSNLNSLCVNSVHDSSSLSSSQQVVLAFKWKKWKWFAFPVQFIKIKMWIFGPPLVSQLVFWHKYFYDYPHDGQKIAIDGRSYPFGQWIAGAQAKTKGKAAQPDDDPVQLSCCSRPPSQADRPRNLVVVQSNDPPHHLVNSLVCNFAGAYSAWIWMWMAGGGHFSTWIFGDGRGGTPDIGTADVVVPRRMDMDIRYDPPDDDDPVDDLRVQLVVQDVVCDSNRDDPVSNVVSCPDPPSPDPRTQKMWMATNNCGVRTTMIGGRGPPD

pLDDT: mean 90.52, std 16.23, range [22.72, 98.94]

Nearest PDB structures (foldseek):
  6dxw-assembly4_D  TM=9.565E-01  e=9.774E-43  Homo sapiens
  5u81-assembly1_A  TM=9.368E-01  e=7.243E-38  Heterocephalus glaber
  5u84-assembly1_A  TM=9.009E-01  e=5.995E-37  Balaenoptera acutorostrata
  6dxy-assembly2_D  TM=9.756E-01  e=3.725E-32  Mus musculus
  6dxz-assembly1_B  TM=9.776E-01  e=4.189E-32  Oryctolagus cuniculus

Organism: Nematostella vectensis (NCBI:txid45351)